Protein AF-A0A482VFP4-F1 (afdb_monomer)

pLDDT: mean 78.22, std 15.28, range [31.66, 95.12]

Radius of gyration: 38.29 Å; Cα contacts (8 Å, |Δi|>4): 535; chains: 1; bounding box: 97×52×87 Å

Nearest PDB structures (foldseek):
  9gvq-assembly1_A  TM=4.449E-01  e=2.766E-22  Homo sapiens
  8d3c-assembly1_A  TM=4.428E-01  e=1.325E-22  Homo sapiens
  9gvq-assembly1_B  TM=4.278E-01  e=2.928E-22  Homo sapiens
  9gvj-assembly1_D  TM=5.126E-01  e=3.189E-15  Homo sapiens
  8oer-assembly1_D  TM=5.067E-01  e=1.558E-14  Homo sapiens

Mean predicted aligned error: 19.69 Å

Secondary structure (DSSP, 8-state):
----EEEEEETTEEEEE-SSS-EEEEE-GGGTT---STT--SSS-TTS----TTS---SSHHHHHHHT----SSS---PPPP-S-S---SSSTTSHHHHHHHHHHHHHT-GGGGGGTTTS-HHHHHHHHHHHHHH--SS-HHHHHHHHHHHHHHHHHHTT----TT--BTTBS-----TT-EEEEEEETT---BTT--S-----S-TT-EEEEEEPPTTEEEETTEEEEGGGPPEEETTEEE-TT----S-----TTEEE-TTS-EEEGGGS-EEETTEEE-TT-EE------SSS----EEEEE-SSS-EEEEE-GGGTTS--STT---SS-GGGTTB-TT-SSBPS-HHHHHHHT-S-TTSPPPPP---HHHH-HHHHHHHHHHHGGGGSGGGGGGTTTS-HHHHHHHHHHHHHH--SS-HHHHHHHH-

Foldseek 3Di:
DVPFPWDCPDPFWTWTHGDPPDIDIDGDPVCQQPDAAPQAGRPPDPVQRQAAP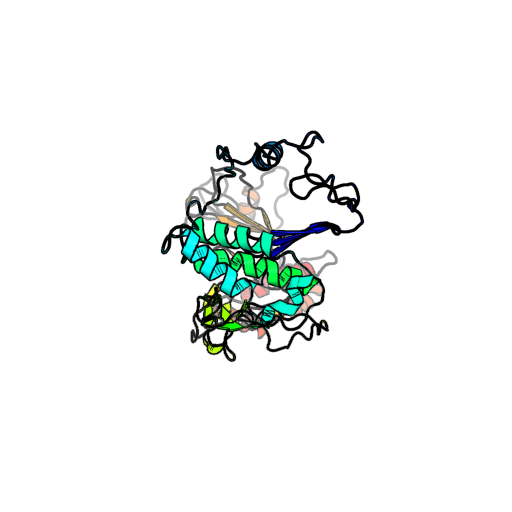VRDHDPDVQVRNVSRDDQPDPDGDPDRDDPDALQPDCPDPPGQLVVQLVLLCCLLPPPQCVLLCVVDPSVVLSSVLSSQLSVDDPDHSSLSSVVSVVVSLVSSVVVVDPDSQPSDDPVHNHDDQPQQWDWGSFADPVDWAAAPDDPPPPPPVCPDDTDTDTHHPPQWHDDPSHTDHNQQAFDADPNDTHGRPPPDPDADDEDDQWGQAPVRDTDGPQQHWDDDPRDIHGHPWDWDDPDDPDPDDDQQWTWTDSVPDDIDIGHDCVQAQPDADLQARRPPDPVARQAAPVGDDHDPDNQVSNQSRDPDPPDDGDDDDDQLCVVPVVQLVVQLVLLCCLVDPVVVVCVVVDPSVVLSSQSSSQLSNDDPPCSVVSNVVSD

Structure (mmCIF, N/CA/C/O backbone):
data_AF-A0A482VFP4-F1
#
_entry.id   AF-A0A482VFP4-F1
#
loop_
_atom_site.group_PDB
_atom_site.id
_atom_site.type_symbol
_atom_site.label_atom_id
_atom_site.label_alt_id
_atom_site.label_comp_id
_atom_site.label_asym_id
_atom_site.label_entity_id
_atom_site.label_seq_id
_atom_site.pdbx_PDB_ins_code
_atom_site.Cartn_x
_atom_site.Cartn_y
_atom_site.Cartn_z
_atom_site.occupancy
_atom_site.B_iso_or_equiv
_atom_site.auth_seq_id
_atom_site.auth_comp_id
_atom_site.auth_asym_id
_atom_site.auth_atom_id
_atom_site.pdbx_PDB_model_num
ATOM 1 N N . MET A 1 1 ? -14.022 -1.953 7.652 1.00 47.97 1 MET A N 1
ATOM 2 C CA . MET A 1 1 ? -13.556 -3.158 8.373 1.00 47.97 1 MET A CA 1
ATOM 3 C C . MET A 1 1 ? -14.313 -4.355 7.842 1.00 47.97 1 MET A C 1
ATOM 5 O O . MET A 1 1 ? -15.354 -4.092 7.264 1.00 47.97 1 MET A O 1
ATOM 9 N N . ASP A 1 2 ? -13.799 -5.584 7.890 1.00 45.81 2 ASP A N 1
ATOM 10 C CA . ASP A 1 2 ? -12.657 -6.086 8.677 1.00 45.81 2 ASP A CA 1
ATOM 11 C C . ASP A 1 2 ? -11.412 -6.409 7.843 1.00 45.81 2 ASP A C 1
ATOM 13 O O . ASP A 1 2 ? -10.734 -7.414 8.019 1.00 45.81 2 ASP A O 1
ATOM 17 N N . ARG A 1 3 ? -10.981 -5.449 7.024 1.00 55.50 3 ARG A N 1
ATOM 18 C CA . ARG A 1 3 ? -9.535 -5.234 6.940 1.00 55.50 3 ARG A CA 1
ATOM 19 C C . ARG A 1 3 ? -9.093 -4.575 8.236 1.00 55.50 3 ARG A C 1
ATOM 21 O O . ARG A 1 3 ? -9.341 -3.384 8.417 1.00 55.50 3 ARG A O 1
ATOM 28 N N . TYR A 1 4 ? -8.516 -5.360 9.135 1.00 57.56 4 TYR A N 1
ATOM 29 C CA . TYR A 1 4 ? -7.614 -4.816 10.133 1.00 57.56 4 TYR A CA 1
ATOM 30 C C . TYR A 1 4 ? -6.224 -4.708 9.520 1.00 57.56 4 TYR A C 1
ATOM 32 O O . TYR A 1 4 ? -5.837 -5.512 8.670 1.00 57.56 4 TYR A O 1
ATOM 40 N N . ILE A 1 5 ? -5.467 -3.700 9.934 1.00 58.34 5 ILE A N 1
ATOM 41 C CA . ILE A 1 5 ? -4.036 -3.686 9.654 1.00 58.34 5 ILE A CA 1
ATOM 42 C C . ILE A 1 5 ? -3.410 -4.574 10.721 1.00 58.34 5 ILE A C 1
ATOM 44 O O . ILE A 1 5 ? -3.437 -4.225 11.903 1.00 58.34 5 ILE A O 1
ATOM 48 N N . LEU A 1 6 ? -2.903 -5.737 10.307 1.00 63.72 6 LEU A N 1
ATOM 49 C CA . LEU A 1 6 ? -2.049 -6.544 11.164 1.00 63.72 6 LEU A CA 1
ATOM 50 C C . LEU A 1 6 ? -0.659 -5.921 11.149 1.00 63.72 6 LEU A C 1
ATOM 52 O O . LEU A 1 6 ? 0.049 -5.993 10.145 1.00 63.72 6 LEU A O 1
ATOM 56 N N . ILE A 1 7 ? -0.269 -5.308 12.259 1.00 67.75 7 ILE A N 1
ATOM 57 C CA . ILE A 1 7 ? 1.106 -4.855 12.439 1.00 67.75 7 ILE A CA 1
ATOM 58 C C . ILE A 1 7 ? 1.829 -5.958 13.204 1.00 67.75 7 ILE A C 1
ATOM 60 O O . ILE A 1 7 ? 1.671 -6.098 14.417 1.00 67.75 7 ILE A O 1
ATOM 64 N N . ASN A 1 8 ? 2.590 -6.770 12.469 1.00 66.81 8 ASN A N 1
ATOM 65 C CA . ASN A 1 8 ? 3.492 -7.748 13.063 1.00 66.81 8 ASN A CA 1
ATOM 66 C C . ASN A 1 8 ? 4.767 -7.019 13.497 1.00 66.81 8 ASN A C 1
ATOM 68 O O . ASN A 1 8 ? 5.554 -6.578 12.657 1.00 66.81 8 ASN A O 1
ATOM 72 N N . LYS A 1 9 ? 4.931 -6.841 14.809 1.00 58.53 9 LYS A N 1
ATOM 73 C CA . LYS A 1 9 ? 6.117 -6.194 15.378 1.00 58.53 9 LYS A CA 1
ATOM 74 C C . LYS A 1 9 ? 7.172 -7.233 15.781 1.00 58.53 9 LYS A C 1
ATOM 76 O O . LYS A 1 9 ? 8.359 -6.944 15.652 1.00 58.53 9 LYS A O 1
ATOM 81 N N . THR A 1 10 ? 6.741 -8.417 16.235 1.00 65.38 10 THR A N 1
ATOM 82 C CA . THR A 1 10 ? 7.558 -9.582 16.632 1.00 65.38 10 THR A CA 1
ATOM 83 C C . THR A 1 10 ? 6.729 -10.873 16.541 1.00 65.38 10 THR A C 1
ATOM 85 O O . THR A 1 10 ? 5.504 -10.821 16.559 1.00 65.38 10 THR A O 1
ATOM 88 N N . GLU A 1 11 ? 7.370 -12.050 16.567 1.00 72.81 11 GLU A N 1
ATOM 89 C CA . GLU A 1 11 ? 6.679 -13.359 16.621 1.00 72.81 11 GLU A CA 1
ATOM 90 C C . GLU A 1 11 ? 5.772 -13.556 17.855 1.00 72.81 11 GLU A C 1
ATOM 92 O O . GLU A 1 11 ? 5.081 -14.561 17.938 1.00 72.81 11 GLU A O 1
ATOM 97 N N . THR A 1 12 ? 5.758 -12.622 18.811 1.00 78.81 12 THR A N 1
ATOM 98 C CA . THR A 1 12 ? 5.081 -12.743 20.112 1.00 78.81 12 THR A CA 1
ATOM 99 C C . THR A 1 12 ? 3.969 -11.718 20.353 1.00 78.81 12 THR A C 1
ATOM 101 O O . THR A 1 12 ? 3.237 -11.860 21.333 1.00 78.81 12 THR A O 1
ATOM 104 N N . LEU A 1 13 ? 3.836 -10.693 19.500 1.00 82.31 13 LEU A N 1
ATOM 105 C CA . LEU A 1 13 ? 2.864 -9.605 19.653 1.00 82.31 13 LEU A CA 1
ATOM 106 C C . LEU A 1 13 ? 2.226 -9.246 18.309 1.00 82.31 13 LEU A C 1
ATOM 108 O O . LEU A 1 13 ? 2.910 -8.867 17.354 1.00 82.31 13 LEU A O 1
ATOM 112 N N . TYR A 1 14 ? 0.897 -9.269 18.288 1.00 80.75 14 TYR A N 1
ATOM 113 C CA . TYR A 1 14 ? 0.071 -8.945 17.134 1.00 80.75 14 TYR A CA 1
ATOM 114 C C . TYR A 1 14 ? -0.830 -7.757 17.456 1.00 80.75 14 TYR A C 1
ATOM 116 O O . TYR A 1 14 ? -1.662 -7.810 18.360 1.00 80.75 14 TYR A O 1
ATOM 124 N N . LEU A 1 15 ? -0.689 -6.679 16.688 1.00 81.88 15 LEU A N 1
ATOM 125 C CA . LEU A 1 15 ? -1.581 -5.528 16.772 1.00 81.88 15 LEU A CA 1
ATOM 126 C C . LEU A 1 15 ? -2.595 -5.596 15.629 1.00 81.88 15 LEU A C 1
ATOM 128 O O . LEU A 1 15 ? -2.209 -5.551 14.459 1.00 81.88 15 LEU A O 1
ATOM 132 N N . LYS A 1 16 ? -3.883 -5.676 15.964 1.00 77.12 16 LYS A N 1
ATOM 133 C CA . LYS A 1 16 ? -4.996 -5.630 15.012 1.00 77.12 16 LYS A CA 1
ATOM 134 C C . LYS A 1 16 ? -5.680 -4.272 15.118 1.00 77.12 16 LYS A C 1
ATOM 136 O O . LYS A 1 16 ? -6.430 -4.005 16.056 1.00 77.12 16 LYS A O 1
ATOM 141 N N . VAL A 1 17 ? -5.411 -3.396 14.154 1.00 74.31 17 VAL A N 1
ATOM 142 C CA . VAL A 1 17 ? -6.063 -2.080 14.074 1.00 74.31 17 VAL A CA 1
ATOM 143 C C . VAL A 1 17 ? -7.307 -2.211 13.217 1.00 74.31 17 VAL A C 1
ATOM 145 O O . VAL A 1 17 ? -7.193 -2.389 12.006 1.00 74.31 17 VAL A O 1
ATOM 148 N N . PHE A 1 18 ? -8.484 -2.133 13.832 1.00 66.06 18 PHE A N 1
ATOM 149 C CA . PHE A 1 18 ? -9.747 -2.262 13.119 1.00 66.06 18 PHE A CA 1
ATOM 150 C C . PHE A 1 18 ? -10.232 -0.899 12.639 1.00 66.06 18 PHE A C 1
ATOM 152 O O . PHE A 1 18 ? -10.351 -0.705 11.432 1.00 66.06 18 PHE A O 1
ATOM 159 N N . SER A 1 19 ? -10.465 0.047 13.552 1.00 64.62 19 SER A N 1
ATOM 160 C CA . SER A 1 19 ? -10.961 1.397 13.251 1.00 64.62 19 SER A CA 1
ATOM 161 C C . SER A 1 19 ? -10.050 2.475 13.829 1.00 64.62 19 SER A C 1
ATOM 163 O O . SER A 1 19 ? -9.063 2.174 14.493 1.00 64.62 19 SER A O 1
ATOM 165 N N . GLN A 1 20 ? -10.397 3.748 13.610 1.00 63.56 20 GLN A N 1
ATOM 166 C CA . GLN A 1 20 ? -9.755 4.863 14.322 1.00 63.56 20 GLN A CA 1
ATOM 167 C C . GLN A 1 20 ? -9.962 4.795 15.847 1.00 63.56 20 GLN A C 1
ATOM 169 O O . GLN A 1 20 ? -9.260 5.482 16.577 1.00 63.56 20 GLN A O 1
ATOM 174 N N . GLN A 1 21 ? -10.928 4.004 16.316 1.00 67.31 21 GLN A N 1
ATOM 175 C CA . GLN A 1 21 ? -11.354 3.928 17.715 1.00 67.31 21 GLN A CA 1
ATOM 176 C C . GLN A 1 21 ? -11.178 2.529 18.321 1.00 67.31 21 GLN A C 1
ATOM 178 O O . GLN A 1 21 ? -11.345 2.370 19.523 1.00 67.31 21 GLN A O 1
ATOM 183 N N . LEU A 1 22 ? -10.833 1.515 17.518 1.00 73.69 22 LEU A N 1
ATOM 184 C CA . LEU A 1 22 ? -10.709 0.134 17.975 1.00 73.69 22 LEU A CA 1
ATOM 185 C C . LEU A 1 22 ? -9.386 -0.483 17.534 1.00 73.69 22 LEU A C 1
ATOM 187 O O . LEU A 1 22 ? -9.147 -0.736 16.346 1.00 73.69 22 LEU A O 1
ATOM 191 N N . VAL A 1 23 ? -8.573 -0.791 18.537 1.00 83.00 23 VAL A N 1
ATOM 192 C CA . VAL A 1 23 ? -7.306 -1.501 18.424 1.00 83.00 23 VAL A CA 1
ATOM 193 C C . VAL A 1 23 ? -7.355 -2.688 19.375 1.00 83.00 23 VAL A C 1
ATOM 195 O O . VAL A 1 23 ? -7.727 -2.534 20.533 1.00 83.00 23 VAL A O 1
ATOM 198 N N . GLN A 1 24 ? -6.979 -3.864 18.886 1.00 83.25 24 GLN A N 1
ATOM 199 C CA . GLN A 1 24 ? -6.856 -5.070 19.695 1.00 83.25 24 GLN A CA 1
ATOM 200 C C . GLN A 1 24 ? -5.399 -5.524 19.690 1.00 83.25 24 GLN A C 1
ATOM 202 O O . GLN A 1 24 ? -4.746 -5.536 18.643 1.00 83.25 24 GLN A O 1
ATOM 207 N N . ILE A 1 25 ? -4.899 -5.896 20.863 1.00 86.75 25 ILE A N 1
ATOM 208 C CA . ILE A 1 25 ? -3.555 -6.439 21.046 1.00 86.75 25 ILE A CA 1
ATOM 209 C C . ILE A 1 25 ? -3.711 -7.906 21.428 1.00 86.75 25 ILE A C 1
ATOM 211 O O . ILE A 1 25 ? -4.419 -8.229 22.376 1.00 86.75 25 ILE A O 1
ATOM 215 N N . GLU A 1 26 ? -3.055 -8.787 20.683 1.00 85.69 26 GLU A N 1
ATOM 216 C CA . GLU A 1 26 ? -2.945 -10.205 21.007 1.00 85.69 26 GLU A CA 1
ATOM 217 C C . GLU A 1 26 ? -1.478 -10.523 21.294 1.00 85.69 26 GLU A C 1
ATOM 219 O O . GLU A 1 26 ? -0.585 -10.192 20.509 1.00 85.69 26 GLU A O 1
ATOM 224 N N . VAL A 1 27 ? -1.226 -11.153 22.436 1.00 87.69 27 VAL A N 1
ATOM 225 C CA . VAL A 1 27 ? 0.111 -11.537 22.896 1.00 87.69 27 VAL A CA 1
ATOM 226 C C . VAL A 1 27 ? 0.175 -13.042 23.102 1.00 87.69 27 VAL A C 1
ATOM 228 O O . VAL A 1 27 ? -0.815 -13.669 23.470 1.00 87.69 27 VAL A O 1
ATOM 231 N N . GLN A 1 28 ? 1.341 -13.633 22.856 1.00 88.19 28 GLN A N 1
ATOM 232 C CA . GLN A 1 28 ? 1.571 -15.047 23.150 1.00 88.19 28 GLN A CA 1
ATOM 233 C C . GLN A 1 28 ? 1.915 -15.276 24.629 1.00 88.19 28 GLN A C 1
ATOM 235 O O . GLN A 1 28 ? 2.419 -14.381 25.307 1.00 88.19 28 GLN A O 1
ATOM 240 N N . GLU A 1 29 ? 1.757 -16.521 25.093 1.00 87.00 29 GLU A N 1
ATOM 241 C CA . GLU A 1 29 ? 2.108 -16.972 26.454 1.00 87.00 29 GLU A CA 1
ATOM 242 C C . GLU A 1 29 ? 3.555 -16.643 26.862 1.00 87.00 29 GLU A C 1
ATOM 244 O O . GLU A 1 29 ? 3.865 -16.501 28.040 1.00 87.00 29 GLU A O 1
ATOM 249 N N . SER A 1 30 ? 4.464 -16.457 25.902 1.00 89.31 30 SER A N 1
ATOM 250 C CA . SER A 1 30 ? 5.849 -16.035 26.166 1.00 89.31 30 SER A CA 1
ATOM 251 C C . SER A 1 30 ? 5.977 -14.649 26.824 1.00 89.31 30 SER A C 1
ATOM 253 O O . SER A 1 30 ? 7.053 -14.303 27.333 1.00 89.31 30 SER A O 1
ATOM 255 N N . LEU A 1 31 ? 4.901 -13.855 26.817 1.00 90.31 31 LEU A N 1
ATOM 256 C CA . LEU A 1 31 ? 4.779 -12.568 27.502 1.00 90.31 31 LEU A CA 1
ATOM 257 C C . LEU A 1 31 ? 4.058 -12.660 28.862 1.00 90.31 31 LEU A C 1
ATOM 259 O O . LEU A 1 31 ? 3.832 -11.624 29.481 1.00 90.31 31 LEU A O 1
ATOM 263 N N . TRP A 1 32 ? 3.761 -13.866 29.360 1.00 92.50 32 TRP A N 1
ATOM 264 C CA . TRP A 1 32 ? 3.199 -14.085 30.699 1.00 92.50 32 TRP A CA 1
ATOM 265 C C . TRP A 1 32 ? 4.043 -13.420 31.791 1.00 92.50 32 TRP A C 1
ATOM 267 O O . TRP A 1 32 ? 5.259 -13.626 31.828 1.00 92.50 32 TRP A O 1
ATOM 277 N N . ASN A 1 33 ? 3.414 -12.641 32.679 1.00 92.00 33 ASN A N 1
ATOM 278 C CA . ASN A 1 33 ? 4.068 -11.810 33.704 1.00 92.00 33 ASN A CA 1
ATOM 279 C C . ASN A 1 33 ? 5.065 -10.763 33.162 1.00 92.00 33 ASN A C 1
ATOM 281 O O . ASN A 1 33 ? 6.019 -10.394 33.853 1.00 92.00 33 ASN A O 1
ATOM 285 N N . ARG A 1 34 ? 4.939 -10.347 31.896 1.00 91.25 34 ARG A N 1
ATOM 286 C CA . ARG A 1 34 ? 5.902 -9.442 31.237 1.00 91.25 34 ARG A CA 1
ATOM 287 C C . ARG A 1 34 ? 5.243 -8.242 30.564 1.00 91.25 34 ARG A C 1
ATOM 289 O O . ARG A 1 34 ? 5.913 -7.562 29.786 1.00 91.25 34 ARG A O 1
ATOM 296 N N . THR A 1 35 ? 3.963 -7.991 30.827 1.00 92.19 35 THR A N 1
ATOM 297 C CA . THR A 1 35 ? 3.246 -6.829 30.294 1.00 92.19 35 THR A CA 1
ATOM 298 C C . THR A 1 35 ? 2.960 -5.822 31.396 1.00 92.19 35 THR A C 1
ATOM 300 O O . THR A 1 35 ? 2.764 -6.173 32.553 1.00 92.19 35 THR A O 1
ATOM 303 N N . GLU A 1 36 ? 2.947 -4.552 31.017 1.00 92.00 36 GLU A N 1
ATOM 304 C CA . GLU A 1 36 ? 2.526 -3.444 31.862 1.00 92.00 36 GLU A CA 1
ATOM 305 C C . GLU A 1 36 ? 1.845 -2.396 30.973 1.00 92.00 36 GLU A C 1
ATOM 307 O O . GLU A 1 36 ? 2.072 -2.359 29.757 1.00 92.00 36 GLU A O 1
ATOM 312 N N . GLY A 1 37 ? 0.998 -1.553 31.557 1.00 92.31 37 GLY A N 1
ATOM 313 C CA . GLY A 1 37 ? 0.281 -0.509 30.831 1.00 92.31 37 GLY A CA 1
ATOM 314 C C . GLY A 1 37 ? -1.212 -0.496 31.130 1.00 92.31 37 GLY A C 1
ATOM 315 O O . GLY A 1 37 ? -1.687 -1.105 32.082 1.00 92.31 37 GLY A O 1
ATOM 316 N N . LEU A 1 38 ? -1.970 0.176 30.262 1.00 92.44 38 LEU A N 1
ATOM 317 C CA . LEU A 1 38 ? -3.427 0.311 30.393 1.00 92.44 38 LEU A CA 1
ATOM 318 C C . LEU A 1 38 ? -4.198 -1.007 30.228 1.00 92.44 38 LEU A C 1
ATOM 320 O O . LEU A 1 38 ? -5.359 -1.072 30.612 1.00 92.44 38 LEU A O 1
ATOM 324 N N . CYS A 1 39 ? -3.572 -2.034 29.650 1.00 91.75 39 CYS A N 1
ATOM 325 C CA . CYS A 1 39 ? -4.150 -3.374 29.525 1.00 91.75 39 CYS A CA 1
ATOM 326 C C . CYS A 1 39 ? -3.737 -4.320 30.666 1.00 91.75 39 CYS A C 1
ATOM 328 O O . CYS A 1 39 ? -4.076 -5.495 30.595 1.00 91.75 39 CYS A O 1
ATOM 330 N N . GLY A 1 40 ? -3.001 -3.832 31.670 1.00 92.50 40 GLY A N 1
ATOM 331 C CA . GLY A 1 40 ? -2.597 -4.630 32.826 1.00 92.50 40 GLY A CA 1
ATOM 332 C C . GLY A 1 40 ? -1.463 -5.627 32.570 1.00 92.50 40 GLY A C 1
ATOM 333 O O . GLY A 1 40 ? -0.722 -5.547 31.575 1.00 92.50 40 GLY A O 1
ATOM 334 N N . ASN A 1 41 ? -1.304 -6.549 33.517 1.00 91.44 41 ASN A N 1
ATOM 335 C CA . ASN A 1 41 ? -0.281 -7.585 33.506 1.00 91.44 41 ASN A CA 1
ATOM 336 C C . ASN A 1 41 ? -0.923 -8.931 33.168 1.00 91.44 41 ASN A C 1
ATOM 338 O O . ASN A 1 41 ? -1.817 -9.404 33.853 1.00 91.44 41 ASN A O 1
ATOM 342 N N . ILE A 1 42 ? -0.433 -9.606 32.133 1.00 91.75 42 ILE A N 1
ATOM 343 C CA . ILE A 1 42 ? -0.987 -10.896 31.732 1.00 91.75 42 ILE A CA 1
ATOM 344 C C . ILE A 1 42 ? -0.497 -12.021 32.657 1.00 91.75 42 ILE A C 1
ATOM 346 O O . ILE A 1 42 ? 0.493 -12.702 32.377 1.00 91.75 42 ILE A O 1
ATOM 350 N N . ASP A 1 43 ? -1.196 -12.193 33.779 1.00 92.44 43 ASP A N 1
ATOM 351 C CA . ASP A 1 43 ? -0.915 -13.197 34.815 1.00 92.44 43 ASP A CA 1
ATOM 352 C C . ASP A 1 43 ? -2.145 -14.016 35.256 1.00 92.44 43 ASP A C 1
ATOM 354 O O . ASP A 1 43 ? -2.045 -14.906 36.107 1.00 92.44 43 ASP A O 1
ATOM 358 N N . GLY A 1 44 ? -3.300 -13.747 34.640 1.00 90.50 44 GLY A N 1
ATOM 359 C CA . GLY A 1 44 ? -4.568 -14.416 34.923 1.00 90.50 44 GLY A CA 1
ATOM 360 C C . GLY A 1 44 ? -5.310 -13.886 36.154 1.00 90.50 44 GLY A C 1
ATOM 361 O O . GLY A 1 44 ? -6.357 -14.443 36.491 1.00 90.50 44 GLY A O 1
ATOM 362 N N . ASP A 1 45 ? -4.815 -12.834 36.810 1.00 90.81 45 ASP A N 1
ATOM 363 C CA . ASP A 1 45 ? -5.431 -12.196 37.972 1.00 90.81 45 ASP A CA 1
ATOM 364 C C . ASP A 1 45 ? -5.918 -10.772 37.653 1.00 90.81 45 ASP A C 1
ATOM 366 O O . ASP A 1 45 ? -5.266 -9.767 37.931 1.00 90.81 45 ASP A O 1
ATOM 370 N N . ALA A 1 46 ? -7.164 -10.684 37.181 1.00 88.88 46 ALA A N 1
ATOM 371 C CA . ALA A 1 46 ? -7.817 -9.412 36.859 1.00 88.88 46 ALA A CA 1
ATOM 372 C C . ALA A 1 46 ? -7.920 -8.428 38.043 1.00 88.88 46 ALA A C 1
ATOM 374 O O . ALA A 1 46 ? -8.212 -7.247 37.845 1.00 88.88 46 ALA A O 1
ATOM 375 N N . SER A 1 47 ? -7.714 -8.879 39.288 1.00 88.69 47 SER A N 1
ATOM 376 C CA . SER A 1 47 ? -7.762 -7.990 40.453 1.00 88.69 47 SER A CA 1
ATOM 377 C C . SER A 1 47 ? -6.556 -7.050 40.544 1.00 88.69 47 SER A C 1
ATOM 379 O O . SER A 1 47 ? -6.640 -6.026 41.230 1.00 88.69 47 SER A O 1
ATOM 381 N N . ASN A 1 48 ? -5.463 -7.364 39.839 1.00 88.56 48 ASN A N 1
ATOM 382 C CA . ASN A 1 48 ? -4.211 -6.617 39.884 1.00 88.56 48 ASN A CA 1
ATOM 383 C C . ASN A 1 48 ? -3.873 -5.881 38.571 1.00 88.56 48 ASN A C 1
ATOM 385 O O . ASN A 1 48 ? -2.832 -5.241 38.492 1.00 88.56 48 ASN A O 1
ATOM 389 N N . ASP A 1 49 ? -4.762 -5.893 37.576 1.00 91.00 49 ASP A N 1
ATOM 390 C CA . ASP A 1 49 ? -4.495 -5.290 36.261 1.00 91.00 49 ASP A CA 1
ATOM 391 C C . ASP A 1 49 ? -4.537 -3.754 36.256 1.00 91.00 49 ASP A C 1
ATOM 393 O O . ASP A 1 49 ? -3.955 -3.091 35.397 1.00 91.00 49 ASP A O 1
ATOM 397 N N . MET A 1 50 ? -5.214 -3.158 37.236 1.00 92.00 50 MET A N 1
ATOM 398 C CA . MET A 1 50 ? -5.435 -1.712 37.314 1.00 92.00 50 MET A CA 1
ATOM 399 C C . MET A 1 50 ? -4.334 -1.024 38.131 1.00 92.00 50 MET A C 1
ATOM 401 O O . MET A 1 50 ? -4.609 -0.400 39.159 1.00 92.00 50 MET A O 1
ATOM 405 N N . LEU A 1 51 ? -3.081 -1.142 37.684 1.00 92.56 51 LEU A N 1
ATOM 406 C CA . LEU A 1 51 ? -1.918 -0.526 38.331 1.00 92.56 51 LEU A CA 1
ATOM 407 C C . LEU A 1 51 ? -1.376 0.652 37.523 1.00 92.56 51 LEU A C 1
ATOM 409 O O . LEU A 1 51 ? -1.279 0.617 36.297 1.00 92.56 51 LEU A O 1
ATOM 413 N N . ASN A 1 52 ? -0.994 1.713 38.229 1.00 92.12 52 ASN A N 1
ATOM 414 C CA . ASN A 1 52 ? -0.276 2.832 37.634 1.00 92.12 52 ASN A CA 1
ATOM 415 C C . ASN A 1 52 ? 1.165 2.442 37.250 1.00 92.12 52 ASN A C 1
ATOM 417 O O . ASN A 1 52 ? 1.665 1.380 37.623 1.00 92.12 52 ASN A O 1
ATOM 421 N N . ASN A 1 53 ? 1.868 3.343 36.564 1.00 90.38 53 ASN A N 1
ATOM 422 C CA . ASN A 1 53 ? 3.259 3.152 36.124 1.00 90.38 53 ASN A CA 1
ATOM 423 C C . ASN A 1 53 ? 4.304 2.957 37.250 1.00 90.38 53 ASN A C 1
ATOM 425 O O . ASN A 1 53 ? 5.486 2.781 36.966 1.00 90.38 53 ASN A O 1
ATOM 429 N N . VAL A 1 54 ? 3.895 3.002 38.522 1.00 90.75 54 VAL A N 1
ATOM 430 C CA . VAL A 1 54 ? 4.735 2.720 39.698 1.00 90.75 54 VAL A CA 1
ATOM 431 C C . VAL A 1 54 ? 4.218 1.530 40.519 1.00 90.75 54 VAL A C 1
ATOM 433 O O . VAL A 1 54 ? 4.646 1.346 41.659 1.00 90.75 54 VAL A O 1
ATOM 436 N N . GLY A 1 55 ? 3.289 0.735 39.975 1.00 89.44 55 GLY A N 1
ATOM 437 C CA . GLY A 1 55 ? 2.801 -0.508 40.583 1.00 89.44 55 GLY A CA 1
ATOM 438 C C . GLY A 1 55 ? 1.790 -0.337 41.721 1.00 89.44 55 GLY A C 1
ATOM 439 O O . GLY A 1 55 ? 1.641 -1.238 42.541 1.00 89.44 55 GLY A O 1
ATOM 440 N N . HIS A 1 56 ? 1.105 0.805 41.807 1.00 91.31 56 HIS A N 1
ATOM 441 C CA . HIS A 1 56 ? 0.071 1.068 42.813 1.00 91.31 56 HIS A CA 1
ATOM 442 C C . HIS A 1 56 ? -1.316 1.182 42.180 1.00 91.31 56 HIS A C 1
ATOM 444 O O . HIS A 1 56 ? -1.463 1.696 41.071 1.00 91.31 56 HIS A O 1
ATOM 450 N N . GLN A 1 57 ? -2.348 0.783 42.925 1.00 90.50 57 GLN A N 1
ATOM 451 C CA . GLN A 1 57 ? -3.733 0.956 42.501 1.00 90.50 57 GLN A CA 1
ATOM 452 C C . GLN A 1 57 ? -4.134 2.445 42.588 1.00 90.50 57 GLN A C 1
ATOM 454 O O . GLN A 1 57 ? -4.065 3.037 43.672 1.00 90.50 57 GLN A O 1
ATOM 459 N N . PRO A 1 58 ? -4.527 3.086 41.475 1.00 89.81 58 PRO A N 1
ATOM 460 C CA . PRO A 1 58 ? -4.957 4.477 41.473 1.00 89.81 58 PRO A CA 1
ATOM 461 C C . PRO A 1 58 ? -6.375 4.626 42.042 1.00 89.81 58 PRO A C 1
ATOM 463 O O . PRO A 1 58 ? -7.181 3.702 42.009 1.00 89.81 58 PRO A O 1
ATOM 466 N N . GLN A 1 59 ? -6.695 5.822 42.551 1.00 88.00 59 GLN A N 1
ATOM 467 C CA . GLN A 1 59 ? -8.022 6.117 43.114 1.00 88.00 59 GLN A CA 1
ATOM 468 C C . GLN A 1 59 ? -9.128 6.234 42.058 1.00 88.00 59 GLN A C 1
ATOM 470 O O . GLN A 1 59 ? -10.298 6.059 42.385 1.00 88.00 59 GLN A O 1
ATOM 475 N N . THR A 1 60 ? -8.763 6.581 40.823 1.00 88.50 60 THR A N 1
ATOM 476 C CA . THR A 1 60 ? -9.694 6.843 39.722 1.00 88.50 60 THR A CA 1
ATOM 477 C C . THR A 1 60 ? -9.114 6.313 38.410 1.00 88.50 60 THR A C 1
ATOM 479 O O . THR A 1 60 ? -7.895 6.129 38.289 1.00 88.50 60 THR A O 1
ATOM 482 N N . VAL A 1 61 ? -9.972 6.073 37.419 1.00 88.19 61 VAL A N 1
ATOM 483 C CA . VAL A 1 61 ? -9.570 5.582 36.091 1.00 88.19 61 VAL A CA 1
ATOM 484 C C . VAL A 1 61 ? -8.814 6.673 35.329 1.00 88.19 61 VAL A C 1
ATOM 486 O O . VAL A 1 61 ? -7.817 6.390 34.669 1.00 88.19 61 VAL A O 1
ATOM 489 N N . SER A 1 62 ? -9.191 7.939 35.497 1.00 89.12 62 SER A N 1
ATOM 490 C CA . SER A 1 62 ? -8.439 9.082 34.977 1.00 89.12 62 SER A CA 1
ATOM 491 C C . SER A 1 62 ? -7.018 9.132 35.537 1.00 89.12 62 SER A C 1
ATOM 493 O O . SER A 1 62 ? -6.076 9.366 34.783 1.00 89.12 62 SER A O 1
ATOM 495 N N . ASN A 1 63 ? -6.825 8.852 36.833 1.00 88.62 63 ASN A N 1
ATOM 496 C CA . ASN A 1 63 ? -5.485 8.804 37.426 1.00 88.62 63 ASN A CA 1
ATOM 497 C C . ASN A 1 63 ? -4.655 7.635 36.876 1.00 88.62 63 ASN A C 1
ATOM 499 O O . ASN A 1 63 ? -3.449 7.794 36.676 1.00 88.62 63 ASN A O 1
ATOM 503 N N . LEU A 1 64 ? -5.287 6.489 36.589 1.00 91.25 64 LEU A N 1
ATOM 504 C CA . LEU A 1 64 ? -4.636 5.389 35.874 1.00 91.25 64 LEU A CA 1
ATOM 505 C C . LEU A 1 64 ? -4.164 5.852 34.490 1.00 91.25 64 LEU A C 1
ATOM 507 O O . LEU A 1 64 ? -2.980 5.730 34.177 1.00 91.25 64 LEU A O 1
ATOM 511 N N . ALA A 1 65 ? -5.066 6.433 33.695 1.00 89.25 65 ALA A N 1
ATOM 512 C CA . ALA A 1 65 ? -4.787 6.876 32.331 1.00 89.25 65 ALA A CA 1
ATOM 513 C C . ALA A 1 65 ? -3.658 7.915 32.271 1.00 89.25 65 ALA A C 1
ATOM 515 O O . ALA A 1 65 ? -2.733 7.785 31.470 1.00 89.25 65 ALA A O 1
ATOM 516 N N . ILE A 1 66 ? -3.691 8.910 33.163 1.00 88.31 66 ILE A N 1
ATOM 517 C CA . ILE A 1 66 ? -2.659 9.951 33.257 1.00 88.31 66 ILE A CA 1
ATOM 518 C C . ILE A 1 66 ? -1.301 9.349 33.635 1.00 88.31 66 ILE A C 1
ATOM 520 O O . ILE A 1 66 ? -0.281 9.778 33.101 1.00 88.31 66 ILE A O 1
ATOM 524 N N . SER A 1 67 ? -1.264 8.348 34.522 1.00 91.19 67 SER A N 1
ATOM 525 C CA . SER A 1 67 ? 0.001 7.735 34.953 1.00 91.19 67 SER A CA 1
ATOM 526 C C . SER A 1 67 ? 0.760 7.033 33.821 1.00 91.19 67 SER A C 1
ATOM 528 O O . SER A 1 67 ? 1.984 6.972 33.852 1.00 91.19 67 SER A O 1
ATOM 530 N N . TRP A 1 68 ? 0.052 6.555 32.795 1.00 91.12 68 TRP A N 1
ATOM 531 C CA . TRP A 1 68 ? 0.630 5.874 31.631 1.00 91.12 68 TRP A CA 1
ATOM 532 C C . TRP A 1 68 ? 0.880 6.806 30.434 1.00 91.12 68 TRP A C 1
ATOM 534 O O . TRP A 1 68 ? 1.184 6.348 29.331 1.00 91.12 68 TRP A O 1
ATOM 544 N N . LYS A 1 69 ? 0.765 8.122 30.630 1.00 86.94 69 LYS A N 1
ATOM 545 C CA . LYS A 1 69 ? 1.011 9.131 29.596 1.00 86.94 69 LYS A CA 1
ATOM 546 C C . LYS A 1 69 ? 2.488 9.157 29.175 1.00 86.94 69 LYS A C 1
ATOM 548 O O . LYS A 1 69 ? 3.386 9.143 30.012 1.00 86.94 69 LYS A O 1
ATOM 553 N N . VAL A 1 70 ? 2.740 9.261 27.868 1.00 85.12 70 VAL A N 1
ATOM 554 C CA . VAL A 1 70 ? 4.088 9.356 27.275 1.00 85.12 70 VAL A CA 1
ATOM 555 C C . VAL A 1 70 ? 4.337 10.786 26.781 1.00 85.12 70 VAL A C 1
ATOM 557 O O . VAL A 1 70 ? 3.557 11.300 25.986 1.00 85.12 70 VAL A O 1
ATOM 560 N N . GLU A 1 71 ? 5.423 11.430 27.225 1.00 71.06 71 GLU A N 1
ATOM 561 C CA . GLU A 1 71 ? 5.681 12.868 26.981 1.00 71.06 71 GLU A CA 1
ATOM 562 C C . GLU A 1 71 ? 6.549 13.177 25.737 1.00 71.06 71 GLU A C 1
ATOM 564 O O . GLU A 1 71 ? 6.769 14.337 25.418 1.00 71.06 71 GLU A O 1
ATOM 569 N N . ASN A 1 72 ? 7.002 12.164 24.983 1.00 62.66 72 ASN A N 1
ATOM 570 C CA . ASN A 1 72 ? 7.969 12.315 23.875 1.00 62.66 72 ASN A CA 1
ATOM 571 C C . ASN A 1 72 ? 7.381 12.063 22.473 1.00 62.66 72 ASN A C 1
ATOM 573 O O . ASN A 1 72 ? 8.017 11.439 21.623 1.00 62.66 72 ASN A O 1
ATOM 577 N N . LEU A 1 73 ? 6.158 12.520 22.226 1.00 63.56 73 LEU A N 1
ATOM 578 C CA . LEU A 1 73 ? 5.608 12.631 20.872 1.00 63.56 73 LEU A CA 1
ATOM 579 C C . LEU A 1 73 ? 5.679 14.112 20.480 1.00 63.56 73 LEU A C 1
ATOM 581 O O . LEU A 1 73 ? 5.578 14.960 21.355 1.00 63.56 73 LEU A O 1
ATOM 585 N N . GLU A 1 74 ? 5.885 14.437 19.201 1.00 59.47 74 GLU A N 1
ATOM 586 C CA . GLU A 1 74 ? 6.176 15.796 18.676 1.00 59.47 74 GLU A CA 1
ATOM 587 C C . GLU A 1 74 ? 5.176 16.909 19.091 1.00 59.47 74 GLU A C 1
ATOM 589 O O . GLU A 1 74 ? 5.393 18.085 18.802 1.00 59.47 74 GLU A O 1
ATOM 594 N N . THR A 1 75 ? 4.092 16.553 19.785 1.00 67.81 75 THR A N 1
ATOM 595 C CA . THR A 1 75 ? 3.048 17.421 20.331 1.00 67.81 75 THR A CA 1
ATOM 596 C C . THR A 1 75 ? 2.824 17.159 21.824 1.00 67.81 75 THR A C 1
ATOM 598 O O . THR A 1 75 ? 2.601 16.015 22.226 1.00 67.81 75 THR A O 1
ATOM 601 N N . GLU A 1 76 ? 2.767 18.216 22.638 1.00 69.12 76 GLU A N 1
ATOM 602 C CA . GLU A 1 76 ? 2.317 18.122 24.032 1.00 69.12 76 GLU A CA 1
ATOM 603 C C . GLU A 1 76 ? 0.825 17.755 24.098 1.00 69.12 76 GLU A C 1
ATOM 605 O O . GLU A 1 76 ? -0.034 18.470 23.580 1.00 69.12 76 GLU A O 1
ATOM 610 N N . CYS A 1 77 ? 0.503 16.640 24.757 1.00 70.50 77 CYS A N 1
ATOM 611 C CA . CYS A 1 77 ? -0.874 16.255 25.057 1.00 70.50 77 CYS A CA 1
ATOM 612 C C . CYS A 1 77 ? -1.291 16.897 26.387 1.00 70.50 77 CYS A C 1
ATOM 614 O O . CYS A 1 77 ? -0.863 16.439 27.443 1.00 70.50 77 CYS A O 1
ATOM 616 N N . ASN A 1 78 ? -2.088 17.965 26.358 1.00 71.25 78 ASN A N 1
ATOM 617 C CA . ASN A 1 78 ? -2.530 18.689 27.563 1.00 71.25 78 ASN A CA 1
ATOM 618 C C . ASN A 1 78 ? -3.959 18.331 28.002 1.00 71.25 78 ASN A C 1
ATOM 620 O O . ASN A 1 78 ? -4.494 18.945 28.926 1.00 71.25 78 ASN A O 1
ATOM 624 N N . ASP A 1 79 ? -4.565 17.334 27.360 1.00 70.75 79 ASP A N 1
ATOM 625 C CA . ASP A 1 79 ? -5.924 16.904 27.662 1.00 70.75 79 ASP A CA 1
ATOM 626 C C . ASP A 1 79 ? -5.972 16.170 29.007 1.00 70.75 79 ASP A C 1
ATOM 628 O O . ASP A 1 79 ? -5.196 15.248 29.274 1.00 70.75 79 ASP A O 1
ATOM 632 N N . LEU A 1 80 ? -6.903 16.590 29.864 1.00 74.75 80 LEU A N 1
ATOM 633 C CA . LEU A 1 80 ? -7.222 15.905 31.110 1.00 74.75 80 LEU A CA 1
ATOM 634 C C . LEU A 1 80 ? -8.428 14.985 30.870 1.00 74.75 80 LEU A C 1
ATOM 636 O O . LEU A 1 80 ? -9.479 15.479 30.450 1.00 74.75 80 LEU A O 1
ATOM 640 N N . PRO A 1 81 ? -8.314 13.671 31.128 1.00 77.25 81 PRO A N 1
ATOM 641 C CA . PRO A 1 81 ? -9.436 12.755 30.974 1.00 77.25 81 PRO A CA 1
ATOM 642 C C . PRO A 1 81 ? -10.554 13.087 31.972 1.00 77.25 81 PRO A C 1
ATOM 644 O O . PRO A 1 81 ? -10.312 13.227 33.175 1.00 77.25 81 PRO A O 1
ATOM 647 N N . SER A 1 82 ? -11.785 13.196 31.465 1.00 78.62 82 SER A N 1
ATOM 648 C CA . SER A 1 82 ? -12.997 13.365 32.271 1.00 78.62 82 SER A CA 1
ATOM 649 C C . SER A 1 82 ? -13.663 12.014 32.519 1.00 78.62 82 SER A C 1
ATOM 651 O O . SER A 1 82 ? -13.816 11.225 31.589 1.00 78.62 82 SER A O 1
ATOM 653 N N . GLU A 1 83 ? -14.096 11.781 33.757 1.00 78.12 83 GLU A N 1
ATOM 654 C CA . GLU A 1 83 ? -14.931 10.627 34.128 1.00 78.12 83 GLU A CA 1
ATOM 655 C C . GLU A 1 83 ? -16.431 10.961 34.095 1.00 78.12 83 GLU A C 1
ATOM 657 O O . GLU A 1 83 ? -17.270 10.104 34.362 1.00 78.12 83 GLU A O 1
ATOM 662 N N . GLU A 1 84 ? -16.793 12.210 33.782 1.00 83.81 84 GLU A N 1
ATOM 663 C CA . GLU A 1 84 ? -18.190 12.625 33.706 1.00 83.81 84 GLU A CA 1
ATOM 664 C C . GLU A 1 84 ? -18.870 11.994 32.490 1.00 83.81 84 GLU A C 1
ATOM 666 O O . GLU A 1 84 ? -18.424 12.171 31.354 1.00 83.81 84 GLU A O 1
ATOM 671 N N . HIS A 1 85 ? -19.973 11.278 32.728 1.00 83.00 85 HIS A N 1
ATOM 672 C CA . HIS A 1 85 ? -20.682 10.588 31.660 1.00 83.00 85 HIS A CA 1
ATOM 673 C C . HIS A 1 85 ? -21.180 11.556 30.596 1.00 83.00 85 HIS A C 1
ATOM 675 O O . HIS A 1 85 ? -21.942 12.477 30.881 1.00 83.00 85 HIS A O 1
ATOM 681 N N . ALA A 1 86 ? -20.861 11.275 29.329 1.00 88.69 86 ALA A N 1
ATOM 682 C CA . ALA A 1 86 ? -21.289 12.098 28.196 1.00 88.69 86 ALA A CA 1
ATOM 683 C C . ALA A 1 86 ? -22.826 12.237 28.058 1.00 88.69 86 ALA A C 1
ATOM 685 O O . ALA A 1 86 ? -23.302 13.066 27.286 1.00 88.69 86 ALA A O 1
ATOM 686 N N . CYS A 1 87 ? -23.602 11.439 28.801 1.00 88.50 87 CYS A N 1
ATOM 687 C CA . CYS A 1 87 ? -25.064 11.444 28.839 1.00 88.50 87 CYS A CA 1
ATOM 688 C C . CYS A 1 87 ? -25.541 11.806 30.259 1.00 88.50 87 CYS A C 1
ATOM 690 O O . CYS A 1 87 ? -25.896 10.899 31.010 1.00 88.50 87 CYS A O 1
ATOM 692 N N . PRO A 1 88 ? -25.557 13.089 30.644 1.00 74.75 88 PRO A N 1
ATOM 693 C CA . PRO A 1 88 ? -25.901 13.489 32.010 1.00 74.75 88 PRO A CA 1
ATOM 694 C C . PRO A 1 88 ? -27.400 13.358 32.343 1.00 74.75 88 PRO A C 1
ATOM 696 O O . PRO A 1 88 ? -27.740 13.142 33.500 1.00 74.75 88 PRO A O 1
ATOM 699 N N . ASP A 1 89 ? -28.291 13.439 31.345 1.00 76.94 89 ASP A N 1
ATOM 700 C CA . ASP A 1 89 ? -29.749 13.461 31.544 1.00 76.94 89 ASP A CA 1
ATOM 701 C C . ASP A 1 89 ? -30.427 12.267 30.851 1.00 76.94 89 ASP A C 1
ATOM 703 O O . ASP A 1 89 ? -30.743 12.344 29.666 1.00 76.94 89 ASP A O 1
ATOM 707 N N . ASP A 1 90 ? -30.670 11.150 31.531 1.00 70.94 90 ASP A N 1
ATOM 708 C CA . ASP A 1 90 ? -31.361 9.968 30.976 1.00 70.94 90 ASP A CA 1
ATOM 709 C C . ASP A 1 90 ? -32.813 9.797 31.447 1.00 70.94 90 ASP A C 1
ATOM 711 O O . ASP A 1 90 ? -33.619 9.166 30.753 1.00 70.94 90 ASP A O 1
ATOM 715 N N . GLU A 1 91 ? -33.167 10.415 32.573 1.00 75.62 91 GLU A N 1
ATOM 716 C CA . GLU A 1 91 ? -34.530 10.433 33.119 1.00 75.62 91 GLU A CA 1
ATOM 717 C C . GLU A 1 91 ? -35.457 11.448 32.425 1.00 75.62 91 GLU A C 1
ATOM 719 O O . GLU A 1 91 ? -36.682 11.341 32.514 1.00 75.62 91 GLU A O 1
ATOM 724 N N . VAL A 1 92 ? -34.897 12.425 31.706 1.00 87.00 92 VAL A N 1
ATOM 725 C CA . VAL A 1 92 ? -35.674 13.452 30.998 1.00 87.00 92 VAL A CA 1
ATOM 726 C C . VAL A 1 92 ? -36.133 12.918 29.644 1.00 87.00 92 VAL A C 1
ATOM 728 O O . VAL A 1 92 ? -35.337 12.743 28.723 1.00 87.00 92 VAL A O 1
ATOM 731 N N . GLU A 1 93 ? -37.437 12.688 29.498 1.00 86.50 93 GLU A N 1
ATOM 732 C CA . GLU A 1 93 ? -38.022 12.206 28.246 1.00 86.50 93 GLU A CA 1
ATOM 733 C C . GLU A 1 93 ? -37.655 13.124 27.064 1.00 86.50 93 GLU A C 1
ATOM 735 O O . GLU A 1 93 ? -37.839 14.341 27.100 1.00 86.50 93 GLU A O 1
ATOM 740 N N . GLY A 1 94 ? -37.104 12.526 26.005 1.00 84.00 94 GLY A N 1
ATOM 741 C CA . GLY A 1 94 ? -36.670 13.236 24.800 1.00 84.00 94 GLY A CA 1
ATOM 742 C C . GLY A 1 94 ? -35.264 13.847 24.854 1.00 84.00 94 GLY A C 1
ATOM 743 O O . GLY A 1 94 ? -34.801 14.337 23.822 1.00 84.00 94 GLY A O 1
ATOM 744 N N . SER A 1 95 ? -34.557 13.785 25.987 1.00 91.06 95 SER A N 1
ATOM 745 C CA . SER A 1 95 ? -33.151 14.199 26.071 1.00 91.06 95 SER A CA 1
ATOM 746 C C . SER A 1 95 ? -32.229 13.300 25.230 1.00 91.06 95 SER A C 1
ATOM 748 O O . SER A 1 95 ? -32.582 12.178 24.849 1.00 91.06 95 SER A O 1
ATOM 750 N N . LYS A 1 96 ? -30.992 13.758 24.983 1.00 90.38 96 LYS A N 1
ATOM 751 C CA . LYS A 1 96 ? -29.977 12.956 24.276 1.00 90.38 96 LYS A CA 1
ATOM 752 C C . LYS A 1 96 ? -29.642 11.666 25.037 1.00 90.38 96 LYS A C 1
ATOM 754 O O . LYS A 1 96 ? -29.522 10.617 24.411 1.00 90.38 96 LYS A O 1
ATOM 759 N N . GLY A 1 97 ? -29.544 11.732 26.369 1.00 91.88 97 GLY A N 1
ATOM 760 C CA . GLY A 1 97 ? -29.292 10.565 27.218 1.00 91.88 97 GLY A CA 1
ATOM 761 C C . GLY A 1 97 ? -30.450 9.567 27.203 1.00 91.88 97 GLY A C 1
ATOM 762 O O . GLY A 1 97 ? -30.218 8.365 27.097 1.00 91.88 97 GLY A O 1
ATOM 763 N N . HIS A 1 98 ? -31.695 10.048 27.205 1.00 91.50 98 HIS A N 1
ATOM 764 C CA . HIS A 1 98 ? -32.877 9.198 27.091 1.00 91.50 98 HIS A CA 1
ATOM 765 C C . HIS A 1 98 ? -32.940 8.486 25.731 1.00 91.50 98 HIS A C 1
ATOM 767 O O . HIS A 1 98 ? -33.151 7.274 25.662 1.00 91.50 98 HIS A O 1
ATOM 773 N N . GLN A 1 99 ? -32.690 9.217 24.639 1.00 92.31 99 GLN A N 1
ATOM 774 C CA . GLN A 1 99 ? -32.610 8.645 23.291 1.00 92.31 99 GLN A CA 1
ATOM 775 C C . GLN A 1 99 ? -31.490 7.603 23.173 1.00 92.31 99 GLN A C 1
ATOM 777 O O . GLN A 1 99 ? -31.717 6.535 22.602 1.00 92.31 99 GLN A O 1
ATOM 782 N N . ALA A 1 100 ? -30.319 7.880 23.757 1.00 94.19 100 ALA A N 1
ATOM 783 C CA . ALA A 1 100 ? -29.209 6.934 23.826 1.00 94.19 100 ALA A CA 1
ATOM 784 C C . ALA A 1 100 ? -29.627 5.643 24.545 1.00 94.19 100 ALA A C 1
ATOM 786 O O . ALA A 1 100 ? -29.435 4.551 24.016 1.00 94.19 100 ALA A O 1
ATOM 787 N N . THR A 1 101 ? -30.279 5.756 25.707 1.00 92.75 101 THR A N 1
ATOM 788 C CA . THR A 1 101 ? -30.774 4.603 26.473 1.00 92.75 101 THR A CA 1
ATOM 789 C C . THR A 1 101 ? -31.774 3.769 25.670 1.00 92.75 101 THR A C 1
ATOM 791 O O . THR A 1 101 ? -31.658 2.543 25.645 1.00 92.75 101 THR A O 1
ATOM 794 N N . LEU A 1 102 ? -32.735 4.401 24.986 1.00 92.19 102 LEU A N 1
ATOM 795 C CA . LEU A 1 102 ? -33.706 3.692 24.142 1.00 92.19 102 LEU A CA 1
ATOM 796 C C . LEU A 1 102 ? -33.027 2.956 22.981 1.00 92.19 102 LEU A C 1
ATOM 798 O O . LEU A 1 102 ? -33.333 1.787 22.734 1.00 92.19 102 LEU A O 1
ATOM 802 N N . PHE A 1 103 ? -32.100 3.623 22.289 1.00 92.50 103 PHE A N 1
ATOM 803 C CA . PHE A 1 103 ? -31.351 3.041 21.178 1.00 92.50 103 PHE A CA 1
ATOM 804 C C . PHE A 1 103 ? -30.499 1.851 21.637 1.00 92.50 103 PHE A C 1
ATOM 806 O O . PHE A 1 103 ? -30.665 0.741 21.130 1.00 92.50 103 PHE A O 1
ATOM 813 N N . CYS A 1 104 ? -29.648 2.061 22.643 1.00 93.12 104 CYS A N 1
ATOM 814 C CA . CYS A 1 104 ? -28.717 1.056 23.145 1.00 93.12 104 CYS A CA 1
ATOM 815 C C . CYS A 1 104 ? -29.433 -0.152 23.747 1.00 93.12 104 CYS A C 1
ATOM 817 O O . CYS A 1 104 ? -29.046 -1.284 23.474 1.00 93.12 104 CYS A O 1
ATOM 819 N N . ARG A 1 105 ? -30.525 0.048 24.502 1.00 92.31 105 ARG A N 1
ATOM 820 C CA . ARG A 1 105 ? -31.322 -1.079 25.013 1.00 92.31 105 ARG A CA 1
ATOM 821 C C . ARG A 1 105 ? -31.958 -1.876 23.885 1.00 92.31 105 ARG A C 1
ATOM 823 O O . ARG A 1 105 ? -31.870 -3.098 23.890 1.00 92.31 105 ARG A O 1
ATOM 830 N N . LYS A 1 106 ? -32.587 -1.210 22.913 1.00 90.81 106 LYS A N 1
ATOM 831 C CA . LYS A 1 106 ? -33.198 -1.906 21.773 1.00 90.81 106 LYS A CA 1
ATOM 832 C C . LYS A 1 106 ? -32.175 -2.775 21.037 1.00 90.81 106 LYS A C 1
ATOM 834 O O . LYS A 1 106 ? -32.510 -3.873 20.614 1.00 90.81 106 LYS A O 1
ATOM 839 N N . LEU A 1 107 ? -30.956 -2.267 20.896 1.00 89.38 107 LEU A N 1
ATOM 840 C CA . LEU A 1 107 ? -29.873 -2.918 20.180 1.00 89.38 107 LEU A CA 1
ATOM 841 C C . LEU A 1 107 ? -29.260 -4.083 20.974 1.00 89.38 107 LEU A C 1
ATOM 843 O O . LEU A 1 107 ? -29.194 -5.193 20.462 1.00 89.38 107 LEU A O 1
ATOM 847 N N . LEU A 1 108 ? -28.879 -3.861 22.234 1.00 88.75 108 LEU A N 1
ATOM 848 C CA . LEU A 1 108 ? -28.245 -4.876 23.085 1.00 88.75 108 LEU A CA 1
ATOM 849 C C . LEU A 1 108 ? -29.189 -6.027 23.453 1.00 88.75 108 LEU A C 1
ATOM 851 O O . LEU A 1 108 ? -28.747 -7.168 23.545 1.00 88.75 108 LEU A O 1
ATOM 855 N N . TYR A 1 109 ? -30.482 -5.748 23.644 1.00 88.00 109 TYR A N 1
ATOM 856 C CA . TYR A 1 109 ? -31.495 -6.756 23.991 1.00 88.00 109 TYR A CA 1
ATOM 857 C C . TYR A 1 109 ? -32.207 -7.357 22.771 1.00 88.00 109 TYR A C 1
ATOM 859 O O . TYR A 1 109 ? -33.218 -8.052 22.920 1.00 88.00 109 TYR A O 1
ATOM 867 N N . ASP A 1 110 ? -31.703 -7.107 21.562 1.00 87.94 110 ASP A N 1
ATOM 868 C CA . ASP A 1 110 ? -32.168 -7.811 20.374 1.00 87.94 110 ASP A CA 1
ATOM 869 C C . ASP A 1 110 ? -31.949 -9.325 20.550 1.00 87.94 110 ASP A C 1
ATOM 871 O O . ASP A 1 110 ? -30.908 -9.780 21.030 1.00 87.94 110 ASP A O 1
ATOM 875 N N . GLN A 1 111 ? -32.950 -10.123 20.177 1.00 86.00 111 GLN A N 1
ATOM 876 C CA . GLN A 1 111 ? -32.932 -11.576 20.371 1.00 86.00 111 GLN A CA 1
ATOM 877 C C . GLN A 1 111 ? -31.795 -12.264 19.608 1.00 86.00 111 GLN A C 1
ATOM 879 O O . GLN A 1 111 ? -31.356 -13.337 20.019 1.00 86.00 111 GLN A O 1
ATOM 884 N N . ARG A 1 112 ? -31.272 -11.640 18.543 1.00 85.75 112 ARG A N 1
ATOM 885 C CA . ARG A 1 112 ? -30.084 -12.123 17.822 1.00 85.75 112 ARG A CA 1
ATOM 886 C C . ARG A 1 112 ? -28.860 -12.262 18.731 1.00 85.75 112 ARG A C 1
ATOM 888 O O . ARG A 1 112 ? -28.029 -13.129 18.487 1.00 85.75 112 ARG A O 1
ATOM 895 N N . PHE A 1 113 ? -28.774 -11.464 19.797 1.00 86.19 113 PHE A N 1
ATOM 896 C CA . PHE A 1 113 ? -27.662 -11.487 20.749 1.00 86.19 113 PHE A CA 1
ATOM 897 C C . PHE A 1 113 ? -27.944 -12.306 22.011 1.00 86.19 113 PHE A C 1
ATOM 899 O O . PHE A 1 113 ? -27.087 -12.372 22.888 1.00 86.19 113 PHE A O 1
ATOM 906 N N . ALA A 1 114 ? -29.097 -12.978 22.108 1.00 85.81 114 ALA A N 1
ATOM 907 C CA . ALA A 1 114 ? -29.431 -13.801 23.271 1.00 85.81 114 ALA A CA 1
ATOM 908 C C . ALA A 1 114 ? -28.343 -14.836 23.644 1.00 85.81 114 ALA A C 1
ATOM 910 O O . ALA A 1 114 ? -28.054 -14.968 24.835 1.00 85.81 114 ALA A O 1
ATOM 911 N N . PRO A 1 115 ? -27.669 -15.518 22.687 1.00 87.44 115 PRO A N 1
ATOM 912 C CA . PRO A 1 115 ? -26.558 -16.420 23.011 1.00 87.44 115 PRO A CA 1
ATOM 913 C C . PRO A 1 115 ? -25.344 -15.724 23.650 1.00 87.44 115 PRO A C 1
ATOM 915 O O . PRO A 1 115 ? -24.558 -16.369 24.335 1.00 87.44 115 PRO A O 1
ATOM 918 N N . CYS A 1 116 ? -25.189 -14.417 23.437 1.00 87.31 116 CYS A N 1
ATOM 919 C CA . CYS A 1 116 ? -24.072 -13.617 23.929 1.00 87.31 116 CYS A CA 1
ATOM 920 C C . CYS A 1 116 ? -24.329 -13.003 25.314 1.00 87.31 116 CYS A C 1
ATOM 922 O O . CYS A 1 116 ? -23.382 -12.585 25.980 1.00 87.31 116 CYS A O 1
ATOM 924 N N . HIS A 1 117 ? -25.589 -12.919 25.764 1.00 87.38 117 HIS A N 1
ATOM 925 C CA . HIS A 1 117 ? -25.952 -12.280 27.041 1.00 87.38 117 HIS A CA 1
ATOM 926 C C . HIS A 1 117 ? -25.396 -13.018 28.264 1.00 87.38 117 HIS A C 1
ATOM 928 O O . HIS A 1 117 ? -25.214 -12.405 29.309 1.00 87.38 117 HIS A O 1
ATOM 934 N N . SER A 1 118 ? -25.122 -14.322 28.150 1.00 79.94 118 SER A N 1
ATOM 935 C CA . SER A 1 118 ? -24.502 -15.118 29.221 1.00 79.94 118 SER A CA 1
ATOM 936 C C . SER A 1 118 ? -22.974 -15.070 29.225 1.00 79.94 118 SER A C 1
ATOM 938 O O . SER A 1 118 ? -22.362 -15.618 30.137 1.00 79.94 118 SER A O 1
ATOM 940 N N . ILE A 1 119 ? -22.368 -14.480 28.193 1.00 79.81 119 ILE A N 1
ATOM 941 C CA . ILE A 1 119 ? -20.916 -14.470 27.980 1.00 79.81 119 ILE A CA 1
ATOM 942 C C . ILE A 1 119 ? -20.321 -13.141 28.445 1.00 79.81 119 ILE A C 1
ATOM 944 O O . ILE A 1 119 ? -19.288 -13.121 29.104 1.00 79.81 119 ILE A O 1
ATOM 948 N N . ILE A 1 120 ? -20.986 -12.027 28.129 1.00 79.62 120 ILE A N 1
ATOM 949 C CA . ILE A 1 120 ? -20.515 -10.679 28.459 1.00 79.62 120 ILE A CA 1
ATOM 950 C C . ILE A 1 120 ? -21.630 -9.934 29.185 1.00 79.62 120 ILE A C 1
ATOM 952 O O . ILE A 1 120 ? -22.788 -9.969 28.761 1.00 79.62 120 ILE A O 1
ATOM 956 N N . ASP A 1 121 ? -21.268 -9.234 30.259 1.00 81.94 121 ASP A N 1
ATOM 957 C CA . ASP A 1 121 ? -22.199 -8.411 31.023 1.00 81.94 121 ASP A CA 1
ATOM 958 C C . ASP A 1 121 ? -22.711 -7.231 30.179 1.00 81.94 121 ASP A C 1
ATOM 960 O O . ASP A 1 121 ? -21.989 -6.286 29.847 1.00 81.94 121 ASP A O 1
ATOM 964 N N . VAL A 1 122 ? -23.999 -7.291 29.842 1.00 84.75 122 VAL A N 1
ATOM 965 C CA . VAL A 1 122 ? -24.693 -6.294 29.019 1.00 84.75 122 VAL A CA 1
ATOM 966 C C . VAL A 1 122 ? -24.793 -4.937 29.724 1.00 84.75 122 VAL A C 1
ATOM 968 O O . VAL A 1 122 ? -24.936 -3.917 29.050 1.00 84.75 122 VAL A O 1
ATOM 971 N N . SER A 1 123 ? -24.715 -4.886 31.058 1.00 84.38 123 SER A N 1
ATOM 972 C CA . SER A 1 123 ? -24.805 -3.624 31.802 1.00 84.38 123 SER A CA 1
ATOM 973 C C . SER A 1 123 ? -23.625 -2.694 31.502 1.00 84.38 123 SER A C 1
ATOM 975 O O . SER A 1 123 ? -23.839 -1.521 31.203 1.00 84.38 123 SER A O 1
ATOM 977 N N . ILE A 1 124 ? -22.406 -3.240 31.442 1.00 83.56 124 ILE A N 1
ATOM 978 C CA . ILE A 1 124 ? -21.182 -2.503 31.090 1.00 83.56 124 ILE A CA 1
ATOM 979 C C . ILE A 1 124 ? -21.269 -1.979 29.651 1.00 83.56 124 ILE A C 1
ATOM 981 O O . ILE A 1 124 ? -20.923 -0.833 29.360 1.00 83.56 124 ILE A O 1
ATOM 985 N N . LEU A 1 125 ? -21.788 -2.806 28.742 1.00 87.38 125 LEU A N 1
ATOM 986 C CA . LEU A 1 125 ? -21.957 -2.440 27.336 1.00 87.38 125 LEU A CA 1
ATOM 987 C C . LEU A 1 125 ? -23.039 -1.380 27.125 1.00 87.38 125 LEU A C 1
ATOM 989 O O . LEU A 1 125 ? -22.933 -0.578 26.198 1.00 87.38 125 LEU A O 1
ATOM 993 N N . LEU A 1 126 ? -24.074 -1.357 27.969 1.00 90.38 126 LEU A N 1
ATOM 994 C CA . LEU A 1 126 ? -25.124 -0.346 27.904 1.00 90.38 126 LEU A CA 1
ATOM 995 C C . LEU A 1 126 ? -24.567 1.046 28.204 1.00 90.38 126 LEU A C 1
ATOM 997 O O . LEU A 1 126 ? -24.865 1.979 27.459 1.00 90.38 126 LEU A O 1
ATOM 1001 N N . ASP A 1 127 ? -23.748 1.182 29.245 1.00 89.19 127 ASP A N 1
ATOM 1002 C CA . ASP A 1 127 ? -23.148 2.471 29.594 1.00 89.19 127 ASP A CA 1
ATOM 1003 C C . ASP A 1 127 ? -22.112 2.914 28.554 1.00 89.19 127 ASP A C 1
ATOM 1005 O O . ASP A 1 127 ? -22.161 4.058 28.101 1.00 89.19 127 ASP A O 1
ATOM 1009 N N . ALA A 1 128 ? -21.278 1.997 28.051 1.00 89.94 128 ALA A N 1
ATOM 1010 C CA . ALA A 1 128 ? -20.366 2.293 26.943 1.00 89.94 128 ALA A CA 1
ATOM 1011 C C . ALA A 1 128 ? -21.117 2.761 25.679 1.00 89.94 128 ALA A C 1
ATOM 1013 O O . ALA A 1 128 ? -20.787 3.790 25.093 1.00 89.94 128 ALA A O 1
ATOM 1014 N N . CYS A 1 129 ? -22.196 2.066 25.303 1.00 92.56 129 CYS A N 1
ATOM 1015 C CA . CYS A 1 129 ? -23.010 2.424 24.141 1.00 92.56 129 CYS A CA 1
ATOM 1016 C C . CYS A 1 129 ? -23.643 3.811 24.297 1.00 92.56 129 CYS A C 1
ATOM 1018 O O . CYS A 1 129 ? -23.659 4.612 23.357 1.00 92.56 129 CYS A O 1
ATOM 1020 N N . ARG A 1 130 ? -24.154 4.122 25.496 1.00 93.56 130 ARG A N 1
ATOM 1021 C CA . ARG A 1 130 ? -24.704 5.447 25.799 1.00 93.56 130 ARG A CA 1
ATOM 1022 C C . ARG A 1 130 ? -23.622 6.508 25.669 1.00 93.56 130 ARG A C 1
ATOM 1024 O O . ARG A 1 130 ? -23.847 7.528 25.019 1.00 93.56 130 ARG A O 1
ATOM 1031 N N . TRP A 1 131 ? -22.453 6.264 26.255 1.00 91.88 131 TRP A N 1
ATOM 1032 C CA . TRP A 1 131 ? -21.328 7.184 26.191 1.00 91.88 131 TRP A CA 1
ATOM 1033 C C . TRP A 1 131 ? -20.952 7.509 24.745 1.00 91.88 131 TRP A C 1
ATOM 1035 O O . TRP A 1 131 ? -20.885 8.686 24.380 1.00 91.88 131 TRP A O 1
ATOM 1045 N N . ASP A 1 132 ? -20.785 6.490 23.903 1.00 91.50 132 ASP A N 1
ATOM 1046 C CA . ASP A 1 132 ? -20.432 6.651 22.490 1.00 91.50 132 ASP A CA 1
ATOM 1047 C C . ASP A 1 132 ? -21.523 7.403 21.716 1.00 91.50 132 ASP A C 1
ATOM 1049 O O . ASP A 1 132 ? -21.225 8.290 20.913 1.00 91.50 132 ASP A O 1
ATOM 1053 N N . TYR A 1 133 ? -22.800 7.147 22.017 1.00 93.12 133 TYR A N 1
ATOM 1054 C CA . TYR A 1 133 ? -23.919 7.899 21.445 1.00 93.12 133 TYR A CA 1
ATOM 1055 C C . TYR A 1 133 ? -23.849 9.393 21.803 1.00 93.12 133 TYR A C 1
ATOM 1057 O O . TYR A 1 133 ? -23.944 10.269 20.935 1.00 93.12 133 TYR A O 1
ATOM 1065 N N . CYS A 1 134 ? -23.695 9.730 23.087 1.00 93.06 134 CYS A N 1
ATOM 1066 C CA . CYS A 1 134 ? -23.738 11.127 23.514 1.00 93.06 134 CYS A CA 1
ATOM 1067 C C . CYS A 1 134 ? -22.454 11.904 23.208 1.00 93.06 134 CYS A C 1
ATOM 1069 O O . CYS A 1 134 ? -22.542 13.100 22.919 1.00 93.06 134 CYS A O 1
ATOM 1071 N N . SER A 1 135 ? -21.295 11.247 23.210 1.00 91.56 135 SER A N 1
ATOM 1072 C CA . SER A 1 135 ? -19.999 11.863 22.895 1.00 91.56 135 SER A CA 1
ATOM 1073 C C . SER A 1 135 ? -19.742 12.015 21.390 1.00 91.56 135 SER A C 1
ATOM 1075 O O . SER A 1 135 ? -18.817 12.721 20.994 1.00 91.56 135 SER A O 1
ATOM 1077 N N . CYS A 1 136 ? -20.580 11.422 20.534 1.00 89.62 136 CYS A N 1
ATOM 1078 C CA . CYS A 1 136 ? -20.469 11.525 19.081 1.00 89.62 136 CYS A CA 1
ATOM 1079 C C . CYS A 1 136 ? -20.563 12.991 18.597 1.00 89.62 136 CYS A C 1
ATOM 1081 O O . CYS A 1 136 ? -21.594 13.648 18.774 1.00 89.62 136 CYS A O 1
ATOM 1083 N N . GLN A 1 137 ? -19.490 13.504 17.974 1.00 83.38 137 GLN A N 1
ATOM 1084 C CA . GLN A 1 137 ? -19.381 14.910 17.533 1.00 83.38 137 GLN A CA 1
ATOM 1085 C C . GLN A 1 137 ? -19.575 15.130 16.021 1.00 83.38 137 GLN A C 1
ATOM 1087 O O . GLN A 1 137 ? -19.942 16.228 15.611 1.00 83.38 137 GLN A O 1
ATOM 1092 N N . LYS A 1 138 ? -19.270 14.134 15.176 1.00 69.44 138 LYS A N 1
ATOM 1093 C CA . LYS A 1 138 ? -19.102 14.322 13.714 1.00 69.44 138 LYS A CA 1
ATOM 1094 C C . LYS A 1 138 ? -20.008 13.449 12.841 1.00 69.44 138 LYS A C 1
ATOM 1096 O O . LYS A 1 138 ? -19.982 13.590 11.623 1.00 69.44 138 LYS A O 1
ATOM 1101 N N . GLN A 1 139 ? -20.764 12.535 13.440 1.00 75.56 139 GLN A N 1
ATOM 1102 C CA . GLN A 1 139 ? -21.621 11.575 12.745 1.00 75.56 139 GLN A CA 1
ATOM 1103 C C . GLN A 1 139 ? -22.975 11.479 13.451 1.00 75.56 139 GLN A C 1
ATOM 1105 O O . GLN A 1 139 ? -23.151 12.024 14.541 1.00 75.56 139 GLN A O 1
ATOM 1110 N N . GLU A 1 140 ? -23.921 10.775 12.830 1.00 87.25 140 GLU A N 1
ATOM 1111 C CA . GLU A 1 140 ? -25.157 10.361 13.494 1.00 87.25 140 GLU A CA 1
ATOM 1112 C C . GLU A 1 140 ? -24.817 9.616 14.800 1.00 87.25 140 GLU A C 1
ATOM 1114 O O . GLU A 1 140 ? -24.077 8.631 14.744 1.00 87.25 140 GLU A O 1
ATOM 1119 N N . PRO A 1 141 ? -25.343 10.039 15.968 1.00 90.38 141 PRO A N 1
ATOM 1120 C CA . PRO A 1 141 ? -25.040 9.430 17.269 1.00 90.38 141 PRO A CA 1
ATOM 1121 C C . PRO A 1 141 ? -25.193 7.906 17.311 1.00 90.38 141 PRO A C 1
ATOM 1123 O O . PRO A 1 141 ? -24.407 7.206 17.949 1.00 90.38 141 PRO A O 1
ATOM 1126 N N . SER A 1 142 ? -26.179 7.388 16.575 1.00 89.00 142 SER A N 1
ATOM 1127 C CA . SER A 1 142 ? -26.418 5.953 16.433 1.00 89.00 142 SER A CA 1
ATOM 1128 C C . SER A 1 142 ? -25.224 5.210 15.829 1.00 89.00 142 SER A C 1
ATOM 1130 O O . SER A 1 142 ? -24.933 4.107 16.273 1.00 89.00 142 SER A O 1
ATOM 1132 N N . LEU A 1 143 ? -24.490 5.806 14.882 1.00 86.62 143 LEU A N 1
ATOM 1133 C CA . LEU A 1 143 ? -23.321 5.179 14.255 1.00 86.62 143 LEU A CA 1
ATOM 1134 C C . LEU A 1 143 ? -22.162 5.010 15.242 1.00 86.62 143 LEU A C 1
ATOM 1136 O O . LEU A 1 143 ? -21.535 3.956 15.239 1.00 86.62 143 LEU A O 1
ATOM 1140 N N . CYS A 1 144 ? -21.919 5.993 16.116 1.00 88.62 144 CYS A N 1
ATOM 1141 C CA . CYS A 1 144 ? -20.914 5.871 17.175 1.00 88.62 144 CYS A CA 1
ATOM 1142 C C . CYS A 1 144 ? -21.266 4.722 18.140 1.00 88.62 144 CYS A C 1
ATOM 1144 O O . CYS A 1 144 ? -20.443 3.849 18.391 1.00 88.62 144 CYS A O 1
ATOM 1146 N N . ALA A 1 145 ? -22.523 4.640 18.581 1.00 91.19 145 ALA A N 1
ATOM 1147 C CA . ALA A 1 145 ? -23.007 3.535 19.416 1.00 91.19 145 ALA A CA 1
ATOM 1148 C C . ALA A 1 145 ? -22.948 2.153 18.721 1.00 91.19 145 ALA A C 1
ATOM 1150 O O . ALA A 1 145 ? -22.791 1.115 19.365 1.00 91.19 145 ALA A O 1
ATOM 1151 N N . CYS A 1 146 ? -23.051 2.112 17.390 1.00 89.31 146 CYS A N 1
ATOM 1152 C CA . CYS A 1 146 ? -22.884 0.881 16.618 1.00 89.31 146 CYS A CA 1
ATOM 1153 C C . CYS A 1 146 ? -21.438 0.357 16.599 1.00 89.31 146 CYS A C 1
ATOM 1155 O O . CYS A 1 146 ? -21.239 -0.825 16.308 1.00 89.31 146 CYS A O 1
ATOM 1157 N N . GLU A 1 147 ? -20.434 1.187 16.894 1.00 84.75 147 GLU A N 1
ATOM 1158 C CA . GLU A 1 147 ? -19.055 0.716 17.079 1.00 84.75 147 GLU A CA 1
ATOM 1159 C C . GLU A 1 147 ? -18.902 -0.035 18.408 1.00 84.75 147 GLU A C 1
ATOM 1161 O O . GLU A 1 147 ? -18.252 -1.080 18.434 1.00 84.75 147 GLU A O 1
ATOM 1166 N N . THR A 1 148 ? -19.596 0.379 19.474 1.00 85.94 148 THR A N 1
ATOM 1167 C CA . THR A 1 148 ? -19.659 -0.389 20.730 1.00 85.94 148 THR A CA 1
ATOM 1168 C C . THR A 1 148 ? -20.221 -1.794 20.494 1.00 85.94 148 THR A C 1
ATOM 1170 O O . THR A 1 148 ? -19.679 -2.790 20.973 1.00 85.94 148 THR A O 1
ATOM 1173 N N . MET A 1 149 ? -21.283 -1.908 19.690 1.00 85.81 149 MET A N 1
ATOM 1174 C CA . MET A 1 149 ? -21.847 -3.215 19.333 1.00 85.81 149 MET A CA 1
ATOM 1175 C C . MET A 1 149 ? -20.903 -4.077 18.507 1.00 85.81 149 MET A C 1
ATOM 1177 O O . MET A 1 149 ? -20.911 -5.297 18.647 1.00 85.81 149 MET A O 1
ATOM 1181 N N . ASN A 1 150 ? -20.077 -3.458 17.667 1.00 83.00 150 ASN A N 1
ATOM 1182 C CA . ASN A 1 150 ? -19.056 -4.168 16.910 1.00 83.00 150 ASN A CA 1
ATOM 1183 C C . ASN A 1 150 ? -18.066 -4.875 17.853 1.00 83.00 150 ASN A C 1
ATOM 1185 O O . ASN A 1 150 ? -17.715 -6.033 17.631 1.00 83.00 150 ASN A O 1
ATOM 1189 N N . VAL A 1 151 ? -17.671 -4.209 18.947 1.00 81.69 151 VAL A N 1
ATOM 1190 C CA . VAL A 1 151 ? -16.838 -4.808 20.006 1.00 81.69 151 VAL A CA 1
ATOM 1191 C C . VAL A 1 151 ? -17.556 -5.991 20.655 1.00 81.69 151 VAL A C 1
ATOM 1193 O O . VAL A 1 151 ? -16.978 -7.072 20.763 1.00 81.69 151 VAL A O 1
ATOM 1196 N N . TYR A 1 152 ? -18.829 -5.818 21.021 1.00 84.75 152 TYR A N 1
ATOM 1197 C CA . TYR A 1 152 ? -19.619 -6.867 21.666 1.00 84.75 152 TYR A CA 1
ATOM 1198 C C . TYR A 1 152 ? -19.776 -8.126 20.800 1.00 84.75 152 TYR A C 1
ATOM 1200 O O . TYR A 1 152 ? -19.496 -9.238 21.251 1.00 84.75 152 TYR A O 1
ATOM 1208 N N . VAL A 1 153 ? -20.180 -7.958 19.539 1.00 84.00 153 VAL A N 1
ATOM 1209 C CA . VAL A 1 153 ? -20.383 -9.067 18.595 1.00 84.00 153 VAL A CA 1
ATOM 1210 C C . VAL A 1 153 ? -19.091 -9.842 18.361 1.00 84.00 153 VAL A C 1
ATOM 1212 O O . VAL A 1 153 ? -19.109 -11.073 18.295 1.00 84.00 153 VAL A O 1
ATOM 1215 N N . ARG A 1 154 ? -17.956 -9.145 18.275 1.00 79.69 154 ARG A N 1
ATOM 1216 C CA . ARG A 1 154 ? -16.648 -9.781 18.095 1.00 79.69 154 ARG A CA 1
ATOM 1217 C C . ARG A 1 154 ? -16.201 -10.563 19.315 1.00 79.69 154 ARG A C 1
ATOM 1219 O O . ARG A 1 154 ? -15.800 -11.711 19.154 1.00 79.69 154 ARG A O 1
ATOM 1226 N N . ALA A 1 155 ? -16.303 -9.978 20.505 1.00 80.56 155 ALA A N 1
ATOM 1227 C CA . ALA A 1 155 ? -15.961 -10.669 21.743 1.00 80.56 155 ALA A CA 1
ATOM 1228 C C . ALA A 1 155 ? -16.831 -11.926 21.927 1.00 80.56 155 ALA A C 1
ATOM 1230 O O . ALA A 1 155 ? -16.322 -12.998 22.228 1.00 80.56 155 ALA A O 1
ATOM 1231 N N . CYS A 1 156 ? -18.126 -11.846 21.607 1.00 85.06 156 CYS A N 1
ATOM 1232 C CA . CYS A 1 156 ? -18.994 -13.022 21.617 1.00 85.06 156 CYS A CA 1
ATOM 1233 C C . CYS A 1 156 ? -18.612 -14.075 20.555 1.00 85.06 156 CYS A C 1
ATOM 1235 O O . CYS A 1 156 ? -18.643 -15.276 20.820 1.00 85.06 156 CYS A O 1
ATOM 1237 N N . SER A 1 157 ? -18.218 -13.639 19.355 1.00 81.06 157 SER A N 1
ATOM 1238 C CA . SER A 1 157 ? -17.762 -14.546 18.291 1.00 81.06 157 SER A CA 1
ATOM 1239 C C . SER A 1 157 ? -16.467 -15.279 18.670 1.00 81.06 157 SER A C 1
ATOM 1241 O O . SER A 1 157 ? -16.301 -16.443 18.307 1.00 81.06 157 SER A O 1
ATOM 1243 N N . GLN A 1 158 ? -15.561 -14.626 19.413 1.00 78.69 158 GLN A N 1
ATOM 1244 C CA . GLN A 1 158 ? -14.323 -15.232 19.928 1.00 78.69 158 GLN A CA 1
ATOM 1245 C C . GLN A 1 158 ? -14.596 -16.366 20.923 1.00 78.69 158 GLN A C 1
ATOM 1247 O O . GLN A 1 158 ? -13.881 -17.363 20.919 1.00 78.69 158 GLN A O 1
ATOM 1252 N N . GLU A 1 159 ? -15.691 -16.275 21.676 1.00 83.94 159 GLU A N 1
ATOM 1253 C CA . GLU A 1 159 ? -16.174 -17.329 22.580 1.00 83.94 159 GLU A CA 1
ATOM 1254 C C . GLU A 1 159 ? -16.899 -18.472 21.836 1.00 83.94 159 GLU A C 1
ATOM 1256 O O . GLU A 1 159 ? -17.538 -19.339 22.430 1.00 83.94 159 GLU A O 1
ATOM 1261 N N . GLY A 1 160 ? -16.797 -18.500 20.503 1.00 80.25 160 GLY A N 1
ATOM 1262 C CA . GLY A 1 160 ? -17.272 -19.597 19.664 1.00 80.25 160 GLY A CA 1
ATOM 1263 C C . GLY A 1 160 ? -18.745 -19.509 19.270 1.00 80.25 160 GLY A C 1
ATOM 1264 O O . GLY A 1 160 ? -19.260 -20.449 18.657 1.00 80.25 160 GLY A O 1
ATOM 1265 N N . VAL A 1 161 ? -19.434 -18.400 19.565 1.00 82.88 161 VAL A N 1
ATOM 1266 C CA . VAL A 1 161 ? -20.807 -18.178 19.096 1.00 82.88 161 VAL A CA 1
ATOM 1267 C C . VAL A 1 161 ? -20.795 -17.906 17.593 1.00 82.88 161 VAL A C 1
ATOM 1269 O O . VAL A 1 161 ? -20.477 -16.815 17.123 1.00 82.88 161 VAL A O 1
ATOM 1272 N N . LYS A 1 162 ? -21.163 -18.927 16.821 1.00 71.56 162 LYS A N 1
ATOM 1273 C CA . LYS A 1 162 ? -21.346 -18.845 15.367 1.00 71.56 162 LYS A CA 1
ATOM 1274 C C . LYS A 1 162 ? -22.791 -18.401 15.063 1.00 71.56 162 LYS A C 1
ATOM 1276 O O . LYS A 1 162 ? -23.697 -18.740 15.820 1.00 71.56 162 LYS A O 1
ATOM 1281 N N . ASN A 1 163 ? -23.012 -17.685 13.953 1.00 70.31 163 ASN A N 1
ATOM 1282 C CA . ASN A 1 163 ? -24.296 -17.081 13.507 1.00 70.31 163 ASN A CA 1
ATOM 1283 C C . ASN A 1 163 ? -24.620 -15.660 14.015 1.00 70.31 163 ASN A C 1
ATOM 1285 O O . ASN A 1 163 ? -25.788 -15.298 14.125 1.00 70.31 163 ASN A O 1
ATOM 1289 N N . LEU A 1 164 ? -23.603 -14.835 14.275 1.00 75.06 164 LEU A N 1
ATOM 1290 C CA . LEU A 1 164 ? -23.778 -13.382 14.454 1.00 75.06 164 LEU A CA 1
ATOM 1291 C C . LEU A 1 164 ? -23.588 -12.585 13.150 1.00 75.06 164 LEU A C 1
ATOM 1293 O O . LEU A 1 164 ? -23.791 -11.370 13.125 1.00 75.06 164 LEU A O 1
ATOM 1297 N N . ALA A 1 165 ? -23.199 -13.256 12.061 1.00 61.69 165 ALA A N 1
ATOM 1298 C CA . ALA A 1 165 ? -23.161 -12.668 10.728 1.00 61.69 165 ALA A CA 1
ATOM 1299 C C . ALA A 1 165 ? -24.585 -12.214 10.365 1.00 61.69 165 ALA A C 1
ATOM 1301 O O . ALA A 1 165 ? -25.501 -13.020 10.459 1.00 61.69 165 ALA A O 1
ATOM 1302 N N . GLU A 1 166 ? -24.766 -10.947 9.974 1.00 73.56 166 GLU A N 1
ATOM 1303 C CA . GLU A 1 166 ? -26.068 -10.277 9.719 1.00 73.56 166 GLU A CA 1
ATOM 1304 C C . GLU A 1 166 ? -26.742 -9.615 10.934 1.00 73.56 166 GLU A C 1
ATOM 1306 O O . GLU A 1 166 ? -27.932 -9.290 10.918 1.00 73.56 166 GLU A O 1
ATOM 1311 N N . TRP A 1 167 ? -25.987 -9.321 11.993 1.00 81.62 167 TRP A N 1
ATOM 1312 C CA . TRP A 1 167 ? -26.498 -8.449 13.054 1.00 81.62 167 TRP A CA 1
ATOM 1313 C C . TRP A 1 167 ? -26.760 -7.005 12.581 1.00 81.62 167 TRP A C 1
ATOM 1315 O O . TRP A 1 167 ? -27.557 -6.292 13.196 1.00 81.62 167 TRP A O 1
ATOM 1325 N N . ARG A 1 168 ? -26.111 -6.581 11.486 1.00 86.75 168 ARG A N 1
ATOM 1326 C CA . ARG A 1 168 ? -26.365 -5.303 10.815 1.00 86.75 168 ARG A CA 1
ATOM 1327 C C . ARG A 1 168 ? -27.393 -5.473 9.705 1.00 86.75 168 ARG A C 1
ATOM 1329 O O . ARG A 1 168 ? -27.279 -6.366 8.869 1.00 86.75 168 ARG A O 1
ATOM 1336 N N . ASP A 1 169 ? -28.349 -4.557 9.658 1.00 82.44 169 ASP A N 1
ATOM 1337 C CA . ASP A 1 169 ? -29.361 -4.463 8.610 1.00 82.44 169 ASP A CA 1
ATOM 1338 C C . ASP A 1 169 ? -29.764 -2.994 8.382 1.00 82.44 169 ASP A C 1
ATOM 1340 O O . ASP A 1 169 ? -29.302 -2.092 9.085 1.00 82.44 169 ASP A O 1
ATOM 1344 N N . ASP A 1 170 ? -30.646 -2.735 7.412 1.00 81.12 170 ASP A N 1
ATOM 1345 C CA . ASP A 1 170 ? -31.102 -1.378 7.060 1.00 81.12 170 ASP A CA 1
ATOM 1346 C C . ASP A 1 170 ? -31.741 -0.607 8.232 1.00 81.12 170 ASP A C 1
ATOM 1348 O O . ASP A 1 170 ? -31.883 0.616 8.182 1.00 81.12 170 ASP A O 1
ATOM 1352 N N . LYS A 1 171 ? -32.161 -1.311 9.288 1.00 80.44 171 LYS A N 1
ATOM 1353 C CA . LYS A 1 171 ? -32.821 -0.767 10.481 1.00 80.44 171 LYS A CA 1
ATOM 1354 C C . LYS A 1 171 ? -31.947 -0.854 11.735 1.00 8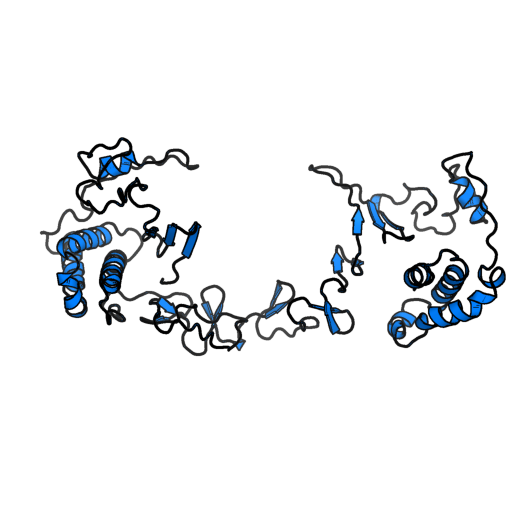0.44 171 LYS A C 1
ATOM 1356 O O . LYS A 1 171 ? -32.249 -0.171 12.716 1.00 80.44 171 LYS A O 1
ATOM 1361 N N . THR A 1 172 ? -30.894 -1.667 11.713 1.00 83.44 172 THR A N 1
ATOM 1362 C CA . THR A 1 172 ? -30.031 -1.987 12.850 1.00 83.44 172 THR A CA 1
ATOM 1363 C C . THR A 1 172 ? -28.582 -1.753 12.447 1.00 83.44 172 THR A C 1
ATOM 1365 O O . THR A 1 172 ? -27.971 -2.592 11.797 1.00 83.44 172 THR A O 1
ATOM 1368 N N . CYS A 1 173 ? -28.013 -0.614 12.846 1.00 86.94 173 CYS A N 1
ATOM 1369 C CA . CYS A 1 173 ? -26.601 -0.301 12.611 1.00 86.94 173 CYS A CA 1
ATOM 1370 C C . CYS A 1 173 ? -26.115 -0.488 11.157 1.00 86.94 173 CYS A C 1
ATOM 1372 O O . CYS A 1 173 ? -25.097 -1.165 10.943 1.00 86.94 173 CYS A O 1
ATOM 1374 N N . PRO A 1 174 ? -26.807 0.117 10.166 1.00 86.62 174 PRO A N 1
ATOM 1375 C CA . PRO A 1 174 ? -26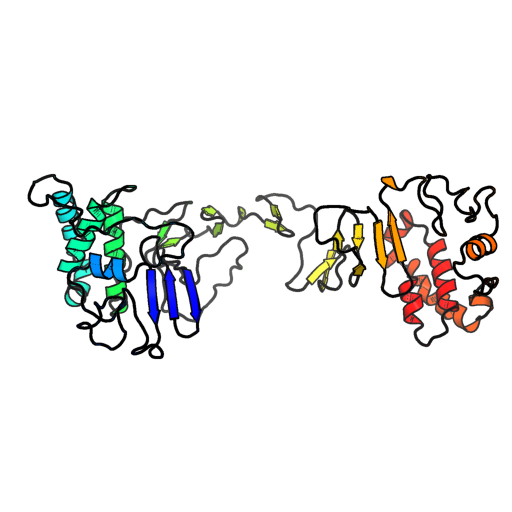.471 -0.052 8.759 1.00 86.62 174 PRO A CA 1
ATOM 1376 C C . PRO A 1 174 ? -25.039 0.412 8.493 1.00 86.62 174 PRO A C 1
ATOM 1378 O O . PRO A 1 174 ? -24.636 1.512 8.879 1.00 86.62 174 PRO A O 1
ATOM 1381 N N . MET A 1 175 ? -24.260 -0.425 7.809 1.00 83.56 175 MET A N 1
ATOM 1382 C CA . MET A 1 175 ? -22.894 -0.074 7.441 1.00 83.56 175 MET A CA 1
ATOM 1383 C C . MET A 1 175 ? -22.902 0.796 6.182 1.00 83.56 175 MET A C 1
ATOM 1385 O O . MET A 1 175 ? -23.349 0.372 5.116 1.00 83.56 175 MET A O 1
ATOM 1389 N N . GLN A 1 176 ? -22.373 2.015 6.288 1.00 82.81 176 GLN A N 1
ATOM 1390 C CA . GLN A 1 176 ? -22.265 2.922 5.148 1.00 82.81 176 GLN A CA 1
ATOM 1391 C C . GLN A 1 176 ? -20.987 2.646 4.352 1.00 82.81 176 GLN A C 1
ATOM 1393 O O . GLN A 1 176 ? -19.881 3.019 4.745 1.00 82.81 176 GLN A O 1
ATOM 1398 N N . CYS A 1 177 ? -21.144 2.002 3.199 1.00 86.75 177 CYS A N 1
ATOM 1399 C CA . CYS A 1 177 ? -20.048 1.731 2.280 1.00 86.75 177 CYS A CA 1
ATOM 1400 C C . CYS A 1 177 ? -19.922 2.835 1.221 1.00 86.75 177 CYS A C 1
ATOM 1402 O O . CYS A 1 177 ? -20.890 3.232 0.577 1.00 86.75 177 CYS A O 1
ATOM 1404 N N . THR A 1 178 ? -18.702 3.329 1.008 1.00 89.06 178 THR A N 1
ATOM 1405 C CA . THR A 1 178 ? -18.401 4.350 -0.009 1.00 89.06 178 THR A CA 1
ATOM 1406 C C . THR A 1 178 ? -17.797 3.728 -1.265 1.00 89.06 178 THR A C 1
ATOM 1408 O O . THR A 1 178 ? -17.285 2.610 -1.227 1.00 89.06 178 THR A O 1
ATOM 1411 N N . GLY A 1 179 ? -17.818 4.450 -2.389 1.00 89.00 179 GLY A N 1
ATOM 1412 C CA . GLY A 1 179 ? -17.143 4.015 -3.617 1.00 89.00 179 GLY A CA 1
ATOM 1413 C C . GLY A 1 179 ? -17.850 2.882 -4.370 1.00 89.00 179 GLY A C 1
ATOM 1414 O O . GLY A 1 179 ? -17.192 2.144 -5.090 1.00 89.00 179 GLY A O 1
ATOM 1415 N N . GLY A 1 180 ? -19.168 2.723 -4.211 1.00 90.44 180 GLY A N 1
ATOM 1416 C CA . GLY A 1 180 ? -19.938 1.669 -4.893 1.00 90.44 180 GLY A CA 1
ATOM 1417 C C . GLY A 1 180 ? -19.770 0.271 -4.289 1.00 90.44 180 GLY A C 1
ATOM 1418 O O . GLY A 1 180 ? -20.220 -0.709 -4.874 1.00 90.44 180 GLY A O 1
ATOM 1419 N N . ARG A 1 181 ? -19.123 0.177 -3.125 1.00 91.75 181 ARG A N 1
ATOM 1420 C CA . ARG A 1 181 ? -19.056 -1.046 -2.323 1.00 91.75 181 ARG A CA 1
ATOM 1421 C C . ARG A 1 181 ? -20.399 -1.308 -1.645 1.00 91.75 181 ARG A C 1
ATOM 1423 O O . ARG A 1 181 ? -21.106 -0.366 -1.294 1.00 91.75 181 ARG A O 1
ATOM 1430 N N . ILE A 1 182 ? -20.695 -2.576 -1.408 1.00 90.94 182 ILE A N 1
ATOM 1431 C CA . ILE A 1 182 ? -21.853 -3.059 -0.664 1.00 90.94 182 ILE A CA 1
ATOM 1432 C C . ILE A 1 182 ? -21.401 -3.729 0.630 1.00 90.94 182 ILE A C 1
ATOM 1434 O O . ILE A 1 182 ? -20.308 -4.295 0.707 1.00 90.94 182 ILE A O 1
ATOM 1438 N N . TYR A 1 183 ? -22.247 -3.657 1.648 1.00 87.00 183 TYR A N 1
ATOM 1439 C CA . TYR A 1 183 ? -22.050 -4.414 2.874 1.00 87.00 183 TYR A CA 1
ATOM 1440 C C . TYR A 1 183 ? -22.234 -5.912 2.592 1.00 87.00 183 TYR A C 1
ATOM 1442 O O . TYR A 1 183 ? -23.213 -6.310 1.960 1.00 87.00 183 TYR A O 1
ATOM 1450 N N . LYS A 1 184 ? -21.293 -6.737 3.056 1.00 84.31 184 LYS A N 1
ATOM 1451 C CA . LYS A 1 184 ? -21.442 -8.190 3.166 1.00 84.31 184 LYS A CA 1
ATOM 1452 C C . LYS A 1 184 ? -21.122 -8.582 4.610 1.00 84.31 184 LYS A C 1
ATOM 1454 O O . LYS A 1 184 ? -20.058 -8.234 5.117 1.00 84.31 184 LYS A O 1
ATOM 1459 N N . SER A 1 185 ? -22.022 -9.326 5.247 1.00 79.06 185 SER A N 1
ATOM 1460 C CA . SER A 1 185 ? -21.828 -9.906 6.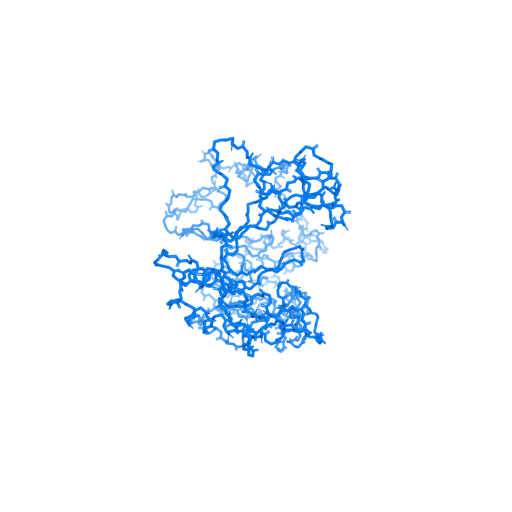587 1.00 79.06 185 SER A CA 1
ATOM 1461 C C . SER A 1 185 ? -20.714 -10.958 6.623 1.00 79.06 185 SER A C 1
ATOM 1463 O O . SER A 1 185 ? -20.156 -11.239 7.676 1.00 79.06 185 SER A O 1
ATOM 1465 N N . CYS A 1 186 ? -20.395 -11.534 5.463 1.00 78.44 186 CYS A N 1
ATOM 1466 C CA . CYS A 1 186 ? -19.437 -12.613 5.286 1.00 78.44 186 CYS A CA 1
ATOM 1467 C C . CYS A 1 186 ? -18.818 -12.489 3.883 1.00 78.44 186 CYS A C 1
ATOM 1469 O O . CYS A 1 186 ? -19.402 -12.908 2.883 1.00 78.44 186 CYS A O 1
ATOM 1471 N N . GLY A 1 187 ? -17.668 -11.822 3.789 1.00 77.38 187 GLY A N 1
ATOM 1472 C CA . GLY A 1 187 ? -16.880 -11.665 2.567 1.00 77.38 187 GLY A CA 1
ATOM 1473 C C . GLY A 1 187 ? -15.528 -12.388 2.635 1.00 77.38 187 GLY A C 1
ATOM 1474 O O . GLY A 1 187 ? -15.167 -12.930 3.680 1.00 77.38 187 GLY A O 1
ATOM 1475 N N . PRO A 1 188 ? -14.756 -12.413 1.535 1.00 76.19 188 PRO A N 1
ATOM 1476 C CA . PRO A 1 188 ? -13.492 -13.149 1.481 1.00 76.19 188 PRO A CA 1
ATOM 1477 C C . PRO A 1 188 ? -12.446 -12.582 2.458 1.00 76.19 188 PRO A C 1
ATOM 1479 O O . PRO A 1 188 ? -12.124 -11.390 2.385 1.00 76.19 188 PRO A O 1
ATOM 1482 N N . ALA A 1 189 ? -11.890 -13.422 3.345 1.00 71.31 189 ALA A N 1
ATOM 1483 C CA . ALA A 1 189 ? -10.847 -13.012 4.298 1.00 71.31 189 ALA A CA 1
ATOM 1484 C C . ALA A 1 189 ? -9.512 -12.667 3.625 1.00 71.31 189 ALA A C 1
ATOM 1486 O O . ALA A 1 189 ? -8.850 -11.717 4.038 1.00 71.31 189 ALA A O 1
ATOM 1487 N N . ALA A 1 190 ? -9.160 -13.362 2.538 1.00 70.12 190 ALA A N 1
ATOM 1488 C CA . ALA A 1 190 ? -7.976 -13.071 1.721 1.00 70.12 190 ALA A CA 1
ATOM 1489 C C . ALA A 1 190 ? -8.056 -11.715 0.983 1.00 70.12 190 ALA A C 1
ATOM 1491 O O . ALA A 1 190 ? -7.108 -11.289 0.325 1.00 70.12 190 ALA A O 1
ATOM 1492 N N . GLY A 1 191 ? -9.181 -11.006 1.110 1.00 73.12 191 GLY A N 1
ATOM 1493 C CA . GLY A 1 191 ? -9.443 -9.752 0.425 1.00 73.12 191 GLY A CA 1
ATOM 1494 C C . GLY A 1 191 ? -10.179 -9.947 -0.898 1.00 73.12 191 GLY A C 1
ATOM 1495 O O . GLY A 1 191 ? -10.395 -11.052 -1.383 1.00 73.12 191 GLY A O 1
ATOM 1496 N N . GLN A 1 192 ? -10.627 -8.829 -1.465 1.00 79.56 192 GLN A N 1
ATOM 1497 C CA . GLN A 1 192 ? -11.379 -8.809 -2.718 1.00 79.56 192 GLN A CA 1
ATOM 1498 C C . GLN A 1 192 ? -10.460 -8.593 -3.923 1.00 79.56 192 GLN A C 1
ATOM 1500 O O . GLN A 1 192 ? -9.467 -7.869 -3.793 1.00 79.56 192 GLN A O 1
ATOM 1505 N N . PRO A 1 193 ? -10.811 -9.139 -5.100 1.00 81.06 193 PRO A N 1
ATOM 1506 C CA . PRO A 1 193 ? -10.023 -8.954 -6.309 1.00 81.06 193 PRO A CA 1
ATOM 1507 C C . PRO A 1 193 ? -9.935 -7.470 -6.683 1.00 81.06 193 PRO A C 1
ATOM 1509 O O . PRO A 1 193 ? -10.940 -6.750 -6.729 1.00 81.06 193 PRO A O 1
ATOM 1512 N N . GLY A 1 194 ? -8.712 -7.014 -6.943 1.00 84.50 194 GLY A N 1
ATOM 1513 C CA . GLY A 1 194 ? -8.427 -5.689 -7.485 1.00 84.50 194 GLY A CA 1
ATOM 1514 C C . GLY A 1 194 ? -8.119 -5.729 -8.981 1.00 84.50 194 GLY A C 1
ATOM 1515 O O . GLY A 1 194 ? -8.051 -6.797 -9.590 1.00 84.50 194 GLY A O 1
ATOM 1516 N N . CYS A 1 195 ? -7.903 -4.560 -9.584 1.00 76.94 195 CYS A N 1
ATOM 1517 C CA . CYS A 1 195 ? -7.390 -4.496 -10.955 1.00 76.94 195 CYS A CA 1
ATOM 1518 C C . CYS A 1 195 ? -6.030 -5.200 -11.071 1.00 76.94 195 CYS A C 1
ATOM 1520 O O . CYS A 1 195 ? -5.120 -4.898 -10.301 1.00 76.94 195 CYS A O 1
ATOM 1522 N N . GLY A 1 196 ? -5.905 -6.118 -12.036 1.00 66.62 196 GLY A N 1
ATOM 1523 C CA . GLY A 1 196 ? -4.698 -6.922 -12.262 1.00 66.62 196 GLY A CA 1
ATOM 1524 C C . GLY A 1 196 ? -4.614 -8.223 -11.453 1.00 66.62 196 GLY A C 1
ATOM 1525 O O . GLY A 1 196 ? -3.664 -8.972 -11.645 1.00 66.62 196 GLY A O 1
ATOM 1526 N N . ALA A 1 197 ? -5.586 -8.522 -10.583 1.00 64.62 197 ALA A N 1
ATOM 1527 C CA . ALA A 1 197 ? -5.658 -9.828 -9.926 1.00 64.62 197 ALA A CA 1
ATOM 1528 C C . ALA A 1 197 ? -6.078 -10.910 -10.940 1.00 64.62 197 ALA A C 1
ATOM 1530 O O . ALA A 1 197 ? -7.097 -10.746 -11.623 1.00 64.62 197 ALA A O 1
ATOM 1531 N N . SER A 1 198 ? -5.310 -12.002 -11.036 1.00 55.72 198 SER A N 1
ATOM 1532 C CA . SER A 1 198 ? -5.694 -13.181 -11.819 1.00 55.72 198 SER A CA 1
ATOM 1533 C C . SER A 1 198 ? -6.998 -13.767 -11.269 1.00 55.72 198 SER A C 1
ATOM 1535 O O . SER A 1 198 ? -7.309 -13.661 -10.084 1.00 55.72 198 SER A O 1
ATOM 1537 N N . THR A 1 199 ? -7.807 -14.367 -12.141 1.00 52.38 199 THR A N 1
ATOM 1538 C CA . THR A 1 199 ? -9.056 -15.057 -11.768 1.00 52.38 199 THR A CA 1
ATOM 1539 C C . THR A 1 199 ? -8.820 -16.374 -11.034 1.00 52.38 199 THR A C 1
ATOM 1541 O O . THR A 1 199 ? -9.764 -17.139 -10.862 1.00 52.38 199 THR A O 1
ATOM 1544 N N . GLU A 1 200 ? -7.585 -16.664 -10.634 1.00 44.94 200 GLU A N 1
ATOM 1545 C CA . GLU A 1 200 ? -7.302 -17.818 -9.801 1.00 44.94 200 GLU A CA 1
ATOM 1546 C C . GLU A 1 200 ? -7.882 -17.529 -8.423 1.00 44.94 200 GLU A C 1
ATOM 1548 O O . GLU A 1 200 ? -7.421 -16.657 -7.685 1.00 44.94 200 GLU A O 1
ATOM 1553 N N . GLU A 1 201 ? -8.975 -18.224 -8.123 1.00 45.62 201 GLU A N 1
ATOM 1554 C CA . GLU A 1 201 ? -9.451 -18.389 -6.765 1.00 45.62 201 GLU A CA 1
ATOM 1555 C C . GLU A 1 201 ? -8.255 -18.876 -5.953 1.00 45.62 201 GLU A C 1
ATOM 1557 O O . GLU A 1 201 ? -7.789 -20.002 -6.126 1.00 45.62 201 GLU A O 1
ATOM 1562 N N . VAL A 1 202 ? -7.705 -17.995 -5.119 1.00 44.88 202 VAL A N 1
ATOM 1563 C CA . VAL A 1 202 ? -6.754 -18.404 -4.096 1.00 44.88 202 VAL A CA 1
ATOM 1564 C C . VAL A 1 202 ? -7.554 -19.303 -3.160 1.00 44.88 202 VAL A C 1
ATOM 1566 O O . VAL A 1 202 ? -8.253 -18.818 -2.270 1.00 44.88 202 VAL A O 1
ATOM 1569 N N . ASP A 1 203 ? -7.501 -20.610 -3.420 1.00 43.19 203 ASP A N 1
ATOM 1570 C CA . ASP A 1 203 ? -7.860 -21.663 -2.475 1.00 43.19 203 ASP A CA 1
ATOM 1571 C C . ASP A 1 203 ? -6.810 -21.626 -1.364 1.00 43.19 203 ASP A C 1
ATOM 1573 O O . ASP A 1 203 ? -5.880 -22.428 -1.295 1.00 43.19 203 ASP A O 1
ATOM 1577 N N . ASP A 1 204 ? -6.906 -20.595 -0.527 1.00 41.59 204 ASP A N 1
ATOM 1578 C CA . ASP A 1 204 ? -6.280 -20.622 0.775 1.00 41.59 204 ASP A CA 1
ATOM 1579 C C . ASP A 1 204 ? -7.074 -21.661 1.555 1.00 41.59 204 ASP A C 1
ATOM 1581 O O . ASP A 1 204 ? -8.244 -21.439 1.872 1.00 41.59 204 ASP A O 1
ATOM 1585 N N . GLY A 1 205 ? -6.464 -22.817 1.825 1.00 45.62 205 GLY A N 1
ATOM 1586 C CA . GLY A 1 205 ? -7.050 -23.961 2.535 1.00 45.62 205 GLY A CA 1
ATOM 1587 C C . GLY A 1 205 ? -7.581 -23.655 3.947 1.00 45.62 205 GLY A C 1
ATOM 1588 O O . GLY A 1 205 ? -7.841 -24.570 4.727 1.00 45.62 205 GLY A O 1
ATOM 1589 N N . ASN A 1 206 ? -7.768 -22.383 4.283 1.00 46.06 206 ASN A N 1
ATOM 1590 C CA . ASN A 1 206 ? -8.456 -21.847 5.431 1.00 46.06 206 ASN A CA 1
ATOM 1591 C C . ASN A 1 206 ? -9.962 -21.675 5.145 1.00 46.06 206 ASN A C 1
ATOM 1593 O O . ASN A 1 206 ? -10.482 -20.575 4.957 1.00 46.06 206 ASN A O 1
ATOM 1597 N N . LYS A 1 207 ? -10.693 -22.794 5.147 1.00 46.22 207 LYS A N 1
ATOM 1598 C CA . LYS A 1 207 ? -12.160 -22.844 4.981 1.00 46.22 207 LYS A CA 1
ATOM 1599 C C . LYS A 1 207 ? -12.972 -22.200 6.121 1.00 46.22 207 LYS A C 1
ATOM 1601 O O . LYS A 1 207 ? -14.184 -22.393 6.142 1.00 46.22 207 LYS A O 1
ATOM 1606 N N . ASP A 1 208 ? -12.361 -21.468 7.056 1.00 52.88 208 ASP A N 1
ATOM 1607 C CA . ASP A 1 208 ? -13.047 -21.040 8.288 1.00 52.88 208 ASP A CA 1
ATOM 1608 C C . ASP A 1 208 ? -12.982 -19.533 8.600 1.00 52.88 208 ASP A C 1
ATOM 1610 O O . ASP A 1 208 ? -13.314 -19.117 9.706 1.00 52.88 208 ASP A O 1
ATOM 1614 N N . GLY A 1 209 ? -12.618 -18.676 7.641 1.00 64.56 209 GLY A N 1
ATOM 1615 C CA . GLY A 1 209 ? -12.635 -17.227 7.855 1.00 64.56 209 GLY A CA 1
ATOM 1616 C C . GLY A 1 209 ? -13.362 -16.483 6.750 1.00 64.56 209 GLY A C 1
ATOM 1617 O O . GLY A 1 209 ? -12.770 -16.204 5.713 1.00 64.56 209 GLY A O 1
ATOM 1618 N N . CYS A 1 210 ? -14.620 -16.107 6.965 1.00 72.25 210 CYS A N 1
ATOM 1619 C CA . CYS A 1 210 ? -15.181 -14.960 6.259 1.00 72.25 210 CYS A CA 1
ATOM 1620 C C . CYS A 1 210 ? -15.168 -13.736 7.166 1.00 72.25 210 CYS A C 1
ATOM 1622 O O . CYS A 1 210 ? -15.155 -13.845 8.391 1.00 72.25 210 CYS A O 1
ATOM 1624 N N . VAL A 1 211 ? -15.120 -12.570 6.541 1.00 75.50 211 VAL A N 1
ATOM 1625 C CA . VAL A 1 211 ? -14.910 -11.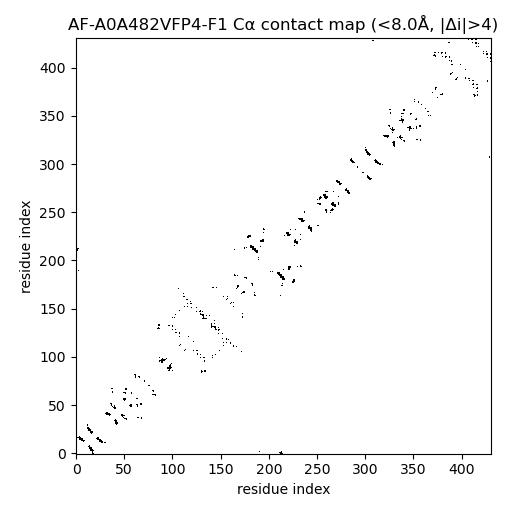291 7.209 1.00 75.50 211 VAL A CA 1
ATOM 1626 C C . VAL A 1 211 ? -16.072 -10.357 6.879 1.00 75.50 211 VAL A C 1
ATOM 1628 O O . VAL A 1 211 ? -16.453 -10.237 5.714 1.00 75.50 211 VAL A O 1
ATOM 1631 N N . GLU A 1 212 ? -16.658 -9.705 7.882 1.00 78.94 212 GLU A N 1
ATOM 1632 C CA . GLU A 1 212 ? -17.706 -8.705 7.667 1.00 78.94 212 GLU A CA 1
ATOM 1633 C C . GLU A 1 212 ? -17.087 -7.467 7.005 1.00 78.94 212 GLU A C 1
ATOM 1635 O O . GLU A 1 212 ? -15.952 -7.102 7.297 1.00 78.94 212 GLU A O 1
ATOM 1640 N N . GLY A 1 213 ? -17.792 -6.781 6.101 1.00 82.31 213 GLY A N 1
ATOM 1641 C CA . GLY A 1 213 ? -17.312 -5.490 5.615 1.00 82.31 213 GLY A CA 1
ATOM 1642 C C . GLY A 1 213 ? -17.877 -4.972 4.305 1.00 82.31 213 GLY A C 1
ATOM 1643 O O . GLY A 1 213 ? -18.897 -5.431 3.804 1.00 82.31 213 GLY A O 1
ATOM 1644 N N . CYS A 1 214 ? -17.189 -3.971 3.747 1.00 87.69 214 CYS A N 1
ATOM 1645 C CA . CYS A 1 214 ? -17.543 -3.337 2.478 1.00 87.69 214 CYS A CA 1
ATOM 1646 C C . CYS A 1 214 ? -16.772 -3.956 1.306 1.00 87.69 214 CYS A C 1
ATOM 1648 O O . CYS A 1 214 ? -15.563 -3.731 1.151 1.00 87.69 214 CYS A O 1
ATOM 1650 N N . TYR A 1 215 ? -17.498 -4.653 0.439 1.00 89.81 215 TYR A N 1
ATOM 1651 C CA . TYR A 1 215 ? -16.970 -5.388 -0.705 1.00 89.81 215 TYR A CA 1
ATOM 1652 C C . TYR A 1 215 ? -17.570 -4.894 -2.013 1.00 89.81 215 TYR A C 1
ATOM 1654 O O . TYR A 1 215 ? -18.654 -4.319 -2.047 1.00 89.81 215 TYR A O 1
ATOM 1662 N N . CYS A 1 216 ? -16.868 -5.118 -3.109 1.00 91.31 216 CYS A N 1
ATOM 1663 C CA . CYS A 1 216 ? -17.395 -4.866 -4.428 1.00 91.31 216 CYS A CA 1
ATOM 1664 C C . CYS A 1 216 ? -18.476 -5.895 -4.776 1.00 91.31 216 CYS A C 1
ATOM 1666 O O . CYS A 1 216 ? -18.319 -7.078 -4.454 1.00 91.31 216 CYS A O 1
ATOM 1668 N N . PRO A 1 217 ? -19.603 -5.450 -5.363 1.00 91.44 217 PRO A N 1
ATOM 1669 C CA . PRO A 1 217 ? -20.636 -6.361 -5.827 1.00 91.44 217 PRO A CA 1
ATOM 1670 C C . PRO A 1 217 ? -20.086 -7.272 -6.925 1.00 91.44 217 PRO A C 1
ATOM 1672 O O . PRO A 1 217 ? -19.117 -6.938 -7.618 1.00 91.44 217 PRO A O 1
ATOM 1675 N N . ASP A 1 218 ? -20.725 -8.422 -7.089 1.00 87.31 218 ASP A N 1
ATOM 1676 C CA . ASP A 1 218 ? -20.283 -9.437 -8.037 1.00 87.31 218 ASP A CA 1
ATOM 1677 C C . ASP A 1 218 ? -20.235 -8.854 -9.464 1.00 87.31 218 ASP A C 1
ATOM 1679 O O . ASP A 1 218 ? -21.101 -8.080 -9.874 1.00 87.31 218 ASP A O 1
ATOM 1683 N N . GLY A 1 219 ? -19.174 -9.177 -10.210 1.00 83.06 219 GLY A N 1
ATOM 1684 C CA . GLY A 1 219 ? -18.898 -8.593 -11.532 1.00 83.06 219 GLY A CA 1
ATOM 1685 C C . GLY A 1 219 ? -18.079 -7.293 -11.517 1.00 83.06 219 GLY A C 1
ATOM 1686 O O . GLY A 1 219 ? -17.715 -6.793 -12.582 1.00 83.06 219 GLY A O 1
ATOM 1687 N N . THR A 1 220 ? -17.729 -6.766 -10.340 1.00 89.12 220 THR A N 1
ATOM 1688 C CA . THR A 1 220 ? -16.851 -5.592 -10.192 1.00 89.12 220 THR A CA 1
ATOM 1689 C C . THR A 1 220 ? -15.595 -5.914 -9.378 1.00 89.12 220 THR A C 1
ATOM 1691 O O . THR A 1 220 ? -15.542 -6.908 -8.657 1.00 89.12 220 THR A O 1
ATOM 1694 N N . VAL A 1 221 ? -14.562 -5.083 -9.513 1.00 88.12 221 VAL A N 1
ATOM 1695 C CA . VAL A 1 221 ? -13.269 -5.208 -8.825 1.00 88.12 221 VAL A CA 1
ATOM 1696 C C . VAL A 1 221 ? -12.908 -3.911 -8.109 1.00 88.12 221 VAL A C 1
ATOM 1698 O O . VAL A 1 221 ? -13.373 -2.828 -8.477 1.00 88.12 221 VAL A O 1
ATOM 1701 N N . LEU A 1 222 ? -12.075 -4.018 -7.072 1.00 88.75 222 LEU A N 1
ATOM 1702 C CA . LEU A 1 222 ? -11.649 -2.869 -6.278 1.00 88.75 222 LEU A CA 1
ATOM 1703 C C . LEU A 1 222 ? -10.490 -2.117 -6.956 1.00 88.75 222 LEU A C 1
ATOM 1705 O O . LEU A 1 222 ? -9.416 -2.671 -7.182 1.00 88.75 222 LEU A O 1
ATOM 1709 N N . HIS A 1 223 ? -10.665 -0.818 -7.184 1.00 87.38 223 HIS A N 1
ATOM 1710 C CA . HIS A 1 223 ? -9.624 0.090 -7.656 1.00 87.38 223 HIS A CA 1
ATOM 1711 C C . HIS A 1 223 ? -9.712 1.429 -6.917 1.00 87.38 223 HIS A C 1
ATOM 1713 O O . HIS A 1 223 ? -10.772 2.045 -6.898 1.00 87.38 223 HIS A O 1
ATOM 1719 N N . GLU A 1 224 ? -8.627 1.864 -6.266 1.00 86.00 224 GLU A N 1
ATOM 1720 C CA . GLU A 1 224 ? -8.565 3.146 -5.532 1.00 86.00 224 GLU A CA 1
ATOM 1721 C C . GLU A 1 224 ? -9.785 3.400 -4.617 1.00 86.00 224 GLU A C 1
ATOM 1723 O O . GLU A 1 224 ? -10.410 4.458 -4.634 1.00 86.00 224 GLU A O 1
ATOM 1728 N N . ASN A 1 225 ? -10.155 2.399 -3.807 1.00 85.25 225 ASN A N 1
ATOM 1729 C CA . ASN A 1 225 ? -11.330 2.429 -2.921 1.00 85.25 225 ASN A CA 1
ATOM 1730 C C . ASN A 1 225 ? -12.703 2.532 -3.616 1.00 85.25 225 ASN A C 1
ATOM 1732 O O . ASN A 1 225 ? -13.706 2.775 -2.939 1.00 85.25 225 ASN A O 1
ATOM 1736 N N . ARG A 1 226 ? -12.782 2.290 -4.925 1.00 90.62 226 ARG A N 1
ATOM 1737 C CA . ARG A 1 226 ? -14.029 2.251 -5.693 1.00 90.62 226 ARG A CA 1
ATOM 1738 C C . ARG A 1 226 ? -14.214 0.910 -6.391 1.0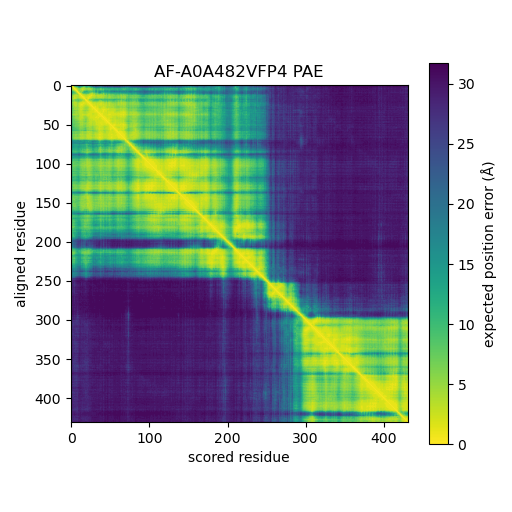0 90.62 226 ARG A C 1
ATOM 1740 O O . ARG A 1 226 ? -13.241 0.237 -6.716 1.00 90.62 226 ARG A O 1
ATOM 1747 N N . CYS A 1 227 ? -15.463 0.536 -6.620 1.00 92.19 227 CYS A N 1
ATOM 1748 C CA . CYS A 1 227 ? -15.815 -0.626 -7.419 1.00 92.19 227 CYS A CA 1
ATOM 1749 C C . CYS A 1 227 ? -16.025 -0.201 -8.860 1.00 92.19 227 CYS A C 1
ATOM 1751 O O . CYS A 1 227 ? -16.833 0.685 -9.145 1.00 92.19 227 CYS A O 1
ATOM 1753 N N . ILE A 1 228 ? -15.277 -0.834 -9.751 1.00 89.81 228 ILE A N 1
ATOM 1754 C CA . ILE A 1 228 ? -15.363 -0.627 -11.192 1.00 89.81 228 ILE A CA 1
ATOM 1755 C C . ILE A 1 228 ? -15.490 -1.982 -11.878 1.00 89.81 228 ILE A C 1
ATOM 1757 O O . ILE A 1 228 ? -15.085 -3.008 -11.330 1.00 89.81 228 ILE A O 1
ATOM 1761 N N . ILE A 1 229 ? -16.081 -2.014 -13.066 1.00 87.31 229 ILE A N 1
ATOM 1762 C CA . ILE A 1 229 ? -16.086 -3.237 -13.875 1.00 87.31 229 ILE A CA 1
ATOM 1763 C C . ILE A 1 229 ? -14.661 -3.547 -14.344 1.00 87.31 229 ILE A C 1
ATOM 1765 O O . ILE A 1 229 ? -13.858 -2.629 -14.514 1.00 87.31 229 ILE A O 1
ATOM 1769 N N . ARG A 1 230 ? -14.344 -4.829 -14.562 1.00 78.19 230 ARG A N 1
ATOM 1770 C CA . ARG A 1 230 ? -12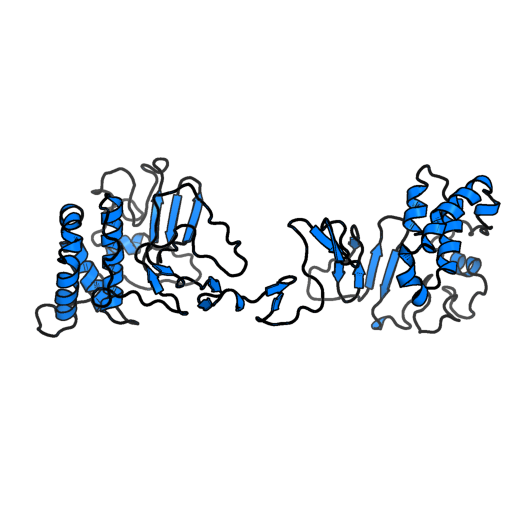.992 -5.257 -14.971 1.00 78.19 230 ARG A CA 1
ATOM 1771 C C . ARG A 1 230 ? -12.485 -4.518 -16.212 1.00 78.19 230 ARG A C 1
ATOM 1773 O O . ARG A 1 230 ? -11.345 -4.075 -16.214 1.00 78.19 230 ARG A O 1
ATOM 1780 N N . ASP A 1 231 ? -13.350 -4.288 -17.195 1.00 74.75 231 ASP A N 1
ATOM 1781 C CA . ASP A 1 231 ? -13.004 -3.581 -18.437 1.00 74.75 231 ASP A CA 1
ATOM 1782 C C . ASP A 1 231 ? -12.663 -2.099 -18.223 1.00 74.75 231 ASP A C 1
ATOM 1784 O O . ASP A 1 231 ? -12.086 -1.462 -19.095 1.00 74.75 231 ASP A O 1
ATOM 1788 N N . GLN A 1 232 ? -13.020 -1.538 -17.063 1.00 81.38 232 GLN A N 1
ATOM 1789 C CA . GLN A 1 232 ? -12.680 -0.175 -16.659 1.00 81.38 232 GLN A CA 1
ATOM 1790 C C . GLN A 1 232 ? -11.435 -0.109 -15.768 1.00 81.38 232 GLN A C 1
ATOM 1792 O O . GLN A 1 232 ? -11.092 0.969 -15.276 1.00 81.38 232 GLN A O 1
ATOM 1797 N N . CYS A 1 233 ? -10.742 -1.225 -15.550 1.00 77.94 233 CYS A N 1
ATOM 1798 C CA . CYS A 1 233 ? -9.463 -1.192 -14.865 1.00 77.94 233 CYS A CA 1
ATOM 1799 C C . CYS A 1 233 ? -8.434 -0.412 -15.683 1.00 77.94 233 CYS A C 1
ATOM 1801 O O . CYS A 1 233 ? -8.230 -0.728 -16.856 1.00 77.94 233 CYS A O 1
ATOM 1803 N N . PRO A 1 234 ? -7.750 0.580 -15.087 1.00 73.00 234 PRO A N 1
ATOM 1804 C CA . PRO A 1 234 ? -6.640 1.205 -15.769 1.00 73.00 234 PRO A CA 1
ATOM 1805 C C . PRO A 1 234 ? -5.481 0.216 -15.874 1.00 73.00 234 PRO A C 1
ATOM 1807 O O . PRO A 1 234 ? -5.144 -0.490 -14.917 1.00 73.00 234 PRO A O 1
ATOM 1810 N N . CYS A 1 235 ? -4.856 0.185 -17.042 1.00 67.38 235 CYS A N 1
ATOM 1811 C CA . CYS A 1 235 ? -3.672 -0.623 -17.278 1.00 67.38 235 CYS A CA 1
ATOM 1812 C C . CYS A 1 235 ? -2.455 0.100 -16.699 1.00 67.38 235 CYS A C 1
ATOM 1814 O O . CYS A 1 235 ? -2.332 1.319 -16.820 1.00 67.38 235 CYS A O 1
ATOM 1816 N N . LYS A 1 236 ? -1.529 -0.637 -16.085 1.00 56.62 236 LYS A N 1
ATOM 1817 C CA . LYS A 1 236 ? -0.224 -0.090 -15.704 1.00 56.62 236 LYS A CA 1
ATOM 1818 C C . LYS A 1 236 ? 0.834 -0.594 -16.672 1.00 56.62 236 LYS A C 1
ATOM 1820 O O . LYS A 1 236 ? 1.066 -1.792 -16.746 1.00 56.62 236 LYS A O 1
ATOM 1825 N N . LEU A 1 237 ? 1.502 0.333 -17.349 1.00 48.75 237 LEU A N 1
ATOM 1826 C CA . LEU A 1 237 ? 2.674 0.070 -18.182 1.00 48.75 237 LEU A CA 1
ATOM 1827 C C . LEU A 1 237 ? 3.839 0.897 -17.617 1.00 48.75 237 LEU A C 1
ATOM 1829 O O . LEU A 1 237 ? 3.730 2.117 -17.490 1.00 48.75 237 LEU A O 1
ATOM 1833 N N . ARG A 1 238 ? 4.932 0.232 -17.207 1.00 53.03 238 ARG A N 1
ATOM 1834 C CA . ARG A 1 238 ? 6.124 0.855 -16.581 1.00 53.03 238 ARG A CA 1
ATOM 1835 C C . ARG A 1 238 ? 5.775 1.819 -15.428 1.00 53.03 238 ARG A C 1
ATOM 1837 O O . ARG A 1 238 ? 6.229 2.959 -15.388 1.00 53.03 238 ARG A O 1
ATOM 1844 N N . SER A 1 239 ? 4.912 1.377 -14.507 1.00 54.75 239 SER A N 1
ATOM 1845 C CA . SER A 1 239 ? 4.398 2.161 -13.361 1.00 54.75 239 SER A CA 1
ATOM 1846 C C . SER A 1 239 ? 3.548 3.392 -13.711 1.00 54.75 239 SER A C 1
ATOM 1848 O O . SER A 1 239 ? 3.098 4.097 -12.805 1.00 54.75 239 SER A O 1
ATOM 1850 N N . LYS A 1 240 ? 3.255 3.632 -14.995 1.00 49.91 240 LYS A N 1
ATOM 1851 C CA . LYS A 1 240 ? 2.343 4.680 -15.458 1.00 49.91 240 LYS A CA 1
ATOM 1852 C C . LYS A 1 240 ? 0.952 4.088 -15.687 1.00 49.91 240 LYS A C 1
ATOM 1854 O O . LYS A 1 240 ? 0.817 3.040 -16.311 1.00 49.91 240 LYS A O 1
ATOM 1859 N N . SER A 1 241 ? -0.067 4.740 -15.132 1.00 61.53 241 SER A N 1
ATOM 1860 C CA . SER A 1 241 ? -1.466 4.310 -15.226 1.00 61.53 241 SER A CA 1
ATOM 1861 C C . SER A 1 241 ? -2.109 4.877 -16.493 1.00 61.53 241 SER A C 1
ATOM 1863 O O . SER A 1 241 ? -1.976 6.073 -16.758 1.00 61.53 241 SER A O 1
ATOM 1865 N N . PHE A 1 242 ? -2.802 4.038 -17.259 1.00 63.38 242 PHE A N 1
ATOM 1866 C CA . PHE A 1 242 ? -3.481 4.390 -18.505 1.00 63.38 242 PHE A CA 1
ATOM 1867 C C . PHE A 1 242 ? -4.982 4.117 -18.384 1.00 63.38 242 PHE A C 1
ATOM 1869 O O . PHE A 1 242 ? -5.365 3.104 -17.796 1.00 63.38 242 PHE A O 1
ATOM 1876 N N . PRO A 1 243 ? -5.847 4.999 -18.911 1.00 67.94 243 PRO A N 1
ATOM 1877 C CA . PRO A 1 243 ? -7.285 4.832 -18.785 1.00 67.94 243 PRO A CA 1
ATOM 1878 C C . PRO A 1 243 ? -7.810 3.656 -19.632 1.00 67.94 243 PRO A C 1
ATOM 1880 O O . PRO A 1 243 ? -7.186 3.272 -20.622 1.00 67.94 243 PRO A O 1
ATOM 1883 N N . PRO A 1 244 ? -8.985 3.111 -19.282 1.00 59.69 244 PRO A N 1
ATOM 1884 C CA . PRO A 1 244 ? -9.661 2.071 -20.056 1.00 59.69 244 PRO A CA 1
ATOM 1885 C C . PRO A 1 244 ? -9.913 2.480 -21.505 1.00 59.69 244 PRO A C 1
ATOM 1887 O O . PRO A 1 244 ? -10.365 3.595 -21.763 1.00 59.69 244 PRO A O 1
ATOM 1890 N N . GLY A 1 245 ? -9.645 1.574 -22.447 1.00 60.62 245 GLY A N 1
ATOM 1891 C CA . GLY A 1 245 ? -9.783 1.850 -23.880 1.00 60.62 245 GLY A CA 1
ATOM 1892 C C . GLY A 1 245 ? -8.680 2.736 -24.466 1.00 60.62 245 GLY A C 1
ATOM 1893 O O . GLY A 1 245 ? -8.770 3.105 -25.634 1.00 60.62 245 GLY A O 1
ATOM 1894 N N . ALA A 1 246 ? -7.640 3.076 -23.695 1.00 49.94 246 ALA A N 1
ATOM 1895 C CA . ALA A 1 246 ? -6.418 3.618 -24.270 1.00 49.94 246 ALA A CA 1
ATOM 1896 C C . ALA A 1 246 ? -5.784 2.561 -25.184 1.00 49.94 246 ALA A C 1
ATOM 1898 O O . ALA A 1 246 ? -5.452 1.464 -24.734 1.00 49.94 246 ALA A O 1
ATOM 1899 N N . GLU A 1 247 ? -5.612 2.891 -26.462 1.00 41.62 247 GLU A N 1
ATOM 1900 C CA . GLU A 1 247 ? -4.781 2.092 -27.354 1.00 41.62 247 GLU A CA 1
ATOM 1901 C C . GLU A 1 247 ? -3.328 2.228 -26.897 1.00 41.62 247 GLU A C 1
ATOM 1903 O O . GLU A 1 247 ? -2.721 3.301 -26.961 1.00 41.62 247 GLU A O 1
ATOM 1908 N N . CYS A 1 248 ? -2.782 1.129 -26.380 1.00 36.97 248 CYS A N 1
ATOM 1909 C CA . CYS A 1 248 ? -1.356 1.000 -26.141 1.00 36.97 248 CYS A CA 1
ATOM 1910 C C . CYS A 1 248 ? -0.644 1.011 -27.494 1.00 36.97 248 CYS A C 1
ATOM 1912 O O . CYS A 1 248 ? -0.638 0.011 -28.207 1.00 36.97 248 CYS A O 1
ATOM 1914 N N . VAL A 1 249 ? -0.015 2.129 -27.830 1.00 36.88 249 VAL A N 1
ATOM 1915 C CA . VAL A 1 249 ? 1.072 2.138 -28.807 1.00 36.88 249 VAL A CA 1
ATOM 1916 C C . VAL A 1 249 ? 2.361 1.725 -28.072 1.00 36.88 249 VAL A C 1
ATOM 1918 O O . VAL A 1 249 ? 2.872 2.477 -27.249 1.00 36.88 249 VAL A O 1
ATOM 1921 N N . GLU A 1 250 ? 2.750 0.464 -28.316 1.00 31.66 250 GLU A N 1
ATOM 1922 C CA . GLU A 1 250 ? 3.940 -0.338 -27.932 1.00 31.66 250 GLU A CA 1
ATOM 1923 C C . GLU A 1 250 ? 4.459 -0.385 -26.464 1.00 31.66 250 GLU A C 1
ATOM 1925 O O . GLU A 1 250 ? 4.910 0.614 -25.902 1.00 31.66 250 GLU A O 1
ATOM 1930 N N . GLY A 1 251 ? 4.501 -1.614 -25.883 1.00 38.81 251 GLY A N 1
ATOM 1931 C CA . GLY A 1 251 ? 5.560 -2.026 -24.928 1.00 38.81 251 GLY A CA 1
ATOM 1932 C C . GLY A 1 251 ? 5.259 -2.844 -23.637 1.00 38.81 251 GLY A C 1
ATOM 1933 O O . GLY A 1 251 ? 5.898 -2.530 -22.634 1.00 38.81 251 GLY A O 1
ATOM 1934 N N . CYS A 1 252 ? 4.367 -3.862 -23.569 1.00 40.81 252 CYS A N 1
ATOM 1935 C CA . CYS A 1 252 ? 3.968 -4.499 -22.276 1.00 40.81 252 CYS A CA 1
ATOM 1936 C C . CYS A 1 252 ? 3.768 -6.059 -22.216 1.00 40.81 252 CYS A C 1
ATOM 1938 O O . CYS A 1 252 ? 2.689 -6.488 -21.817 1.00 40.81 252 CYS A O 1
ATOM 1940 N N . ASN A 1 253 ? 4.751 -6.926 -22.542 1.00 54.78 253 ASN A N 1
ATOM 1941 C CA . ASN A 1 253 ? 4.514 -8.379 -22.789 1.00 54.78 253 ASN A CA 1
ATOM 1942 C C . ASN A 1 253 ? 5.212 -9.443 -21.888 1.00 54.78 253 ASN A C 1
ATOM 1944 O O . ASN A 1 253 ? 4.973 -10.621 -22.146 1.00 54.78 253 ASN A O 1
ATOM 1948 N N . CYS A 1 254 ? 6.036 -9.135 -20.870 1.00 54.06 254 CYS A N 1
ATOM 1949 C CA . CYS A 1 254 ? 6.945 -10.163 -20.294 1.00 54.06 254 CYS A CA 1
ATOM 1950 C C . CYS A 1 254 ? 6.651 -10.697 -18.875 1.00 54.06 254 CYS A C 1
ATOM 1952 O O . CYS A 1 254 ? 6.163 -9.931 -18.039 1.00 54.06 254 CYS A O 1
ATOM 1954 N N . PRO A 1 255 ? 6.960 -11.989 -18.593 1.00 51.59 255 PRO A N 1
ATOM 1955 C CA . PRO A 1 255 ? 6.889 -12.607 -17.260 1.00 51.59 255 PRO A CA 1
ATOM 1956 C C . PRO A 1 255 ? 7.816 -11.976 -16.202 1.00 51.59 255 PRO A C 1
ATOM 1958 O O . PRO A 1 255 ? 8.727 -11.208 -16.506 1.00 51.59 255 PRO A O 1
ATOM 1961 N N . GLU A 1 256 ? 7.597 -12.321 -14.927 1.00 45.72 256 GLU A N 1
ATOM 1962 C CA . GLU A 1 256 ? 8.377 -11.809 -13.792 1.00 45.72 256 GLU A CA 1
ATOM 1963 C C . GLU A 1 256 ? 9.863 -12.209 -13.886 1.00 45.72 256 GLU A C 1
ATOM 1965 O O . GLU A 1 256 ? 10.198 -13.389 -13.952 1.00 45.72 256 GLU A O 1
ATOM 1970 N N . GLY A 1 257 ? 10.755 -11.211 -13.877 1.00 54.41 257 GLY A N 1
ATOM 1971 C CA . GLY A 1 257 ? 12.202 -11.392 -14.070 1.00 54.41 257 GLY A CA 1
ATOM 1972 C C . GLY A 1 257 ? 12.705 -11.039 -15.475 1.00 54.41 257 GLY A C 1
ATOM 1973 O O . GLY A 1 257 ? 13.919 -10.951 -15.676 1.00 54.41 257 GLY A O 1
ATOM 1974 N N . GLU A 1 258 ? 11.793 -10.754 -16.409 1.00 58.28 258 GLU A N 1
ATOM 1975 C CA . GLU A 1 258 ? 12.081 -10.433 -17.809 1.00 58.28 258 GLU A CA 1
ATOM 1976 C C . GLU A 1 258 ? 11.501 -9.064 -18.221 1.00 58.28 258 GLU A C 1
ATOM 1978 O O . GLU A 1 258 ? 10.625 -8.496 -17.564 1.00 58.28 258 GLU A O 1
ATOM 1983 N N . ALA A 1 259 ? 12.020 -8.500 -19.307 1.00 51.59 259 ALA A N 1
ATOM 1984 C CA . ALA A 1 259 ? 11.612 -7.241 -19.909 1.00 51.59 259 ALA A CA 1
ATOM 1985 C C . ALA A 1 259 ? 11.621 -7.369 -21.439 1.00 51.59 259 ALA A C 1
ATOM 1987 O O . ALA A 1 259 ? 12.363 -8.173 -21.992 1.00 51.59 259 ALA A O 1
ATOM 1988 N N . LEU A 1 260 ? 10.773 -6.584 -22.106 1.00 55.50 260 LEU A N 1
ATOM 1989 C CA . LEU A 1 260 ? 10.731 -6.520 -23.567 1.00 55.50 260 LEU A CA 1
ATOM 1990 C C . LEU A 1 260 ? 12.002 -5.857 -24.103 1.00 55.50 260 LEU A C 1
ATOM 1992 O O . LEU A 1 260 ? 12.292 -4.726 -23.698 1.00 55.50 260 LEU A O 1
ATOM 1996 N N . ASP A 1 261 ? 12.699 -6.526 -25.014 1.00 60.91 261 ASP A N 1
ATOM 1997 C CA . ASP A 1 261 ? 13.768 -5.926 -25.809 1.00 60.91 261 ASP A CA 1
ATOM 1998 C C . ASP A 1 261 ? 13.218 -5.065 -26.966 1.00 60.91 261 ASP A C 1
ATOM 2000 O O . ASP A 1 261 ? 12.006 -4.868 -27.109 1.00 60.91 261 ASP A O 1
ATOM 2004 N N . ASP A 1 262 ? 14.125 -4.490 -27.760 1.00 59.47 262 ASP A N 1
ATOM 2005 C CA . ASP A 1 262 ? 13.785 -3.594 -28.873 1.00 59.47 262 ASP A CA 1
ATOM 2006 C C . ASP A 1 262 ? 13.108 -4.332 -30.055 1.00 59.47 262 ASP A C 1
ATOM 2008 O O . ASP A 1 262 ? 12.477 -3.683 -30.889 1.00 59.47 262 ASP A O 1
ATOM 2012 N N . ASP A 1 263 ? 13.181 -5.669 -30.095 1.00 64.25 263 ASP A N 1
ATOM 2013 C CA . ASP A 1 263 ? 12.522 -6.538 -31.083 1.00 64.25 263 ASP A CA 1
ATOM 2014 C C . ASP A 1 263 ? 11.157 -7.061 -30.592 1.00 64.25 263 ASP A C 1
ATOM 2016 O O . ASP A 1 263 ? 10.405 -7.702 -31.334 1.00 64.25 263 ASP A O 1
ATOM 2020 N N . GLY A 1 264 ? 10.794 -6.746 -29.347 1.00 56.72 264 GLY A N 1
ATOM 2021 C CA . GLY A 1 264 ? 9.528 -7.139 -28.751 1.00 56.72 264 GLY A CA 1
ATOM 2022 C C . GLY A 1 264 ? 9.525 -8.554 -28.163 1.00 56.72 264 GLY A C 1
ATOM 2023 O O . GLY A 1 264 ? 8.439 -9.100 -27.931 1.00 56.72 264 GLY A O 1
ATOM 2024 N N . GLU A 1 265 ? 10.698 -9.130 -27.883 1.00 63.50 265 GLU A N 1
ATOM 2025 C CA . GLU A 1 265 ? 10.863 -10.413 -27.195 1.00 63.50 265 GLU A CA 1
ATOM 2026 C C . GLU A 1 265 ? 11.170 -10.231 -25.702 1.00 63.50 265 GLU A C 1
ATOM 2028 O O . GLU A 1 265 ? 11.649 -9.192 -25.251 1.00 63.50 265 GLU A O 1
ATOM 2033 N N . CYS A 1 266 ? 10.854 -11.246 -24.898 1.00 63.66 266 CYS A N 1
ATOM 2034 C CA . CYS A 1 266 ? 11.072 -11.217 -23.455 1.00 63.66 266 CYS A CA 1
ATOM 2035 C C . CYS A 1 266 ? 12.452 -11.741 -23.087 1.00 63.66 266 CYS A C 1
ATOM 2037 O O . CYS A 1 266 ? 12.737 -12.921 -23.272 1.00 63.66 266 CYS A O 1
ATOM 2039 N N . VAL A 1 267 ? 13.287 -10.860 -22.537 1.00 63.84 267 VAL A N 1
ATOM 2040 C CA . VAL A 1 267 ? 14.661 -11.162 -22.120 1.00 63.84 267 VAL A CA 1
ATOM 2041 C C . VAL A 1 267 ? 14.854 -10.870 -20.630 1.00 63.84 267 VAL A C 1
ATOM 2043 O O . VAL A 1 267 ? 14.161 -10.010 -20.086 1.00 63.84 267 VAL A O 1
ATOM 2046 N N . PRO A 1 268 ? 15.785 -11.530 -19.920 1.00 70.06 268 PRO A N 1
ATOM 2047 C CA . PRO A 1 268 ? 16.064 -11.228 -18.516 1.00 70.06 268 PRO A CA 1
ATOM 2048 C C . PRO A 1 268 ? 16.319 -9.731 -18.285 1.00 70.06 268 PRO A C 1
ATOM 2050 O O . PRO A 1 268 ? 16.997 -9.081 -19.075 1.00 70.06 268 PRO A O 1
ATOM 2053 N N . ILE A 1 269 ? 15.844 -9.164 -17.167 1.00 58.06 269 ILE A N 1
ATOM 2054 C CA . ILE A 1 269 ? 15.994 -7.716 -16.870 1.00 58.06 269 ILE A CA 1
ATOM 2055 C C . ILE A 1 269 ? 17.464 -7.253 -16.948 1.00 58.06 269 ILE A C 1
ATOM 2057 O O . ILE A 1 269 ? 17.746 -6.112 -17.310 1.00 58.06 269 ILE A O 1
ATOM 2061 N N . GLY A 1 270 ? 18.406 -8.147 -16.627 1.00 56.50 270 GLY A N 1
ATOM 2062 C CA . GLY A 1 270 ? 19.848 -7.911 -16.717 1.00 56.50 270 GLY A CA 1
ATOM 2063 C C . GLY A 1 270 ? 20.433 -7.910 -18.133 1.00 56.50 270 GLY A C 1
ATOM 2064 O O . GLY A 1 270 ? 21.638 -7.717 -18.249 1.00 56.50 270 GLY A O 1
ATOM 2065 N N . GLU A 1 271 ? 19.615 -8.120 -19.164 1.00 59.75 271 GLU A N 1
ATOM 2066 C CA . GLU A 1 271 ? 19.952 -8.107 -20.597 1.00 59.75 271 GLU A CA 1
ATOM 2067 C C . GLU A 1 271 ? 19.162 -7.025 -21.360 1.00 59.75 271 GLU A C 1
ATOM 2069 O O . GLU A 1 271 ? 19.386 -6.798 -22.544 1.00 59.75 271 GLU A O 1
ATOM 2074 N N . CYS A 1 272 ? 18.288 -6.290 -20.664 1.00 57.19 272 CYS A N 1
ATOM 2075 C CA . CYS A 1 272 ? 17.455 -5.249 -21.249 1.00 57.19 272 CYS A CA 1
ATOM 2076 C C . CYS A 1 272 ? 18.203 -3.908 -21.375 1.00 57.19 272 CYS A C 1
ATOM 2078 O O . CYS A 1 272 ? 18.898 -3.467 -20.451 1.00 57.19 272 CYS A O 1
ATOM 2080 N N . ASN A 1 273 ? 17.994 -3.207 -22.492 1.00 59.09 273 ASN A N 1
ATOM 2081 C CA . ASN A 1 273 ? 18.506 -1.853 -22.700 1.00 59.09 273 ASN A CA 1
ATOM 2082 C C . ASN A 1 273 ? 17.759 -0.849 -21.786 1.00 59.09 273 ASN A C 1
ATOM 2084 O O . ASN A 1 273 ? 16.530 -0.853 -21.728 1.00 59.09 273 ASN A O 1
ATOM 2088 N N . CYS A 1 274 ? 18.464 0.026 -21.057 1.00 48.59 274 CYS A N 1
ATOM 2089 C CA . CYS A 1 274 ? 17.870 1.027 -20.155 1.00 48.59 274 CYS A CA 1
ATOM 2090 C C . CYS A 1 274 ? 18.029 2.463 -20.683 1.00 48.59 274 CYS A C 1
ATOM 2092 O O . CYS A 1 274 ? 19.039 2.792 -21.290 1.00 48.59 274 CYS A O 1
ATOM 2094 N N . GLN A 1 275 ? 17.039 3.339 -20.463 1.00 49.34 275 GLN A N 1
ATOM 2095 C CA . GLN A 1 275 ? 17.084 4.743 -20.906 1.00 49.34 275 GLN A CA 1
ATOM 2096 C C . GLN A 1 275 ? 17.194 5.726 -19.732 1.00 49.34 275 GLN A C 1
ATOM 2098 O O . GLN A 1 275 ? 16.424 5.651 -18.774 1.00 49.34 275 GLN A O 1
ATOM 2103 N N . PHE A 1 276 ? 18.110 6.695 -19.833 1.00 45.53 276 PHE A N 1
ATOM 2104 C CA . PHE A 1 276 ? 18.243 7.814 -18.892 1.00 45.53 276 PHE A CA 1
ATOM 2105 C C . PHE A 1 276 ? 18.659 9.095 -19.636 1.00 45.53 276 PHE A C 1
ATOM 2107 O O . PHE A 1 276 ? 19.625 9.086 -20.393 1.00 45.53 276 PHE A O 1
ATOM 2114 N N . ASP A 1 277 ? 17.928 10.194 -19.415 1.00 43.00 277 ASP A N 1
ATOM 2115 C CA . ASP A 1 277 ? 18.166 11.516 -20.033 1.00 43.00 277 ASP A CA 1
ATOM 2116 C C . ASP A 1 277 ? 18.245 11.494 -21.578 1.00 43.00 277 ASP A C 1
ATOM 2118 O O . ASP A 1 277 ? 19.108 12.112 -22.203 1.00 43.00 277 ASP A O 1
ATOM 2122 N N . GLY A 1 278 ? 17.348 10.721 -22.205 1.00 48.09 278 GLY A N 1
ATOM 2123 C CA . GLY A 1 278 ? 17.238 10.606 -23.665 1.00 48.09 278 GLY A CA 1
ATOM 2124 C C . GLY A 1 278 ? 18.293 9.718 -24.336 1.00 48.09 278 GLY A C 1
ATOM 2125 O O . GLY A 1 278 ? 18.357 9.693 -25.560 1.00 48.09 278 GLY A O 1
ATOM 2126 N N . LEU A 1 279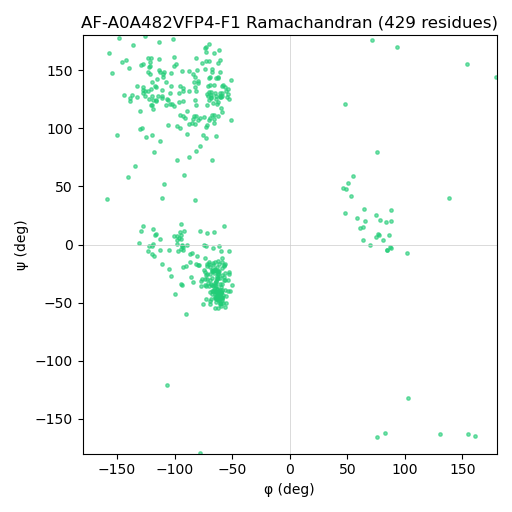 ? 19.112 8.997 -23.563 1.00 43.53 279 LEU A N 1
ATOM 2127 C CA . LEU A 1 279 ? 20.127 8.064 -24.059 1.00 43.53 279 LEU A CA 1
ATOM 2128 C C . LEU A 1 279 ? 19.796 6.627 -23.644 1.00 43.53 279 LEU A C 1
ATOM 2130 O O . LEU A 1 279 ? 19.308 6.412 -22.534 1.00 43.53 279 LEU A O 1
ATOM 2134 N N . GLN A 1 280 ? 20.067 5.667 -24.532 1.00 49.84 280 GLN A N 1
ATOM 2135 C CA . GLN A 1 280 ? 19.834 4.232 -24.343 1.00 49.84 280 GLN A CA 1
ATOM 2136 C C . GLN A 1 280 ? 21.155 3.517 -24.031 1.00 49.84 280 GLN A C 1
ATOM 2138 O O . GLN A 1 280 ? 22.181 3.793 -24.649 1.00 49.84 280 GLN A O 1
ATOM 2143 N N . PHE A 1 281 ? 21.127 2.617 -23.054 1.00 55.16 281 PHE A N 1
ATOM 2144 C CA . PHE A 1 281 ? 22.288 1.947 -22.484 1.00 55.16 281 PHE A CA 1
ATOM 2145 C C . PHE A 1 281 ? 22.080 0.443 -22.502 1.00 55.16 281 PHE A C 1
ATOM 2147 O O . PHE A 1 281 ? 21.064 -0.047 -22.017 1.00 55.16 281 PHE A O 1
ATOM 2154 N N . HIS A 1 282 ? 23.064 -0.289 -23.004 1.00 51.06 282 HIS A N 1
ATOM 2155 C CA . HIS A 1 282 ? 23.054 -1.745 -22.987 1.00 51.06 282 HIS A CA 1
ATOM 2156 C C . HIS A 1 282 ? 23.290 -2.300 -21.582 1.00 51.06 282 HIS A C 1
ATOM 2158 O O . HIS A 1 282 ? 23.871 -1.653 -20.700 1.00 51.06 282 HIS A O 1
ATOM 2164 N N . ALA A 1 283 ? 22.855 -3.532 -21.366 1.00 46.19 283 ALA A N 1
ATOM 2165 C CA . ALA A 1 283 ? 22.970 -4.165 -20.071 1.00 46.19 283 ALA A CA 1
ATOM 2166 C C . ALA A 1 283 ? 24.441 -4.342 -19.627 1.00 46.19 283 ALA A C 1
ATOM 2168 O O . ALA A 1 283 ? 25.351 -4.520 -20.435 1.00 46.19 283 ALA A O 1
ATOM 2169 N N . GLY A 1 284 ? 24.708 -4.196 -18.323 1.00 50.09 284 GLY A N 1
ATOM 2170 C CA . GLY A 1 284 ? 26.071 -4.185 -17.761 1.00 50.09 284 GLY A CA 1
ATOM 2171 C C . GLY A 1 284 ? 26.795 -2.825 -17.784 1.00 50.09 284 GLY A C 1
ATOM 2172 O O . GLY A 1 284 ? 27.884 -2.700 -17.197 1.00 50.09 284 GLY A O 1
ATOM 2173 N N . TYR A 1 285 ? 26.182 -1.800 -18.383 1.00 50.72 285 TYR A N 1
ATOM 2174 C CA . TYR A 1 285 ? 26.651 -0.413 -18.386 1.00 50.72 285 TYR A CA 1
ATOM 2175 C C . TYR A 1 285 ? 26.860 0.136 -16.955 1.00 50.72 285 TYR A C 1
ATOM 2177 O O . TYR A 1 285 ? 26.014 -0.025 -16.074 1.00 50.72 285 TYR A O 1
ATOM 2185 N N . LYS A 1 286 ? 28.016 0.767 -16.694 1.00 50.78 286 LYS A N 1
ATOM 2186 C CA . LYS A 1 286 ? 28.312 1.486 -15.441 1.00 50.78 286 LYS A CA 1
ATOM 2187 C C . LYS A 1 286 ? 28.912 2.847 -15.783 1.00 50.78 286 LYS A C 1
ATOM 2189 O O . LYS A 1 286 ? 29.816 2.927 -16.605 1.00 50.78 286 LYS A O 1
ATOM 2194 N N . GLU A 1 287 ? 28.480 3.896 -15.094 1.00 49.09 287 GLU A N 1
ATOM 2195 C CA . GLU A 1 287 ? 29.098 5.218 -15.203 1.00 49.09 287 GLU A CA 1
ATOM 2196 C C . GLU A 1 287 ? 29.574 5.721 -13.844 1.00 49.09 287 GLU A C 1
ATOM 2198 O O . GLU A 1 287 ? 28.991 5.415 -12.800 1.00 49.09 287 GLU A O 1
ATOM 2203 N N . ILE A 1 288 ? 30.645 6.508 -13.859 1.00 48.47 288 ILE A N 1
ATOM 2204 C CA . ILE A 1 288 ? 31.161 7.177 -12.670 1.00 48.47 288 ILE A CA 1
ATOM 2205 C C . ILE A 1 288 ? 30.623 8.606 -12.703 1.00 48.47 288 ILE A C 1
ATOM 2207 O O . ILE A 1 288 ? 31.132 9.457 -13.429 1.00 48.47 288 ILE A O 1
ATOM 2211 N N . ARG A 1 289 ? 29.583 8.882 -11.909 1.00 47.53 289 ARG A N 1
ATOM 2212 C CA . ARG A 1 289 ? 29.145 10.260 -11.641 1.00 47.53 289 ARG A CA 1
ATOM 2213 C C . ARG A 1 289 ? 30.020 10.852 -10.547 1.00 47.53 289 ARG A C 1
ATOM 2215 O O . ARG A 1 289 ? 30.250 10.208 -9.524 1.00 47.53 289 ARG A O 1
ATOM 2222 N N . SER A 1 290 ? 30.469 12.090 -10.732 1.00 46.84 290 SER A N 1
ATOM 2223 C CA . SER A 1 290 ? 31.110 12.835 -9.648 1.00 46.84 290 SER A CA 1
ATOM 2224 C C . SER A 1 290 ? 30.084 13.025 -8.527 1.00 46.84 290 SER A C 1
ATOM 2226 O O . SER A 1 290 ? 29.071 13.699 -8.708 1.00 46.84 290 SER A O 1
ATOM 2228 N N . ALA A 1 291 ? 30.283 12.351 -7.394 1.00 40.84 291 ALA A N 1
ATOM 2229 C CA . ALA A 1 291 ? 29.356 12.388 -6.273 1.00 40.84 291 ALA A CA 1
ATOM 2230 C C . ALA A 1 291 ? 29.488 13.721 -5.522 1.00 40.84 291 ALA A C 1
ATOM 2232 O O . ALA A 1 291 ? 30.306 13.851 -4.615 1.00 40.84 291 ALA A O 1
ATOM 2233 N N . SER A 1 292 ? 28.664 14.713 -5.854 1.00 43.88 292 SER A N 1
ATOM 2234 C CA . SER A 1 292 ? 28.505 15.909 -5.024 1.00 43.88 292 SER A CA 1
ATOM 2235 C C . SER A 1 292 ? 27.400 15.674 -3.989 1.00 43.88 292 SER A C 1
ATOM 2237 O O . SER A 1 292 ? 26.214 15.864 -4.258 1.00 43.88 292 SER A O 1
ATOM 2239 N N . LYS A 1 293 ? 27.780 15.249 -2.776 1.00 43.44 293 LYS A N 1
ATOM 2240 C CA . LYS A 1 293 ? 26.922 15.389 -1.588 1.00 43.44 293 LYS A CA 1
ATOM 2241 C C . LYS A 1 293 ? 26.902 16.867 -1.180 1.00 43.44 293 LYS A C 1
ATOM 2243 O O . LYS A 1 293 ? 27.759 17.300 -0.419 1.00 43.44 293 LYS A O 1
ATOM 2248 N N . GLY A 1 294 ? 25.941 17.629 -1.696 1.00 46.75 294 GLY A N 1
ATOM 2249 C CA . GLY A 1 294 ? 25.667 19.010 -1.283 1.00 46.75 294 GLY A CA 1
ATOM 2250 C C . GLY A 1 294 ? 24.999 19.836 -2.390 1.00 46.75 294 GLY A C 1
ATOM 2251 O O . GLY A 1 294 ? 25.155 19.502 -3.566 1.00 46.75 294 GLY A O 1
ATOM 2252 N N . PRO A 1 295 ? 24.247 20.898 -2.053 1.00 53.41 295 PRO A N 1
ATOM 2253 C CA . PRO A 1 295 ? 23.663 21.787 -3.045 1.00 53.41 295 PRO A CA 1
ATOM 2254 C C . PRO A 1 295 ? 24.716 22.807 -3.505 1.00 53.41 295 PRO A C 1
ATOM 2256 O O . PRO A 1 295 ? 24.742 23.910 -2.984 1.00 53.41 295 PRO A O 1
ATOM 2259 N N . GLU A 1 296 ? 25.611 22.421 -4.425 1.00 47.38 296 GLU A N 1
ATOM 2260 C CA . GLU A 1 296 ? 26.221 23.289 -5.457 1.00 47.38 296 GLU A CA 1
ATOM 2261 C C . GLU A 1 296 ? 27.233 22.529 -6.350 1.00 47.38 296 GLU A C 1
ATOM 2263 O O . GLU A 1 296 ? 27.984 21.674 -5.887 1.00 47.38 296 GLU A O 1
ATOM 2268 N N . LEU A 1 297 ? 27.245 22.915 -7.637 1.00 47.12 297 LEU A N 1
ATOM 2269 C CA . LEU A 1 297 ? 28.086 22.507 -8.782 1.00 47.12 297 LEU A CA 1
ATOM 2270 C C . LEU A 1 297 ? 27.835 21.145 -9.466 1.00 47.12 297 LEU A C 1
ATOM 2272 O O . LEU A 1 297 ? 28.624 20.205 -9.400 1.00 47.12 297 LEU A O 1
ATOM 2276 N N . TYR A 1 298 ? 26.807 21.122 -10.319 1.00 62.59 298 TYR A N 1
ATOM 2277 C CA . TYR A 1 298 ? 26.771 20.234 -11.485 1.00 62.59 298 TYR A CA 1
ATOM 2278 C C . TYR A 1 298 ? 27.730 20.760 -12.573 1.00 62.59 298 TYR A C 1
ATOM 2280 O O . TYR A 1 298 ? 27.477 21.799 -13.185 1.00 62.59 298 TYR A O 1
ATOM 2288 N N . LEU A 1 299 ? 28.840 20.050 -12.808 1.00 68.75 299 LEU A N 1
ATOM 2289 C CA . LEU A 1 299 ? 29.878 20.405 -13.794 1.00 68.75 299 LEU A CA 1
ATOM 2290 C C . LEU A 1 299 ? 29.461 20.165 -15.258 1.00 68.75 299 LEU A C 1
ATOM 2292 O O . LEU A 1 299 ? 30.152 20.630 -16.162 1.00 68.75 299 LEU A O 1
ATOM 2296 N N . GLY A 1 300 ? 28.349 19.466 -15.516 1.00 76.50 300 GLY A N 1
ATOM 2297 C CA . GLY A 1 300 ? 27.893 19.182 -16.882 1.00 76.50 300 GLY A CA 1
ATOM 2298 C C . GLY A 1 300 ? 28.851 18.292 -17.682 1.00 76.50 300 GLY A C 1
ATOM 2299 O O . GLY A 1 300 ? 28.963 18.451 -18.892 1.00 76.50 300 GLY A O 1
ATOM 2300 N N . LEU A 1 301 ? 29.576 17.397 -17.010 1.00 80.44 301 LEU A N 1
ATOM 2301 C CA . LEU A 1 301 ? 30.466 16.409 -17.619 1.00 80.44 301 LEU A CA 1
ATOM 2302 C C . LEU A 1 301 ? 29.970 15.013 -17.240 1.00 80.44 301 LEU A C 1
ATOM 2304 O O . LEU A 1 301 ? 29.800 14.725 -16.054 1.00 80.44 301 LEU A O 1
ATOM 2308 N N . VAL A 1 302 ? 29.777 14.154 -18.236 1.00 78.06 302 VAL A N 1
ATOM 2309 C CA . VAL A 1 302 ? 29.398 12.750 -18.057 1.00 78.06 302 VAL A CA 1
ATOM 2310 C C . VAL A 1 302 ? 30.462 11.880 -18.714 1.00 78.06 302 VAL A C 1
ATOM 2312 O O . VAL A 1 302 ? 30.770 12.060 -19.891 1.00 78.06 302 VAL A O 1
ATOM 2315 N N . VAL A 1 303 ? 31.023 10.945 -17.947 1.00 78.19 303 VAL A N 1
ATOM 2316 C CA . VAL A 1 303 ? 31.989 9.956 -18.439 1.00 78.19 303 VAL A CA 1
ATOM 2317 C C . VAL A 1 303 ? 31.384 8.570 -18.286 1.00 78.19 303 VAL A C 1
ATOM 2319 O O . VAL A 1 303 ? 31.008 8.162 -17.184 1.00 78.19 303 VAL A O 1
ATOM 2322 N N . GLN A 1 304 ? 31.308 7.851 -19.397 1.00 72.88 304 GLN A N 1
ATOM 2323 C CA . GLN A 1 304 ? 30.782 6.496 -19.476 1.00 72.88 304 GLN A CA 1
ATOM 2324 C C . GLN A 1 304 ? 31.911 5.565 -19.898 1.00 72.88 304 GLN A C 1
ATOM 2326 O O . GLN A 1 304 ? 32.681 5.898 -20.796 1.00 72.88 304 GLN A O 1
ATOM 2331 N N . TRP A 1 305 ? 32.036 4.415 -19.247 1.00 73.94 305 TRP A N 1
ATOM 2332 C CA . TRP A 1 305 ? 33.108 3.467 -19.528 1.00 73.94 305 TRP A CA 1
ATOM 2333 C C . TRP A 1 305 ? 32.544 2.054 -19.543 1.00 73.94 305 TRP A C 1
ATOM 2335 O O . TRP A 1 305 ? 31.872 1.628 -18.601 1.00 73.94 305 TRP A O 1
ATOM 2345 N N . ASP A 1 306 ? 32.836 1.313 -20.606 1.00 69.50 306 ASP A N 1
ATOM 2346 C CA . ASP A 1 306 ? 32.386 -0.070 -20.784 1.00 69.50 306 ASP A CA 1
ATOM 2347 C C . ASP A 1 306 ? 33.116 -1.079 -19.876 1.00 69.50 306 ASP A C 1
ATOM 2349 O O . ASP A 1 306 ? 32.762 -2.255 -19.854 1.00 69.50 306 ASP A O 1
ATOM 2353 N N . LYS A 1 307 ? 34.079 -0.615 -19.063 1.00 69.88 307 LYS A N 1
ATOM 2354 C CA . LYS A 1 307 ? 35.038 -1.416 -18.271 1.00 69.88 307 LYS A CA 1
ATOM 2355 C C . LYS A 1 307 ? 36.092 -2.155 -19.095 1.00 69.88 307 LYS A C 1
ATOM 2357 O O . LYS A 1 307 ? 36.939 -2.819 -18.503 1.00 69.88 307 LYS A O 1
ATOM 2362 N N . GLY A 1 308 ? 36.046 -2.018 -20.412 1.00 73.50 308 GLY A N 1
ATOM 2363 C CA . GLY A 1 308 ? 37.050 -2.476 -21.354 1.00 73.50 308 GLY A CA 1
ATOM 2364 C C . GLY A 1 308 ? 37.825 -1.276 -21.887 1.00 73.50 308 GLY A C 1
ATOM 2365 O O . GLY A 1 308 ? 38.437 -0.522 -21.122 1.00 73.50 308 GLY A O 1
ATOM 2366 N N . THR A 1 309 ? 37.795 -1.089 -23.203 1.00 73.50 309 THR A N 1
ATOM 2367 C CA . THR A 1 309 ? 38.610 -0.096 -23.913 1.00 73.50 309 THR A CA 1
ATOM 2368 C C . THR A 1 309 ? 37.831 1.138 -24.375 1.00 73.50 309 THR A C 1
ATOM 2370 O O . THR A 1 309 ? 38.455 2.075 -24.876 1.00 73.50 309 THR A O 1
ATOM 2373 N N . ARG A 1 310 ? 36.500 1.199 -24.200 1.00 76.88 310 ARG A N 1
ATOM 2374 C CA . ARG A 1 310 ? 35.674 2.309 -24.711 1.00 76.88 310 ARG A CA 1
ATOM 2375 C C . ARG A 1 310 ? 35.286 3.292 -23.614 1.00 76.88 310 ARG A C 1
ATOM 2377 O O . ARG A 1 310 ? 34.577 2.955 -22.665 1.00 76.88 310 ARG A O 1
ATOM 2384 N N . VAL A 1 311 ? 35.687 4.548 -23.795 1.00 80.88 311 VAL A N 1
ATOM 2385 C CA . VAL A 1 311 ? 35.289 5.673 -22.940 1.00 80.88 311 VAL A CA 1
ATOM 2386 C C . VAL A 1 311 ? 34.479 6.669 -23.763 1.00 80.88 311 VAL A C 1
ATOM 2388 O O . VAL A 1 311 ? 34.963 7.177 -24.771 1.00 80.88 311 VAL A O 1
ATOM 2391 N N . TYR A 1 312 ? 33.269 6.986 -23.307 1.00 80.81 312 TYR A N 1
ATOM 2392 C CA . TYR A 1 312 ? 32.435 8.050 -23.859 1.00 80.81 312 TYR A CA 1
ATOM 2393 C C . TYR A 1 312 ? 32.475 9.261 -22.936 1.00 80.81 312 TYR A C 1
ATOM 2395 O O . TYR A 1 312 ? 32.253 9.149 -21.729 1.00 80.81 312 TYR A O 1
ATOM 2403 N N . VAL A 1 313 ? 32.732 10.433 -23.507 1.00 84.62 313 VAL A N 1
ATOM 2404 C CA . VAL A 1 313 ? 32.733 11.704 -22.781 1.00 84.62 313 VAL A CA 1
ATOM 2405 C C . VAL A 1 313 ? 31.660 12.597 -23.389 1.00 84.62 313 VAL A C 1
ATOM 2407 O O . VAL A 1 313 ? 31.747 12.962 -24.557 1.00 84.62 313 VAL A O 1
ATOM 2410 N N . LYS A 1 314 ? 30.645 12.953 -22.598 1.00 84.06 314 LYS A N 1
ATOM 2411 C CA . LYS A 1 314 ? 29.598 13.908 -22.979 1.00 84.06 314 LYS A CA 1
ATOM 2412 C C . LYS A 1 314 ? 29.758 15.177 -22.150 1.00 84.06 314 LYS A C 1
ATOM 2414 O O . LYS A 1 314 ? 29.831 15.124 -20.921 1.00 84.06 314 LYS A O 1
ATOM 2419 N N . VAL A 1 315 ? 29.804 16.316 -22.830 1.00 85.19 315 VAL A N 1
ATOM 2420 C CA . VAL A 1 315 ? 29.995 17.641 -22.229 1.00 85.19 315 VAL A CA 1
ATOM 2421 C C . VAL A 1 315 ? 28.808 18.539 -22.546 1.00 85.19 315 VAL A C 1
ATOM 2423 O O . VAL A 1 315 ? 28.342 18.611 -23.680 1.00 85.19 315 VAL A O 1
ATOM 2426 N N . ASP A 1 316 ? 28.322 19.233 -21.524 1.00 86.31 316 ASP A N 1
ATOM 2427 C CA . ASP A 1 316 ? 27.207 20.171 -21.619 1.00 86.31 316 ASP A CA 1
ATOM 2428 C C . ASP A 1 316 ? 27.587 21.357 -22.538 1.00 86.31 316 ASP A C 1
ATOM 2430 O O . ASP A 1 316 ? 28.733 21.820 -22.478 1.00 86.31 316 ASP A O 1
ATOM 2434 N N . PRO A 1 317 ? 26.672 21.915 -23.358 1.00 88.12 317 PRO A N 1
ATOM 2435 C CA . PRO A 1 317 ? 26.990 22.971 -24.331 1.00 88.12 317 PRO A CA 1
ATOM 2436 C C . PRO A 1 317 ? 27.652 24.227 -23.749 1.00 88.12 317 PRO A C 1
ATOM 2438 O O . PRO A 1 317 ? 28.287 24.992 -24.467 1.00 88.12 317 PRO A O 1
ATOM 2441 N N . ARG A 1 318 ? 27.580 24.441 -22.428 1.00 86.94 318 ARG A N 1
ATOM 2442 C CA . ARG A 1 318 ? 28.310 25.516 -21.729 1.00 86.94 318 ARG A CA 1
ATOM 2443 C C . ARG A 1 318 ? 29.835 25.451 -21.897 1.00 86.94 318 ARG A C 1
ATOM 2445 O O . ARG A 1 318 ? 30.504 26.456 -21.627 1.00 86.94 318 ARG A O 1
ATOM 2452 N N . TRP A 1 319 ? 30.359 24.281 -22.263 1.00 90.00 319 TRP A N 1
ATOM 2453 C CA . TRP A 1 319 ? 31.775 23.998 -22.495 1.00 90.00 319 TRP A CA 1
ATOM 2454 C C . TRP A 1 319 ? 32.223 24.247 -23.938 1.00 90.00 319 TRP A C 1
ATOM 2456 O O . TRP A 1 319 ? 33.407 24.076 -24.225 1.00 90.00 319 TRP A O 1
ATOM 2466 N N . LYS A 1 320 ? 31.310 24.675 -24.820 1.00 92.19 320 LYS A N 1
ATOM 2467 C CA . LYS A 1 320 ? 31.641 25.073 -26.188 1.00 92.19 320 LYS A CA 1
ATOM 2468 C C . LYS A 1 320 ? 32.741 26.139 -26.182 1.00 92.19 320 LYS A C 1
ATOM 2470 O O . LYS A 1 320 ? 32.688 27.058 -25.357 1.00 92.19 320 LYS A O 1
ATOM 2475 N N . ASP A 1 321 ? 33.748 25.964 -27.036 1.00 90.69 321 ASP A N 1
ATOM 2476 C CA . ASP A 1 321 ? 34.943 26.816 -27.158 1.00 90.69 321 ASP A CA 1
ATOM 2477 C C . ASP A 1 321 ? 35.833 26.898 -25.895 1.00 90.69 321 ASP A C 1
ATOM 2479 O O . ASP A 1 321 ? 36.672 27.794 -25.769 1.00 90.69 321 ASP A O 1
ATOM 2483 N N . LYS A 1 322 ? 35.646 26.008 -24.909 1.00 91.94 322 LYS A N 1
ATOM 2484 C CA . LYS A 1 322 ? 36.347 26.066 -23.604 1.00 91.94 322 LYS A CA 1
ATOM 2485 C C . LYS A 1 322 ? 37.153 24.823 -23.268 1.00 91.94 322 LYS A C 1
ATOM 2487 O O . LYS A 1 322 ? 37.765 24.776 -22.198 1.00 91.94 322 LYS A O 1
ATOM 2492 N N . ILE A 1 323 ? 37.145 23.820 -24.135 1.00 91.38 323 ILE A N 1
ATOM 2493 C CA . ILE A 1 323 ? 37.899 22.586 -23.933 1.00 91.38 323 ILE A CA 1
ATOM 2494 C C . ILE A 1 323 ? 38.993 22.465 -24.984 1.00 91.38 323 ILE A C 1
ATOM 2496 O O . ILE A 1 323 ? 38.985 23.151 -26.000 1.00 91.38 323 ILE A O 1
ATOM 2500 N N . LYS A 1 324 ? 39.987 21.639 -24.683 1.00 92.50 324 LYS A N 1
ATOM 2501 C CA . LYS A 1 324 ? 41.071 21.292 -25.594 1.00 92.50 324 LYS A CA 1
ATOM 2502 C C . LYS A 1 324 ? 41.613 19.926 -25.207 1.00 92.50 324 LYS A C 1
ATOM 2504 O O . LYS A 1 324 ? 41.637 19.593 -24.019 1.00 92.50 324 LYS A O 1
ATOM 2509 N N . GLY A 1 325 ? 42.071 19.161 -26.182 1.00 92.94 325 GLY A N 1
ATOM 2510 C CA . GLY A 1 325 ? 42.655 17.849 -25.950 1.00 92.94 325 GLY A CA 1
ATOM 2511 C C . GLY A 1 325 ? 42.530 16.960 -27.173 1.00 92.94 325 GLY A C 1
ATOM 2512 O O . GLY A 1 325 ? 42.226 17.424 -28.265 1.00 92.94 325 GLY A O 1
ATOM 2513 N N . LEU A 1 326 ? 42.700 15.658 -26.956 1.00 93.56 326 LEU A N 1
ATOM 2514 C CA . LEU A 1 326 ? 42.557 14.645 -28.006 1.00 93.56 326 LEU A CA 1
ATOM 2515 C C . LEU A 1 326 ? 41.136 14.555 -28.589 1.00 93.56 326 LEU A C 1
ATOM 2517 O O . LEU A 1 326 ? 40.969 14.031 -29.682 1.00 93.56 326 LEU A O 1
ATOM 2521 N N . CYS A 1 327 ? 40.127 15.068 -27.876 1.00 93.56 327 CYS A N 1
ATOM 2522 C CA . CYS A 1 327 ? 38.737 15.140 -28.338 1.00 93.56 327 CYS A CA 1
ATOM 2523 C C . CYS A 1 327 ? 38.390 16.493 -28.990 1.00 93.56 327 CYS A C 1
ATOM 2525 O O . CYS A 1 327 ? 37.212 16.830 -29.064 1.00 93.56 327 CYS A O 1
ATOM 2527 N N . GLY A 1 328 ? 39.391 17.278 -29.401 1.00 92.69 328 GLY A N 1
ATOM 2528 C CA . GLY A 1 328 ? 39.177 18.557 -30.075 1.00 92.69 328 GLY A CA 1
ATOM 2529 C C . GLY A 1 328 ? 38.906 19.730 -29.132 1.00 92.69 328 GLY A C 1
ATOM 2530 O O . GLY A 1 328 ? 39.227 19.681 -27.935 1.00 92.69 328 GLY A O 1
ATOM 2531 N N . ASN A 1 329 ? 38.344 20.807 -29.685 1.00 92.31 329 ASN A N 1
ATOM 2532 C CA . ASN A 1 329 ? 38.085 22.064 -28.964 1.00 92.31 329 ASN A CA 1
ATOM 2533 C C . ASN A 1 329 ? 36.586 22.393 -28.770 1.00 92.31 329 ASN A C 1
ATOM 2535 O O . ASN A 1 329 ? 36.252 23.335 -28.045 1.00 92.31 329 ASN A O 1
ATOM 2539 N N . TYR A 1 330 ? 35.695 21.579 -29.354 1.00 94.31 330 TYR A N 1
ATOM 2540 C CA . TYR A 1 330 ? 34.236 21.690 -29.253 1.00 94.31 330 TYR A CA 1
ATOM 2541 C C . TYR A 1 330 ? 33.708 23.067 -29.675 1.00 94.31 330 TYR A C 1
ATOM 2543 O O . TYR A 1 330 ? 33.069 23.768 -28.891 1.00 94.31 330 TYR A O 1
ATOM 2551 N N . ASN A 1 331 ? 33.985 23.459 -30.919 1.00 93.19 331 ASN A N 1
ATOM 2552 C CA . ASN A 1 331 ? 33.540 24.719 -31.529 1.00 93.19 331 ASN A CA 1
ATOM 2553 C C . ASN A 1 331 ? 32.601 24.529 -32.747 1.00 93.19 331 ASN A C 1
ATOM 2555 O O . ASN A 1 331 ? 32.248 25.507 -33.407 1.00 93.19 331 ASN A O 1
ATOM 2559 N N . ASP A 1 332 ? 32.158 23.296 -33.017 1.00 92.62 332 ASP A N 1
ATOM 2560 C CA . ASP A 1 332 ? 31.411 22.864 -34.216 1.00 92.62 332 ASP A CA 1
ATOM 2561 C C . ASP A 1 332 ? 32.201 22.955 -35.547 1.00 92.62 332 ASP A C 1
ATOM 2563 O O . ASP A 1 332 ? 31.596 22.969 -36.621 1.00 92.62 332 ASP A O 1
ATOM 2567 N N . ASN A 1 333 ? 33.539 23.005 -35.500 1.00 91.25 333 ASN A N 1
ATOM 2568 C CA . ASN A 1 333 ? 34.436 23.005 -36.659 1.00 91.25 333 ASN A CA 1
ATOM 2569 C C . ASN A 1 333 ? 35.465 21.862 -36.572 1.00 91.25 333 ASN A C 1
ATOM 2571 O O . ASN A 1 333 ? 36.567 22.027 -36.057 1.00 91.25 333 ASN A O 1
ATOM 2575 N N . ASP A 1 334 ? 35.137 20.714 -37.159 1.00 91.56 334 ASP A N 1
ATOM 2576 C CA . ASP A 1 334 ? 35.997 19.522 -37.164 1.00 91.56 334 ASP A CA 1
ATOM 2577 C C . ASP A 1 334 ? 37.352 19.725 -37.871 1.00 91.56 334 ASP A C 1
ATOM 2579 O O . ASP A 1 334 ? 38.345 19.069 -37.547 1.00 91.56 334 ASP A O 1
ATOM 2583 N N . ALA A 1 335 ? 37.431 20.677 -38.805 1.00 91.44 335 ALA A N 1
ATOM 2584 C CA . ALA A 1 335 ? 38.655 20.993 -39.535 1.00 91.44 335 ALA A CA 1
ATOM 2585 C C . ALA A 1 335 ? 39.778 21.551 -38.641 1.00 91.44 335 ALA A C 1
ATOM 2587 O O . ALA A 1 335 ? 40.932 21.603 -39.087 1.00 91.44 335 ALA A O 1
ATOM 2588 N N . ASP A 1 336 ? 39.467 21.984 -37.411 1.00 91.75 336 ASP A N 1
ATOM 2589 C CA . ASP A 1 336 ? 40.453 22.515 -36.473 1.00 91.75 336 ASP A CA 1
ATOM 2590 C C . ASP A 1 336 ? 40.666 21.715 -35.180 1.00 91.75 336 ASP A C 1
ATOM 2592 O O . ASP A 1 336 ? 41.460 22.124 -34.329 1.00 91.75 336 ASP A O 1
ATOM 2596 N N . ASP A 1 337 ? 40.086 20.519 -35.081 1.00 93.75 337 ASP A N 1
ATOM 2597 C CA . ASP A 1 337 ? 40.208 19.685 -33.883 1.00 93.75 337 ASP A CA 1
ATOM 2598 C C . ASP A 1 337 ? 41.634 19.151 -33.650 1.00 93.75 337 ASP A C 1
ATOM 2600 O O . ASP A 1 337 ? 42.017 18.877 -32.511 1.00 93.75 337 ASP A O 1
ATOM 2604 N N . PHE A 1 338 ? 42.474 19.070 -34.691 1.00 95.12 338 PHE A N 1
ATOM 2605 C CA . PHE A 1 338 ? 43.885 18.661 -34.581 1.00 95.12 338 PHE A CA 1
ATOM 2606 C C . PHE A 1 338 ? 44.826 19.810 -34.160 1.00 95.12 338 PHE A C 1
ATOM 2608 O O . PHE A 1 338 ? 45.956 19.928 -34.639 1.00 95.12 338 PHE A O 1
ATOM 2615 N N . GLN A 1 339 ? 44.380 20.676 -33.247 1.00 93.31 339 GLN A N 1
ATOM 2616 C CA . GLN A 1 339 ? 45.214 21.713 -32.631 1.00 93.31 339 GLN A CA 1
ATOM 2617 C C . GLN A 1 339 ? 46.065 21.160 -31.478 1.00 93.31 339 GLN A C 1
ATOM 2619 O O . GLN A 1 339 ? 45.578 20.505 -30.557 1.00 93.31 339 GLN A O 1
ATOM 2624 N N . THR A 1 340 ? 47.359 21.480 -31.482 1.00 91.69 340 THR A N 1
ATOM 2625 C CA . THR A 1 340 ? 48.277 21.111 -30.390 1.00 91.69 340 THR A CA 1
ATOM 2626 C C . THR A 1 340 ? 48.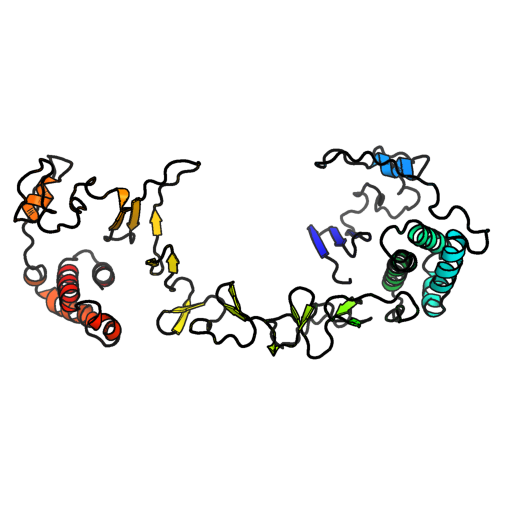026 21.957 -29.126 1.00 91.69 340 THR A C 1
ATOM 2628 O O . THR A 1 340 ? 47.392 23.016 -29.204 1.00 91.69 340 THR A O 1
ATOM 2631 N N . PRO A 1 341 ? 48.558 21.579 -27.943 1.00 91.06 341 PRO A N 1
ATOM 2632 C CA . PRO A 1 341 ? 48.380 22.355 -26.708 1.00 91.06 341 PRO A CA 1
ATOM 2633 C C . PRO A 1 341 ? 48.845 23.816 -26.786 1.00 91.06 341 PRO A C 1
ATOM 2635 O O . PRO A 1 341 ? 48.363 24.650 -26.010 1.00 91.06 341 PRO A O 1
ATOM 2638 N N . SER A 1 342 ? 49.781 24.095 -27.698 1.00 86.38 342 SER A N 1
ATOM 2639 C CA . SER A 1 342 ? 50.357 25.411 -27.995 1.00 86.38 342 SER A CA 1
ATOM 2640 C C . SER A 1 342 ? 49.385 26.343 -28.731 1.00 86.38 342 SER A C 1
ATOM 2642 O O . SER A 1 342 ? 49.608 27.552 -28.755 1.00 86.38 342 SER A O 1
ATOM 2644 N N . GLY A 1 343 ? 48.312 25.792 -29.311 1.00 81.25 343 GLY A N 1
ATOM 2645 C CA . GLY A 1 343 ? 47.394 26.495 -30.205 1.00 81.25 343 GLY A CA 1
ATOM 2646 C C . GLY A 1 343 ? 48.006 26.805 -31.577 1.00 81.25 343 GLY A C 1
ATOM 2647 O O . GLY A 1 343 ? 49.185 26.551 -31.828 1.00 81.25 343 GLY A O 1
ATOM 2648 N N . GLY A 1 344 ? 47.199 27.379 -32.474 1.00 81.00 344 GLY A N 1
ATOM 2649 C CA . GLY A 1 344 ? 47.645 27.826 -33.796 1.00 81.00 344 GLY A CA 1
ATOM 2650 C C . GLY A 1 344 ? 47.241 26.886 -34.933 1.00 81.00 344 GLY A C 1
ATOM 2651 O O . GLY A 1 344 ? 46.071 26.539 -35.055 1.00 81.00 344 GLY A O 1
ATOM 2652 N N . ILE A 1 345 ? 48.195 26.552 -35.806 1.00 81.50 345 ILE A N 1
ATOM 2653 C CA . ILE A 1 345 ? 47.956 25.742 -37.011 1.00 81.50 345 ILE A CA 1
ATOM 2654 C C . ILE A 1 345 ? 47.642 24.297 -36.605 1.00 81.50 345 ILE A C 1
ATOM 2656 O O . ILE A 1 345 ? 48.207 23.779 -35.642 1.00 81.50 345 ILE A O 1
ATOM 2660 N N . THR A 1 346 ? 46.732 23.664 -37.338 1.00 89.12 346 THR A N 1
ATOM 2661 C CA . THR A 1 346 ? 46.314 22.281 -37.120 1.00 89.12 346 THR A CA 1
ATOM 2662 C C . THR A 1 346 ? 47.288 21.302 -37.759 1.00 89.12 346 THR A C 1
ATOM 2664 O O . THR A 1 346 ? 47.852 21.556 -38.826 1.00 89.12 346 THR A O 1
ATOM 2667 N N . GLU A 1 347 ? 47.497 20.168 -37.100 1.00 92.19 347 GLU A N 1
ATOM 2668 C CA . GLU A 1 347 ? 48.347 19.105 -37.622 1.00 92.19 347 GLU A CA 1
ATOM 2669 C C . GLU A 1 347 ? 47.589 18.270 -38.656 1.00 92.19 347 GLU A C 1
ATOM 2671 O O . GLU A 1 347 ? 46.433 17.909 -38.458 1.00 92.19 347 GLU A O 1
ATOM 2676 N N . ALA A 1 348 ? 48.253 17.902 -39.753 1.00 87.88 348 ALA A N 1
ATOM 2677 C CA . ALA A 1 348 ? 47.675 17.002 -40.757 1.00 87.88 348 ALA A CA 1
ATOM 2678 C C . ALA A 1 348 ? 47.789 15.518 -40.360 1.00 87.88 348 ALA A C 1
ATOM 2680 O O . ALA A 1 348 ? 47.128 14.658 -40.940 1.00 87.88 348 ALA A O 1
ATOM 2681 N N . SER A 1 349 ? 48.658 15.203 -39.396 1.00 89.19 349 SER A N 1
ATOM 2682 C CA . SER A 1 349 ? 48.924 13.839 -38.944 1.00 89.19 349 SER A CA 1
ATOM 2683 C C . SER A 1 349 ? 48.327 13.604 -37.563 1.00 89.19 349 SER A C 1
ATOM 2685 O O . SER A 1 349 ? 48.749 14.225 -36.586 1.00 89.19 349 SER A O 1
ATOM 2687 N N . ALA A 1 350 ? 47.417 12.630 -37.467 1.00 88.94 350 ALA A N 1
ATOM 2688 C CA . ALA A 1 350 ? 46.848 12.179 -36.196 1.00 88.94 350 ALA A CA 1
ATOM 2689 C C . ALA A 1 350 ? 47.929 11.703 -35.209 1.00 88.94 350 ALA A C 1
ATOM 2691 O O . ALA A 1 350 ? 47.783 11.872 -34.000 1.00 88.94 350 ALA A O 1
ATOM 2692 N N . LYS A 1 351 ? 49.042 11.157 -35.722 1.00 90.25 351 LYS A N 1
ATOM 2693 C CA . LYS A 1 351 ? 50.189 10.735 -34.914 1.00 90.25 351 LYS A CA 1
ATOM 2694 C C . LYS A 1 351 ? 50.858 11.931 -34.236 1.00 90.25 351 LYS A C 1
ATOM 2696 O O . LYS A 1 351 ? 51.004 11.936 -33.019 1.00 90.25 351 LYS A O 1
ATOM 2701 N N . ILE A 1 352 ? 51.242 12.942 -35.021 1.00 90.12 352 ILE A N 1
ATOM 2702 C CA . ILE A 1 352 ? 51.913 14.149 -34.509 1.00 90.12 352 ILE A CA 1
ATOM 2703 C C . ILE A 1 352 ? 50.994 14.879 -33.525 1.00 90.12 352 ILE A C 1
ATOM 2705 O O . ILE A 1 352 ? 51.426 15.258 -32.436 1.00 90.12 352 ILE A O 1
ATOM 2709 N N . PHE A 1 353 ? 49.711 15.004 -33.875 1.00 93.81 353 PHE A N 1
ATOM 2710 C CA . PHE A 1 353 ? 48.688 15.545 -32.989 1.00 93.81 353 PHE A CA 1
ATOM 2711 C C . PHE A 1 353 ? 48.621 14.776 -31.662 1.00 93.81 353 PHE A C 1
ATOM 2713 O O . PHE A 1 353 ? 48.773 15.383 -30.602 1.00 93.81 353 PHE A O 1
ATOM 2720 N N . GLY A 1 354 ? 48.467 13.450 -31.701 1.00 91.81 354 GLY A N 1
ATOM 2721 C CA . GLY A 1 354 ? 48.372 12.610 -30.506 1.00 91.81 354 GLY A CA 1
ATOM 2722 C C . GLY A 1 354 ? 49.609 12.693 -29.609 1.00 91.81 354 GLY A C 1
ATOM 2723 O O . GLY A 1 354 ? 49.487 12.882 -28.398 1.00 91.81 354 GLY A O 1
ATOM 2724 N N . ASP A 1 355 ? 50.803 12.637 -30.205 1.00 91.88 355 ASP A N 1
ATOM 2725 C CA . ASP A 1 355 ? 52.074 12.765 -29.485 1.00 91.88 355 ASP A CA 1
ATOM 2726 C C . ASP A 1 355 ? 52.239 14.147 -28.822 1.00 91.88 355 ASP A C 1
ATOM 2728 O O . ASP A 1 355 ? 52.853 14.248 -27.756 1.00 91.88 355 ASP A O 1
ATOM 2732 N N . SER A 1 356 ? 51.657 15.210 -29.392 1.00 92.50 356 SER A N 1
ATOM 2733 C CA . SER A 1 356 ? 51.714 16.561 -28.812 1.00 92.50 356 SER A CA 1
ATOM 2734 C C . SER A 1 356 ? 50.957 16.696 -27.482 1.00 92.50 356 SER A C 1
ATOM 2736 O O . SER A 1 356 ? 51.279 17.570 -26.679 1.00 92.50 356 SER A O 1
ATOM 2738 N N . TRP A 1 357 ? 49.987 15.814 -27.219 1.00 93.81 357 TRP A N 1
ATOM 2739 C CA . TRP A 1 357 ? 49.147 15.818 -26.014 1.00 93.81 357 TRP A CA 1
ATOM 2740 C C . TRP A 1 357 ? 49.660 14.898 -24.895 1.00 93.81 357 TRP A C 1
ATOM 2742 O O . TRP A 1 357 ? 48.982 14.715 -23.879 1.00 93.81 357 TRP A O 1
ATOM 2752 N N . LYS A 1 358 ? 50.863 14.326 -25.034 1.00 91.06 358 LYS A N 1
ATOM 2753 C CA . LYS A 1 358 ? 51.478 13.507 -23.981 1.00 91.06 358 LYS A CA 1
ATOM 2754 C C . LYS A 1 358 ? 51.683 14.324 -22.705 1.00 91.06 358 LYS A C 1
ATOM 2756 O O . LYS A 1 358 ? 52.327 15.368 -22.706 1.00 91.06 358 LYS A O 1
ATOM 2761 N N . LEU A 1 359 ? 51.186 13.801 -21.585 1.00 88.88 359 LEU A N 1
ATOM 2762 C CA . LEU A 1 359 ? 51.353 14.431 -20.270 1.00 88.88 359 LEU A CA 1
ATOM 2763 C C . LEU A 1 359 ? 52.779 14.292 -19.727 1.00 88.88 359 LEU A C 1
ATOM 2765 O O . LEU A 1 359 ? 53.236 15.125 -18.950 1.00 88.88 359 LEU A O 1
ATOM 2769 N N . GLN A 1 360 ? 53.459 13.211 -20.104 1.00 88.81 360 GLN A N 1
ATOM 2770 C CA . GLN A 1 360 ? 54.767 12.841 -19.585 1.00 88.81 360 GLN A CA 1
ATOM 2771 C C . GLN A 1 360 ? 55.779 12.817 -20.726 1.00 88.81 360 GLN A C 1
ATOM 2773 O O . GLN A 1 360 ? 55.605 12.105 -21.714 1.00 88.81 360 GLN A O 1
ATOM 2778 N N . THR A 1 361 ? 56.866 13.569 -20.580 1.00 83.62 361 THR A N 1
ATOM 2779 C CA . THR A 1 361 ? 57.893 13.720 -21.624 1.00 83.62 361 THR A CA 1
ATOM 2780 C C . THR A 1 361 ? 58.725 12.459 -21.852 1.00 83.62 361 THR A C 1
ATOM 2782 O O . THR A 1 361 ? 59.374 12.339 -22.885 1.00 83.62 361 THR A O 1
ATOM 2785 N N . TYR A 1 362 ? 58.702 11.510 -20.912 1.00 88.50 362 TYR A N 1
ATOM 2786 C CA . TYR A 1 362 ? 59.386 10.222 -21.036 1.00 88.50 362 TYR A CA 1
ATOM 2787 C C . TYR A 1 362 ? 58.568 9.163 -21.794 1.00 88.50 362 TYR A C 1
ATOM 2789 O O . TYR A 1 362 ? 59.083 8.075 -22.048 1.00 88.50 362 TYR A O 1
ATOM 2797 N N . CYS A 1 363 ? 57.302 9.438 -22.133 1.00 90.25 363 CYS A N 1
ATOM 2798 C CA . CYS A 1 363 ? 56.499 8.520 -22.935 1.00 90.25 363 CYS A CA 1
ATOM 2799 C C . CYS A 1 363 ? 57.053 8.453 -24.372 1.00 90.25 363 CYS A C 1
ATOM 2801 O O . CYS A 1 363 ? 57.236 9.508 -24.996 1.00 90.25 363 CYS A O 1
ATOM 2803 N N . PRO A 1 364 ? 57.302 7.243 -24.912 1.00 90.50 364 PRO A N 1
ATOM 2804 C CA . PRO A 1 364 ? 57.824 7.086 -26.265 1.00 90.50 364 PRO A CA 1
ATOM 2805 C C . PRO A 1 364 ? 56.866 7.686 -27.301 1.00 90.50 364 PRO A C 1
ATOM 2807 O O . PRO A 1 364 ? 55.686 7.908 -27.025 1.00 90.50 364 PRO A O 1
ATOM 2810 N N . GLU A 1 365 ? 57.387 7.994 -28.485 1.00 89.00 365 GLU A N 1
ATOM 2811 C CA . GLU A 1 365 ? 56.546 8.372 -29.623 1.00 89.00 365 GLU A CA 1
ATOM 2812 C C . GLU A 1 365 ? 55.709 7.189 -30.100 1.00 89.00 365 GLU A C 1
ATOM 2814 O O . GLU A 1 365 ? 56.134 6.032 -30.006 1.00 89.00 365 GLU A O 1
ATOM 2819 N N . ALA A 1 366 ? 54.523 7.490 -30.622 1.00 85.12 366 ALA A N 1
ATOM 2820 C CA . ALA A 1 366 ? 53.664 6.470 -31.194 1.00 85.12 366 ALA A CA 1
ATOM 2821 C C . ALA A 1 366 ? 54.346 5.805 -32.405 1.00 85.12 366 ALA A C 1
ATOM 2823 O O . ALA A 1 366 ? 55.048 6.442 -33.198 1.00 85.12 366 ALA A O 1
ATOM 2824 N N . LEU A 1 367 ? 54.139 4.500 -32.567 1.00 84.19 367 LEU A N 1
ATOM 2825 C CA . LEU A 1 367 ? 54.568 3.784 -33.767 1.00 84.19 367 LEU A CA 1
ATOM 2826 C C . LEU A 1 367 ? 53.542 4.010 -34.884 1.00 84.19 367 LEU A C 1
ATOM 2828 O O . LEU A 1 367 ? 52.361 4.214 -34.607 1.00 84.19 367 LEU A O 1
ATOM 2832 N N . GLU A 1 368 ? 53.983 3.993 -36.145 1.00 80.56 368 GLU A N 1
ATOM 2833 C CA . GLU A 1 368 ? 53.021 3.911 -37.247 1.00 80.56 368 GLU A CA 1
ATOM 2834 C C . GLU A 1 368 ? 52.357 2.539 -37.222 1.00 80.56 368 GLU A C 1
ATOM 2836 O O . GLU A 1 368 ? 53.039 1.515 -37.192 1.00 80.56 368 GLU A O 1
ATOM 2841 N N . ILE A 1 369 ? 51.026 2.539 -37.208 1.00 72.25 369 ILE A N 1
ATOM 2842 C CA . ILE A 1 369 ? 50.244 1.311 -37.207 1.00 72.25 369 ILE A CA 1
ATOM 2843 C C . ILE A 1 369 ? 49.931 0.963 -38.662 1.00 72.25 369 ILE A C 1
ATOM 2845 O O . ILE A 1 369 ? 49.181 1.668 -39.337 1.00 72.25 369 ILE A O 1
ATOM 2849 N N . THR A 1 370 ? 50.549 -0.109 -39.148 1.00 77.88 370 THR A N 1
ATOM 2850 C CA . THR A 1 370 ? 50.234 -0.757 -40.424 1.00 77.88 370 THR A CA 1
ATOM 2851 C C . THR A 1 370 ? 48.919 -1.529 -40.329 1.00 77.88 370 THR A C 1
ATOM 2853 O O . THR A 1 370 ? 48.350 -1.687 -39.249 1.00 77.88 370 THR A O 1
ATOM 2856 N N . ASN A 1 371 ? 48.378 -1.988 -41.463 1.00 82.06 371 ASN A N 1
ATOM 2857 C CA . ASN A 1 371 ? 47.177 -2.820 -41.436 1.00 82.06 371 ASN A CA 1
ATOM 2858 C C . ASN A 1 371 ? 47.460 -4.085 -40.611 1.00 82.06 371 ASN A C 1
ATOM 2860 O O . ASN A 1 371 ? 48.255 -4.938 -41.002 1.00 82.06 371 ASN A O 1
ATOM 2864 N N . THR A 1 372 ? 46.784 -4.207 -39.474 1.00 87.44 372 THR A N 1
ATOM 2865 C CA . THR A 1 372 ? 47.038 -5.242 -38.465 1.00 87.44 372 THR A CA 1
ATOM 2866 C C . THR A 1 372 ? 46.802 -6.654 -38.997 1.00 87.44 372 THR A C 1
ATOM 2868 O O . THR A 1 372 ? 47.410 -7.608 -38.514 1.00 87.44 372 THR A O 1
ATOM 2871 N N . CYS A 1 373 ? 45.956 -6.812 -40.019 1.00 88.56 373 CYS A N 1
ATOM 2872 C CA . CYS A 1 373 ? 45.740 -8.092 -40.691 1.00 88.56 373 CYS A CA 1
ATOM 2873 C C . CYS A 1 373 ? 46.834 -8.448 -41.702 1.00 88.56 373 CYS A C 1
ATOM 2875 O O . CYS A 1 373 ? 46.911 -9.606 -42.107 1.00 88.56 373 CYS A O 1
ATOM 2877 N N . ASP A 1 374 ? 47.641 -7.486 -42.145 1.00 89.56 374 ASP A N 1
ATOM 2878 C CA . ASP A 1 374 ? 48.794 -7.755 -43.006 1.00 89.56 374 ASP A CA 1
ATOM 2879 C C . ASP A 1 374 ? 50.012 -8.153 -42.160 1.00 89.56 374 ASP A C 1
ATOM 2881 O O . ASP A 1 374 ? 50.777 -9.028 -42.564 1.00 89.56 374 ASP A O 1
ATOM 2885 N N . ASP A 1 375 ? 50.119 -7.606 -40.945 1.00 85.81 375 ASP A N 1
ATOM 2886 C CA . ASP A 1 375 ? 51.096 -8.047 -39.943 1.00 85.81 375 ASP A CA 1
ATOM 2887 C C . ASP A 1 375 ? 50.771 -9.447 -39.386 1.00 85.81 375 ASP A C 1
ATOM 2889 O O . ASP A 1 375 ? 51.667 -10.162 -38.933 1.00 85.81 375 ASP A O 1
ATOM 2893 N N . ARG A 1 376 ? 49.489 -9.849 -39.423 1.00 85.88 376 ARG A N 1
ATOM 2894 C CA . ARG A 1 376 ? 48.969 -11.135 -38.908 1.00 85.88 376 ARG A CA 1
ATOM 2895 C C . ARG A 1 376 ? 48.008 -11.812 -39.896 1.00 85.88 376 ARG A C 1
ATOM 2897 O O . ARG A 1 376 ? 46.801 -11.925 -39.635 1.00 85.88 376 ARG A O 1
ATOM 2904 N N . PRO A 1 377 ? 48.512 -12.270 -41.055 1.00 86.62 377 PRO A N 1
ATOM 2905 C CA . PRO A 1 377 ? 47.684 -12.790 -42.141 1.00 86.62 377 PRO A CA 1
ATOM 2906 C C . PRO A 1 377 ? 46.876 -14.035 -41.756 1.00 86.62 377 PRO A C 1
ATOM 2908 O O . PRO A 1 377 ? 45.779 -14.244 -42.278 1.00 86.62 377 PRO A O 1
ATOM 2911 N N . GLU A 1 378 ? 47.362 -14.842 -40.812 1.00 86.12 378 GLU A N 1
ATOM 2912 C CA . GLU A 1 378 ? 46.672 -16.025 -40.296 1.00 86.12 378 GLU A CA 1
ATOM 2913 C C . GLU A 1 378 ? 45.337 -15.700 -39.610 1.00 86.12 378 GLU A C 1
ATOM 2915 O O . GLU A 1 378 ? 44.442 -16.546 -39.573 1.00 86.12 378 GLU A O 1
ATOM 2920 N N . ARG A 1 379 ? 45.158 -14.465 -39.123 1.00 85.56 379 ARG A N 1
ATOM 2921 C CA . ARG A 1 379 ? 43.935 -14.035 -38.429 1.00 85.56 379 ARG A CA 1
ATOM 2922 C C . ARG A 1 379 ? 42.901 -13.405 -39.345 1.00 85.56 379 ARG A C 1
ATOM 2924 O O . ARG A 1 379 ? 41.718 -13.399 -39.012 1.00 85.56 379 ARG A O 1
ATOM 2931 N N . LYS A 1 380 ? 43.313 -12.950 -40.529 1.00 88.94 380 LYS A N 1
ATOM 2932 C CA . LYS A 1 380 ? 42.465 -12.229 -41.489 1.00 88.94 380 LYS A CA 1
ATOM 2933 C C . LYS A 1 380 ? 41.201 -13.003 -41.862 1.00 88.94 380 LYS A C 1
ATOM 2935 O O . LYS A 1 380 ? 40.110 -12.443 -41.865 1.00 88.94 380 LYS A O 1
ATOM 2940 N N . VAL A 1 381 ? 41.326 -14.306 -42.130 1.00 88.88 381 VAL A N 1
ATOM 2941 C CA . VAL A 1 381 ? 40.181 -15.162 -42.502 1.00 88.88 381 VAL A CA 1
ATOM 2942 C C . VAL A 1 381 ? 39.174 -15.270 -41.358 1.00 88.88 381 VAL A C 1
ATOM 2944 O O . VAL A 1 381 ? 37.966 -15.218 -41.587 1.00 88.88 381 VAL A O 1
ATOM 2947 N N . TRP A 1 382 ? 39.665 -15.409 -40.126 1.00 87.69 382 TRP A N 1
ATOM 2948 C CA . TRP A 1 382 ? 38.812 -15.480 -38.947 1.00 87.69 382 TRP A CA 1
ATOM 2949 C C . TRP A 1 382 ? 38.139 -14.129 -38.669 1.00 87.69 382 TRP A C 1
ATOM 2951 O O . TRP A 1 382 ? 36.917 -14.091 -38.554 1.00 87.69 382 TRP A O 1
ATOM 2961 N N . ALA A 1 383 ? 38.900 -13.030 -38.676 1.00 89.50 383 ALA A N 1
ATOM 2962 C CA . ALA A 1 383 ? 38.403 -11.675 -38.438 1.00 89.50 383 ALA A CA 1
ATOM 2963 C C . ALA A 1 383 ? 37.304 -11.277 -39.437 1.00 89.50 383 ALA A C 1
ATOM 2965 O O . ALA A 1 383 ? 36.208 -10.897 -39.035 1.00 89.50 383 ALA A O 1
ATOM 2966 N N . VAL A 1 384 ? 37.541 -11.465 -40.741 1.00 91.62 384 VAL A N 1
ATOM 2967 C CA . VAL A 1 384 ? 36.544 -11.181 -41.791 1.00 91.62 384 VAL A CA 1
ATOM 2968 C C . VAL A 1 384 ? 35.277 -12.010 -41.594 1.00 91.62 384 VAL A C 1
ATOM 2970 O O . VAL A 1 384 ? 34.170 -11.497 -41.750 1.00 91.62 384 VAL A O 1
ATOM 2973 N N . LYS A 1 385 ? 35.424 -13.292 -41.241 1.00 90.56 385 LYS A N 1
ATOM 2974 C CA . LYS A 1 385 ? 34.277 -14.177 -41.027 1.00 90.56 385 LYS A CA 1
ATOM 2975 C C . LYS A 1 385 ? 33.423 -13.724 -39.844 1.00 90.56 385 LYS A C 1
ATOM 2977 O O . LYS A 1 385 ? 32.205 -13.710 -39.976 1.00 90.56 385 LYS A O 1
ATOM 2982 N N . GLN A 1 386 ? 34.040 -13.386 -38.713 1.00 90.50 386 GLN A N 1
ATOM 2983 C CA . GLN A 1 386 ? 33.301 -12.993 -37.513 1.00 90.50 386 GLN A CA 1
ATOM 2984 C C . GLN A 1 386 ? 32.684 -11.600 -37.654 1.00 90.50 386 GLN A C 1
ATOM 2986 O O . GLN A 1 386 ? 31.487 -11.436 -37.440 1.00 90.50 386 GLN A O 1
ATOM 2991 N N . CYS A 1 387 ? 33.461 -10.621 -38.120 1.00 92.75 387 CYS A N 1
ATOM 2992 C CA . CYS A 1 387 ? 32.971 -9.261 -38.340 1.00 92.75 387 CYS A CA 1
ATOM 2993 C C . CYS A 1 387 ? 31.906 -9.181 -39.446 1.00 92.75 387 CYS A C 1
ATOM 2995 O O . CYS A 1 387 ? 31.096 -8.258 -39.467 1.00 92.75 387 CYS A O 1
ATOM 2997 N N . GLY A 1 388 ? 31.847 -10.176 -40.339 1.00 92.38 388 GLY A N 1
ATOM 2998 C CA . GLY A 1 388 ? 30.813 -10.297 -41.367 1.00 92.38 388 GLY A CA 1
ATOM 2999 C C . GLY A 1 388 ? 29.380 -10.342 -40.825 1.00 92.38 388 GLY A C 1
ATOM 3000 O O . GLY A 1 388 ? 28.451 -10.047 -41.580 1.00 92.38 388 GLY A O 1
ATOM 3001 N N . ILE A 1 389 ? 29.185 -10.630 -39.531 1.00 93.50 389 ILE A N 1
ATOM 3002 C CA . ILE A 1 389 ? 27.875 -10.528 -38.875 1.00 93.50 389 ILE A CA 1
ATOM 3003 C C . ILE A 1 389 ? 27.266 -9.126 -39.013 1.00 93.50 389 ILE A C 1
ATOM 3005 O O . ILE A 1 389 ? 26.053 -9.024 -39.176 1.00 93.50 389 ILE A O 1
ATOM 3009 N N . LEU A 1 390 ? 28.087 -8.069 -39.084 1.00 92.12 390 LEU A N 1
ATOM 3010 C CA . LEU A 1 390 ? 27.630 -6.689 -39.279 1.00 92.12 390 LEU A CA 1
ATOM 3011 C C . LEU A 1 390 ? 26.877 -6.492 -40.602 1.00 92.12 390 LEU A C 1
ATOM 3013 O O . LEU A 1 390 ? 26.065 -5.581 -40.701 1.00 92.12 390 LEU A O 1
ATOM 3017 N N . LYS A 1 391 ? 27.091 -7.349 -41.613 1.00 92.06 391 LYS A N 1
ATOM 3018 C CA . LYS A 1 391 ? 26.338 -7.327 -42.885 1.00 92.06 391 LYS A CA 1
ATOM 3019 C C . LYS A 1 391 ? 25.116 -8.250 -42.899 1.00 92.06 391 LYS A C 1
ATOM 3021 O O . LYS A 1 391 ? 24.431 -8.336 -43.916 1.00 92.06 391 LYS A O 1
ATOM 3026 N N . SER A 1 392 ? 24.870 -8.990 -41.824 1.00 91.94 392 SER A N 1
ATOM 3027 C CA . SER A 1 392 ? 23.742 -9.916 -41.750 1.00 91.94 392 SER A CA 1
ATOM 3028 C C . SER A 1 392 ? 22.410 -9.178 -41.599 1.00 91.94 392 SER A C 1
ATOM 3030 O O . SER A 1 392 ? 22.363 -7.977 -41.330 1.00 91.94 392 SER A O 1
ATOM 3032 N N . SER A 1 393 ? 21.311 -9.921 -41.733 1.00 91.69 393 SER A N 1
ATOM 3033 C CA . SER A 1 393 ? 19.962 -9.399 -41.509 1.00 91.69 393 SER A CA 1
ATOM 3034 C C . SER A 1 393 ? 19.758 -8.846 -40.097 1.00 91.69 393 SER A C 1
ATOM 3036 O O . SER A 1 393 ? 18.948 -7.940 -39.944 1.00 91.69 393 SER A O 1
ATOM 3038 N N . LEU A 1 394 ? 20.515 -9.327 -39.101 1.00 91.94 394 LEU A N 1
ATOM 3039 C CA . LEU A 1 394 ? 20.438 -8.850 -37.716 1.00 91.94 394 LEU A CA 1
ATOM 3040 C C . LEU A 1 394 ? 20.725 -7.345 -37.611 1.00 91.94 394 LEU A C 1
ATOM 3042 O O . LEU A 1 394 ? 20.051 -6.634 -36.883 1.00 91.94 394 LEU A O 1
ATOM 3046 N N . PHE A 1 395 ? 21.685 -6.852 -38.394 1.00 92.12 395 PHE A N 1
ATOM 3047 C CA . PHE A 1 395 ? 22.069 -5.437 -38.402 1.00 92.12 395 PHE A CA 1
ATOM 3048 C C . PHE A 1 395 ? 21.425 -4.646 -39.546 1.00 92.12 395 PHE A C 1
ATOM 3050 O O . PHE A 1 395 ? 21.647 -3.442 -39.659 1.00 92.12 395 PHE A O 1
ATOM 3057 N N . SER A 1 396 ? 20.610 -5.295 -40.386 1.00 89.75 396 SER A N 1
ATOM 3058 C CA . SER A 1 396 ? 19.975 -4.644 -41.536 1.00 89.75 396 SER A CA 1
ATOM 3059 C C . SER A 1 396 ? 19.086 -3.440 -41.196 1.00 89.75 396 SER A C 1
ATOM 3061 O O . SER A 1 396 ? 19.127 -2.486 -41.976 1.00 89.75 396 SER A O 1
ATOM 3063 N N . PRO A 1 397 ? 18.370 -3.388 -40.047 1.00 93.69 397 PRO A N 1
ATOM 3064 C CA . PRO A 1 397 ? 17.631 -2.185 -39.657 1.00 93.69 397 PRO A CA 1
ATOM 3065 C C . PRO A 1 397 ? 18.532 -0.956 -39.467 1.00 93.69 397 PRO A C 1
ATOM 3067 O O . PRO A 1 397 ? 18.101 0.164 -39.714 1.00 93.69 397 PRO A O 1
ATOM 3070 N N . CYS A 1 398 ? 19.798 -1.153 -39.085 1.00 88.38 398 CYS A N 1
ATOM 3071 C CA . CYS A 1 398 ? 20.750 -0.068 -38.840 1.00 88.38 398 CYS A CA 1
ATOM 3072 C C . CYS A 1 398 ? 21.483 0.392 -40.105 1.00 88.38 398 CYS A C 1
ATOM 3074 O O . CYS A 1 398 ? 22.095 1.457 -40.094 1.00 88.38 398 CYS A O 1
ATOM 3076 N N . HIS A 1 399 ? 21.455 -0.380 -41.197 1.00 90.25 399 HIS A N 1
ATOM 3077 C CA . HIS A 1 399 ? 22.230 -0.064 -42.406 1.00 90.25 399 HIS A CA 1
ATOM 3078 C C . HIS A 1 399 ? 21.742 1.199 -43.127 1.00 90.25 399 HIS A C 1
ATOM 3080 O O . HIS A 1 399 ? 22.516 1.789 -43.880 1.00 90.25 399 HIS A O 1
ATOM 3086 N N . SER A 1 400 ? 20.488 1.620 -42.913 1.00 89.38 400 SER A N 1
ATOM 3087 C CA . SER A 1 400 ? 19.978 2.905 -43.416 1.00 89.38 400 SER A CA 1
ATOM 3088 C C . SER A 1 400 ? 20.464 4.099 -42.600 1.00 89.38 400 SER A C 1
ATOM 3090 O O . SER A 1 400 ? 20.617 5.185 -43.153 1.00 89.38 400 SER A O 1
ATOM 3092 N N . GLU A 1 401 ? 20.723 3.894 -41.310 1.00 92.06 401 GLU A N 1
ATOM 3093 C CA . GLU A 1 401 ? 21.076 4.955 -40.366 1.00 92.06 401 GLU A CA 1
ATOM 3094 C C . GLU A 1 401 ? 22.593 5.122 -40.231 1.00 92.06 401 GLU A C 1
ATOM 3096 O O . GLU A 1 401 ? 23.095 6.234 -40.061 1.00 92.06 401 GLU A O 1
ATOM 3101 N N . VAL A 1 402 ? 23.340 4.015 -40.314 1.00 89.25 402 VAL A N 1
ATOM 3102 C CA . VAL A 1 402 ? 24.779 3.968 -40.048 1.00 89.25 402 VAL A CA 1
ATOM 3103 C C . VAL A 1 402 ? 25.515 3.197 -41.157 1.00 89.25 402 VAL A C 1
ATOM 3105 O O . VAL A 1 402 ? 25.185 2.041 -41.433 1.00 89.25 402 VAL A O 1
ATOM 3108 N N . PRO A 1 403 ? 26.563 3.781 -41.777 1.00 89.12 403 PRO A N 1
ATOM 3109 C CA . PRO A 1 403 ? 27.340 3.106 -42.817 1.00 89.12 403 PRO A CA 1
ATOM 3110 C C . PRO A 1 403 ? 28.112 1.890 -42.285 1.00 89.12 403 PRO A C 1
ATOM 3112 O O . PRO A 1 403 ? 29.128 2.032 -41.605 1.00 89.12 403 PRO A O 1
ATOM 3115 N N . VAL A 1 404 ? 27.667 0.684 -42.645 1.00 92.19 404 VAL A N 1
ATOM 3116 C CA . VAL A 1 404 ? 28.225 -0.584 -42.135 1.00 92.19 404 VAL A CA 1
ATOM 3117 C C . VAL A 1 404 ? 29.707 -0.793 -42.462 1.00 92.19 404 VAL A C 1
ATOM 3119 O O . VAL A 1 404 ? 30.441 -1.368 -41.659 1.00 92.19 404 VAL A O 1
ATOM 3122 N N . ASP A 1 405 ? 30.172 -0.324 -43.621 1.00 91.81 405 ASP A N 1
ATOM 3123 C CA . ASP A 1 405 ? 31.520 -0.642 -44.106 1.00 91.81 405 ASP A CA 1
ATOM 3124 C C . ASP A 1 405 ? 32.620 -0.071 -43.193 1.00 91.81 405 ASP A C 1
ATOM 3126 O O . ASP A 1 405 ? 33.605 -0.755 -42.930 1.00 91.81 405 ASP A O 1
ATOM 3130 N N . ILE A 1 406 ? 32.409 1.114 -42.604 1.00 90.69 406 ILE A N 1
ATOM 3131 C CA . ILE A 1 406 ? 33.375 1.746 -41.685 1.00 90.69 406 ILE A CA 1
ATOM 3132 C C . ILE A 1 406 ? 33.557 0.905 -40.412 1.00 90.69 406 ILE A C 1
ATOM 3134 O O . ILE A 1 406 ? 34.668 0.763 -39.901 1.00 90.69 406 ILE A O 1
ATOM 3138 N N . TYR A 1 407 ? 32.469 0.344 -39.885 1.00 90.81 407 TYR A N 1
ATOM 3139 C CA . TYR A 1 407 ? 32.497 -0.469 -38.666 1.00 90.81 407 TYR A CA 1
ATOM 3140 C C . TYR A 1 407 ? 33.040 -1.867 -38.940 1.00 90.81 407 TYR A C 1
ATOM 3142 O O . TYR A 1 407 ? 33.793 -2.406 -38.133 1.00 90.81 407 TYR A O 1
ATOM 3150 N N . LEU A 1 408 ? 32.732 -2.424 -40.113 1.00 92.94 408 LEU A N 1
ATOM 3151 C CA . LEU A 1 408 ? 33.308 -3.684 -40.557 1.00 92.94 408 LEU A CA 1
ATOM 3152 C C . LEU A 1 408 ? 34.833 -3.600 -40.678 1.00 92.94 408 LEU A C 1
ATOM 3154 O O . LEU A 1 408 ? 35.530 -4.493 -40.198 1.00 92.94 408 LEU A O 1
ATOM 3158 N N . GLU A 1 409 ? 35.355 -2.536 -41.288 1.00 91.88 409 GLU A N 1
ATOM 3159 C CA . GLU A 1 409 ? 36.800 -2.331 -41.416 1.00 91.88 409 GLU A CA 1
ATOM 3160 C C . GLU A 1 409 ? 37.484 -2.217 -40.049 1.00 91.88 409 GLU A C 1
ATOM 3162 O O . GLU A 1 409 ? 38.497 -2.880 -39.817 1.00 91.88 409 GLU A O 1
ATOM 3167 N N . LYS A 1 410 ? 36.897 -1.453 -39.118 1.00 90.25 410 LYS A N 1
ATOM 3168 C CA . LYS A 1 410 ? 37.402 -1.323 -37.742 1.00 90.25 410 LYS A CA 1
ATOM 3169 C C . LYS A 1 410 ? 37.371 -2.646 -36.981 1.00 90.25 410 LYS A C 1
ATOM 3171 O O . LYS A 1 410 ? 38.369 -3.015 -36.375 1.00 90.25 410 LYS A O 1
ATOM 3176 N N . CYS A 1 411 ? 36.275 -3.398 -37.083 1.00 91.12 411 CYS A N 1
ATOM 3177 C CA . CYS A 1 411 ? 36.169 -4.716 -36.464 1.00 91.12 411 CYS A CA 1
ATOM 3178 C C . CYS A 1 411 ? 37.255 -5.666 -36.970 1.00 91.12 411 CYS A C 1
ATOM 3180 O O . CYS A 1 411 ? 37.916 -6.328 -36.174 1.00 91.12 411 CYS A O 1
ATOM 3182 N N . ILE A 1 412 ? 37.485 -5.707 -38.286 1.00 91.31 412 ILE A N 1
ATOM 3183 C CA . ILE A 1 412 ? 38.525 -6.557 -38.873 1.00 91.31 412 ILE A CA 1
ATOM 3184 C C . ILE A 1 412 ? 39.910 -6.133 -38.373 1.00 91.31 412 ILE A C 1
ATOM 3186 O O . ILE A 1 412 ? 40.714 -6.987 -37.997 1.00 91.31 412 ILE A O 1
ATOM 3190 N N . PHE A 1 413 ? 40.171 -4.826 -38.338 1.00 89.62 413 PHE A N 1
ATOM 3191 C CA . PHE A 1 413 ? 41.425 -4.267 -37.849 1.00 89.62 413 PHE A CA 1
ATOM 3192 C C . PHE A 1 413 ? 41.692 -4.645 -36.379 1.00 89.62 413 PHE A C 1
ATOM 3194 O O . PHE A 1 413 ? 42.754 -5.193 -36.068 1.00 89.62 413 PHE A O 1
ATOM 3201 N N . ASP A 1 414 ? 40.721 -4.443 -35.488 1.00 87.31 414 ASP A N 1
ATOM 3202 C CA . ASP A 1 414 ? 40.856 -4.750 -34.059 1.00 87.31 414 ASP A CA 1
ATOM 3203 C C . ASP A 1 414 ? 40.965 -6.267 -33.815 1.00 87.31 414 ASP A C 1
ATOM 3205 O O . ASP A 1 414 ? 41.831 -6.735 -33.068 1.00 87.31 414 ASP A O 1
ATOM 3209 N N . ALA A 1 415 ? 40.153 -7.063 -34.518 1.00 88.19 415 ALA A N 1
ATOM 3210 C CA . ALA A 1 415 ? 40.158 -8.521 -34.422 1.00 88.19 415 ALA A CA 1
ATOM 3211 C C . ALA A 1 415 ? 41.482 -9.142 -34.893 1.00 88.19 415 ALA A C 1
ATOM 3213 O O . ALA A 1 415 ? 41.904 -10.161 -34.350 1.00 88.19 415 ALA A O 1
ATOM 3214 N N . CYS A 1 416 ? 42.173 -8.545 -35.867 1.00 88.12 416 CYS A N 1
ATOM 3215 C CA . CYS A 1 416 ? 43.515 -8.985 -36.251 1.00 88.12 416 CYS A CA 1
ATOM 3216 C C . CYS A 1 416 ? 44.575 -8.596 -35.206 1.00 88.12 416 CYS A C 1
ATOM 3218 O O . CYS A 1 416 ? 45.492 -9.384 -34.946 1.00 88.12 416 CYS A O 1
ATOM 3220 N N . ALA A 1 417 ? 44.430 -7.443 -34.548 1.00 83.75 417 ALA A N 1
ATOM 3221 C CA . ALA A 1 417 ? 45.422 -6.887 -33.627 1.00 83.75 417 ALA A CA 1
ATOM 3222 C C . ALA A 1 417 ? 45.529 -7.607 -32.263 1.00 83.75 417 ALA A C 1
ATOM 3224 O O . ALA A 1 417 ? 46.589 -7.564 -31.639 1.00 83.75 417 ALA A O 1
ATOM 3225 N N . CYS A 1 418 ? 44.492 -8.305 -31.789 1.00 79.00 418 CYS A N 1
ATOM 3226 C CA . CYS A 1 418 ? 44.463 -8.808 -30.402 1.00 79.00 418 CYS A CA 1
ATOM 3227 C C . CYS A 1 418 ? 45.181 -10.148 -30.153 1.00 79.00 418 CYS A C 1
ATOM 3229 O O . CYS A 1 418 ? 44.667 -11.190 -30.523 1.00 79.00 418 CYS A O 1
ATOM 3231 N N . ASP A 1 419 ? 46.334 -10.166 -29.483 1.00 65.19 419 ASP A N 1
ATOM 3232 C CA . ASP A 1 419 ? 47.150 -11.376 -29.231 1.00 65.19 419 ASP A CA 1
ATOM 3233 C C . ASP A 1 419 ? 46.949 -12.055 -27.864 1.00 65.19 419 ASP A C 1
ATOM 3235 O O . ASP A 1 419 ? 47.520 -13.120 -27.619 1.00 65.19 419 ASP A O 1
ATOM 3239 N N . GLN A 1 420 ? 46.159 -11.483 -26.956 1.00 54.97 420 GLN A N 1
ATOM 3240 C CA . GLN A 1 420 ? 46.084 -11.958 -25.571 1.00 54.97 420 GLN A CA 1
ATOM 3241 C C . GLN A 1 420 ? 44.887 -12.877 -25.312 1.00 54.97 420 GLN A C 1
ATOM 3243 O O . GLN A 1 420 ? 43.952 -12.475 -24.638 1.00 54.97 420 GLN A O 1
ATOM 3248 N N . GLY A 1 421 ? 44.921 -14.117 -25.821 1.00 49.28 421 GLY A N 1
ATOM 3249 C CA . GLY A 1 421 ? 44.171 -15.267 -25.267 1.00 49.28 421 GLY A CA 1
ATOM 3250 C C . GLY A 1 421 ? 42.678 -15.063 -24.954 1.00 49.28 421 GLY A C 1
ATOM 3251 O O . GLY A 1 421 ? 42.140 -15.738 -24.078 1.00 49.28 421 GLY A O 1
ATOM 3252 N N . GLY A 1 422 ? 42.036 -14.137 -25.660 1.00 53.22 422 GLY A N 1
ATOM 3253 C CA . GLY A 1 422 ? 40.725 -13.567 -25.367 1.00 53.22 422 GLY A CA 1
ATOM 3254 C C . GLY A 1 422 ? 40.134 -12.961 -26.635 1.00 53.22 422 GLY A C 1
ATOM 3255 O O . GLY A 1 422 ? 39.546 -11.892 -26.607 1.00 53.22 422 GLY A O 1
ATOM 3256 N N . ASP A 1 423 ? 40.326 -13.635 -27.771 1.00 58.59 423 ASP A N 1
ATOM 3257 C CA . ASP A 1 423 ? 39.953 -13.178 -29.118 1.00 58.59 423 ASP A CA 1
ATOM 3258 C C . ASP A 1 423 ? 38.484 -12.741 -29.238 1.00 58.59 423 ASP A C 1
ATOM 3260 O O . ASP A 1 423 ? 38.139 -11.909 -30.073 1.00 58.59 423 ASP A O 1
ATOM 3264 N N . CYS A 1 424 ? 37.620 -13.277 -28.375 1.00 62.25 424 CYS A N 1
ATOM 3265 C CA . CYS A 1 424 ? 36.220 -12.882 -28.291 1.00 62.25 424 CYS A CA 1
ATOM 3266 C C . CYS A 1 424 ? 36.032 -11.493 -27.668 1.00 62.25 424 CYS A C 1
ATOM 3268 O O . CYS A 1 424 ? 35.081 -10.821 -28.024 1.00 62.25 424 CYS A O 1
ATOM 3270 N N . GLU A 1 425 ? 36.909 -11.036 -26.775 1.00 67.88 425 GLU A N 1
ATOM 3271 C CA . GLU A 1 425 ? 36.746 -9.757 -26.080 1.00 67.88 425 GLU A CA 1
ATOM 3272 C C . GLU A 1 425 ? 36.922 -8.582 -27.044 1.00 67.88 425 GLU A C 1
ATOM 3274 O O . GLU A 1 425 ? 36.012 -7.775 -27.173 1.00 67.88 425 GLU A O 1
ATOM 3279 N N . CYS A 1 426 ? 38.004 -8.542 -27.827 1.00 69.56 426 CYS A N 1
ATOM 3280 C CA . CYS A 1 426 ? 38.194 -7.483 -28.825 1.00 69.56 426 CYS A CA 1
ATOM 3281 C C . CYS A 1 426 ? 37.152 -7.514 -29.943 1.00 69.56 426 CYS A C 1
ATOM 3283 O O . CYS A 1 426 ? 36.712 -6.466 -30.403 1.00 69.56 426 CYS A O 1
ATOM 3285 N N . LEU A 1 427 ? 36.754 -8.713 -30.377 1.00 75.31 427 LEU A N 1
ATOM 3286 C CA . LEU A 1 427 ? 35.704 -8.880 -31.374 1.00 75.31 427 LEU A CA 1
ATOM 3287 C C . LEU A 1 427 ? 34.358 -8.373 -30.839 1.00 75.31 427 LEU A C 1
ATOM 3289 O O . LEU A 1 427 ? 33.709 -7.583 -31.509 1.00 75.31 427 LEU A O 1
ATOM 3293 N N . CYS A 1 428 ? 33.957 -8.785 -29.635 1.00 76.00 428 CYS A N 1
ATOM 3294 C CA . CYS A 1 428 ? 32.711 -8.343 -29.006 1.00 76.00 428 CYS A CA 1
ATOM 3295 C C . CYS A 1 428 ? 32.743 -6.864 -28.629 1.00 76.00 428 CYS A C 1
ATOM 3297 O O . CYS A 1 428 ? 31.697 -6.230 -28.604 1.00 76.00 428 CYS A O 1
ATOM 3299 N N . THR A 1 429 ? 33.920 -6.310 -28.330 1.00 73.38 429 THR A N 1
ATOM 3300 C CA . THR A 1 429 ? 34.058 -4.869 -28.188 1.00 73.38 429 THR A CA 1
ATOM 3301 C C . THR A 1 429 ? 33.947 -4.188 -29.537 1.00 73.38 429 THR A C 1
ATOM 3303 O O . THR A 1 429 ? 33.459 -3.085 -29.537 1.00 73.38 429 THR A O 1
ATOM 3306 N N . ALA A 1 430 ? 34.379 -4.754 -30.665 1.00 70.88 430 ALA A N 1
ATOM 3307 C CA . ALA A 1 430 ? 34.344 -4.053 -31.952 1.00 70.88 430 ALA A CA 1
ATOM 3308 C C . ALA A 1 430 ? 33.010 -4.170 -32.717 1.00 70.88 430 ALA A C 1
ATOM 3310 O O . ALA A 1 430 ? 32.684 -3.252 -33.477 1.00 70.88 430 ALA A O 1
ATOM 3311 N N . LEU A 1 431 ? 32.269 -5.265 -32.516 1.00 76.19 431 LEU A N 1
ATOM 3312 C CA . LEU A 1 431 ? 30.866 -5.427 -32.925 1.00 76.19 431 LEU A CA 1
ATOM 3313 C C . LEU A 1 431 ? 29.949 -4.468 -32.149 1.00 76.19 431 LEU A C 1
ATOM 3315 O O . LEU A 1 431 ? 28.916 -4.091 -32.743 1.00 76.19 431 LEU A O 1
#

Solvent-accessible surface area (backbone atoms only — not comparable to full-atom values): 26435 Å² total; per-residue (Å²): 85,63,67,46,54,74,49,77,82,50,102,52,41,43,36,38,36,52,56,101,86,43,74,47,80,49,70,42,78,92,44,55,74,68,45,76,49,97,86,16,45,52,69,89,52,81,90,66,24,69,36,25,79,84,76,42,73,51,96,44,70,50,55,32,56,59,50,67,62,78,86,87,51,106,62,88,83,83,80,75,74,75,88,74,64,56,42,85,45,52,86,45,87,85,32,71,25,23,50,24,49,55,51,36,47,57,59,68,68,32,74,86,41,56,86,37,59,85,75,46,71,59,68,64,52,41,54,51,19,24,32,34,21,46,60,41,84,87,60,64,34,66,60,44,23,38,51,50,47,52,54,52,56,48,58,38,40,74,75,65,52,77,82,60,68,62,71,54,38,97,88,37,66,57,73,90,47,63,47,71,25,38,73,33,54,65,33,64,60,93,54,77,59,36,69,89,56,70,90,67,77,79,79,62,89,65,90,82,55,66,30,39,29,65,39,50,49,91,81,39,22,43,49,97,75,24,43,39,45,68,80,60,38,58,49,72,57,96,90,40,79,38,62,51,88,62,81,80,81,81,91,85,88,48,60,96,71,36,30,62,41,99,89,70,46,70,36,49,54,79,66,31,70,45,77,61,96,93,41,80,38,58,50,85,68,52,65,68,72,86,82,69,92,61,101,74,83,87,83,50,70,48,48,38,42,74,84,73,90,54,74,48,78,50,71,42,77,90,45,51,70,70,48,74,51,97,87,20,34,55,73,92,51,78,91,54,30,41,39,41,89,86,55,78,74,56,51,94,42,72,64,62,34,55,57,57,68,57,92,50,92,85,60,78,78,81,76,88,81,68,66,33,32,73,82,31,58,87,36,38,65,57,20,50,60,61,37,44,54,62,78,34,78,88,39,48,83,45,53,84,81,42,74,52,66,66,50,38,54,49,22,27,38,48,38,24,58,59,81,74,95,46,65,63,56,51,36,63,67,47,107

InterPro domains:
  IPR001846 von Willebrand factor, type D domain [PF00094] (10-53)
  IPR001846 von Willebrand factor, type D domain [PF00094] (299-343)
  IPR001846 von Willebrand factor, type D domain [PS51233] (1-78)
  IPR001846 von Willebrand factor, type D domain [PS51233] (295-364)
  IPR002919 Trypsin Inhibitor-like, cysteine rich domain [PF01826] (177-233)
  IPR014853 VWF/SSPO/Zonadhesin-like, cysteine-rich domain [PF08742] (103-174)
  IPR014853 VWF/SSPO/Zonadhesin-like, cysteine-rich domain [PF08742] (386-431)
  IPR014853 VWF/SSPO/Zonadhesin-like, cysteine-rich domain [SM00832] (97-174)
  IPR014853 VWF/SSPO/Zonadhesin-like, cysteine-rich domain [SM00832] (380-431)
  IPR036084 Serine protease inhibitor-like superfamily [SSF57567] (173-234)
  IPR036084 Serine protease inhibitor-like superfamily [SSF57567] (246-274)
  IPR050780 Mucin/von Willebrand/Thrombospondin superfamily [PTHR11339] (4-284)

Sequence (431 aa):
MDRYILINKTETLYLKVFSQQLVQIEVQESLWNRTEGLCGNIDGDASNDMLNNVGHQPQTVSNLAISWKVENLETECNDLPSEEHACPDDEVEGSKGHQATLFCRKLLYDQRFAPCHSIIDVSILLDACRWDYCSCQKQEPSLCACETMNVYVRACSQEGVKNLAEWRDDKTCPMQCTGGRIYKSCGPAAGQPGCGASTEEVDDGNKDGCVEGCYCPDGTVLHENRCIIRDQCPCKLRSKSFPPGAECVEGCNCPEGEALDDDGECVPIGECNCQFDGLQFHAGYKEIRSASKGPELYLGLVVQWDKGTRVYVKVDPRWKDKIKGLCGNYNDNDADDFQTPSGGITEASAKIFGDSWKLQTYCPEALEITNTCDDRPERKVWAVKQCGILKSSLFSPCHSEVPVDIYLEKCIFDACACDQGGDCECLCTAL

Organism: Asbolus verrucosus (NCBI:txid1661398)